Protein AF-0000000074025252 (afdb_homodimer)

Secondary structure (DSSP, 8-state):
--S-S-SSGGG--HHHHHHHHHHHHHHHTTHHHHHHHHHHHGGGS---SSS-HHHHHHHHHHHHHHTT--HHHHHHHHHTTGGGTT-GGGHHHHHHHHHTTTS-HHHHHHHHHHHHHHHHHHGGGTTS-TTGGGGGTT-TTHHHHHHHIIIIITT---TT-----HHHHHHHHHHHHTSPTT-HHHH-TT----S--/--S-S-SSGGG--HHHHHHHHHHHHHHHTTHHHHHHHHHHHGGGS---SSS-HHHHHHHHHHHHHHTT--HHHHHHHHHTTGGGTT-GGGHHHHHHHHHTTTS-HHHHHHHHH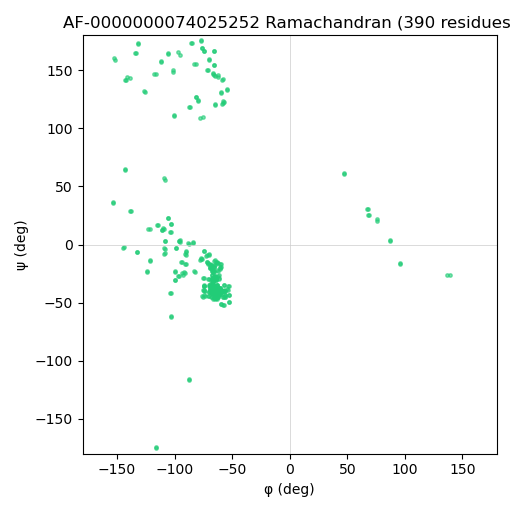HHHHHHHHHGGGTTS-TTGGGGGTT-TTHHHHHHHIIIIITT---TT-----HHHHHHHHHHHHTSPTT-HHHH-TT----S--

Radius of gyration: 21.14 Å; Cα contacts (8 Å, |Δi|>4): 633; chains: 2; bounding box: 45×58×48 Å

Structure (mmCIF, N/CA/C/O backbone):
data_AF-0000000074025252-model_v1
#
loop_
_entity.id
_entity.type
_entity.pdbx_description
1 polymer 'HD domain protein'
#
loop_
_atom_site.group_PDB
_atom_site.id
_atom_site.type_symbol
_atom_site.label_atom_id
_atom_site.label_alt_id
_atom_site.label_comp_id
_atom_site.label_asym_id
_atom_site.label_entity_id
_atom_site.label_seq_id
_atom_site.pdbx_PDB_ins_code
_atom_site.Cartn_x
_atom_site.Cartn_y
_atom_site.Cartn_z
_atom_site.occupancy
_atom_site.B_iso_or_equiv
_atom_site.auth_seq_id
_atom_site.auth_comp_id
_atom_site.auth_asym_id
_atom_site.auth_atom_id
_atom_site.pdbx_PDB_model_num
ATOM 1 N N . MET A 1 1 ? 23.281 16.719 16.094 1 82.62 1 MET A N 1
ATOM 2 C CA . MET A 1 1 ? 21.875 17.078 16.219 1 82.62 1 MET A CA 1
ATOM 3 C C . MET A 1 1 ? 21.031 15.836 16.516 1 82.62 1 MET A C 1
ATOM 5 O O . MET A 1 1 ? 21.266 14.766 15.945 1 82.62 1 MET A O 1
ATOM 9 N N . ASP A 1 2 ? 20.016 15.953 17.531 1 87.69 2 ASP A N 1
ATOM 10 C CA . ASP A 1 2 ? 19.219 14.797 17.922 1 87.69 2 ASP A CA 1
ATOM 11 C C . ASP A 1 2 ? 17.859 14.812 17.25 1 87.69 2 ASP A C 1
ATOM 13 O O . ASP A 1 2 ? 17.25 13.758 17.031 1 87.69 2 ASP A O 1
ATOM 17 N N . HIS A 1 3 ? 17.438 16.109 17.016 1 93.06 3 HIS A N 1
ATOM 18 C CA . HIS A 1 3 ? 16.188 16.312 16.297 1 93.06 3 HIS A CA 1
ATOM 19 C C . HIS A 1 3 ? 16.203 17.625 15.531 1 93.06 3 HIS A C 1
ATOM 21 O O . HIS A 1 3 ? 17 18.516 15.828 1 93.06 3 HIS A O 1
ATOM 27 N N . VAL A 1 4 ? 15.312 17.703 14.508 1 95.19 4 VAL A N 1
ATOM 28 C CA . VAL A 1 4 ? 15.195 18.953 13.758 1 95.19 4 VAL A CA 1
ATOM 29 C C . VAL A 1 4 ? 14.656 20.047 14.664 1 95.19 4 VAL A C 1
ATOM 31 O O . VAL A 1 4 ? 14.062 19.766 15.703 1 95.19 4 VAL A O 1
ATOM 34 N N . LYS A 1 5 ? 14.781 21.266 14.156 1 95.31 5 LYS A N 1
ATOM 35 C CA . LYS A 1 5 ? 14.406 22.422 14.969 1 95.31 5 LYS A CA 1
ATOM 36 C C . LYS A 1 5 ? 12.961 22.828 14.695 1 95.31 5 LYS A C 1
ATOM 38 O O . LYS A 1 5 ? 12.336 23.5 15.523 1 95.31 5 LYS A O 1
ATOM 43 N N . PHE A 1 6 ? 12.445 22.5 13.555 1 96.19 6 PHE A N 1
ATOM 44 C CA . PHE A 1 6 ? 11.188 23.078 13.109 1 96.19 6 PHE A CA 1
ATOM 45 C C . PHE A 1 6 ? 10 22.328 13.711 1 96.19 6 PHE A C 1
ATOM 47 O O . PHE A 1 6 ? 10.125 21.156 14.07 1 96.19 6 PHE A O 1
ATOM 54 N N . THR A 1 7 ? 8.844 23.031 13.82 1 96.88 7 THR A N 1
ATOM 55 C CA . THR A 1 7 ? 7.574 22.438 14.227 1 96.88 7 THR A CA 1
ATOM 56 C C . THR A 1 7 ? 6.613 22.359 13.039 1 96.88 7 THR A C 1
ATOM 58 O O . THR A 1 7 ? 5.512 21.828 13.164 1 96.88 7 THR A O 1
ATOM 61 N N . GLN A 1 8 ? 7.047 22.984 11.984 1 97.75 8 GLN A N 1
ATOM 62 C CA . GLN A 1 8 ? 6.348 22.906 10.711 1 97.75 8 GLN A CA 1
ATOM 63 C C . GLN A 1 8 ? 7.328 22.859 9.539 1 97.75 8 GLN A C 1
ATOM 65 O O . GLN A 1 8 ? 8.359 23.547 9.57 1 97.75 8 GLN A O 1
ATOM 70 N N . MET A 1 9 ? 7.023 22.062 8.508 1 96.94 9 MET A N 1
ATOM 71 C CA . MET A 1 9 ? 7.953 21.75 7.422 1 96.94 9 MET A CA 1
ATOM 72 C C . MET A 1 9 ? 8.453 23.031 6.746 1 96.94 9 MET A C 1
ATOM 74 O O . MET A 1 9 ? 9.633 23.141 6.418 1 96.94 9 MET A O 1
ATOM 78 N N . LYS A 1 10 ? 7.605 24 6.551 1 97.06 10 LYS A N 1
ATOM 79 C CA . LYS A 1 10 ? 7.945 25.172 5.746 1 97.06 10 LYS A CA 1
ATOM 80 C C . LYS A 1 10 ? 8.969 26.047 6.461 1 97.06 10 LYS A C 1
ATOM 82 O O . LYS A 1 10 ? 9.539 26.969 5.859 1 97.06 10 LYS A O 1
ATOM 87 N N . ASP A 1 11 ? 9.289 25.781 7.727 1 97.62 11 ASP A N 1
ATOM 88 C CA . ASP A 1 11 ? 10.273 26.531 8.492 1 97.62 11 ASP A CA 1
ATOM 89 C C . ASP A 1 11 ? 11.617 25.812 8.516 1 97.62 11 ASP A C 1
ATOM 91 O O . ASP A 1 11 ? 12.586 26.328 9.086 1 97.62 11 ASP A O 1
ATOM 95 N N . GLY A 1 12 ? 11.742 24.562 7.91 1 97.06 12 GLY A N 1
ATOM 96 C CA . GLY A 1 12 ? 12.992 23.828 7.906 1 97.06 12 GLY A CA 1
ATOM 97 C C . GLY A 1 12 ? 14.047 24.422 7.004 1 97.06 12 GLY A C 1
ATOM 98 O O . GLY A 1 12 ? 13.719 25.109 6.027 1 97.06 12 GLY A O 1
ATOM 99 N N . ASP A 1 13 ? 15.359 24.234 7.375 1 96.38 13 ASP A N 1
ATOM 100 C CA . ASP A 1 13 ? 16.453 24.703 6.531 1 96.38 13 ASP A CA 1
ATOM 101 C C . ASP A 1 13 ? 17.297 23.547 6.016 1 96.38 13 ASP A C 1
ATOM 103 O O . ASP A 1 13 ? 16.953 22.375 6.238 1 96.38 13 ASP A O 1
ATOM 107 N N . ALA A 1 14 ? 18.344 23.906 5.34 1 95.81 14 ALA A N 1
ATOM 108 C CA . ALA A 1 14 ? 19.172 22.906 4.672 1 95.81 14 ALA A CA 1
ATOM 109 C C . ALA A 1 14 ? 19.766 21.922 5.68 1 95.81 14 ALA A C 1
ATOM 111 O O . ALA A 1 14 ? 19.859 20.719 5.406 1 95.81 14 ALA A O 1
ATOM 112 N N . GLU A 1 15 ? 20.109 22.422 6.789 1 96.81 15 GLU A N 1
ATOM 113 C CA . GLU A 1 15 ? 20.703 21.562 7.816 1 96.81 15 GLU A CA 1
ATOM 114 C C . GLU A 1 15 ? 19.672 20.578 8.352 1 96.81 15 GLU A C 1
ATOM 116 O O . GLU A 1 15 ? 19.984 19.391 8.539 1 96.81 15 GLU A O 1
ATOM 121 N N . ASP A 1 16 ? 18.453 21.031 8.586 1 97.06 16 ASP A N 1
ATOM 122 C CA . ASP A 1 16 ? 17.375 20.156 9.062 1 97.06 16 ASP A CA 1
ATOM 123 C C . ASP A 1 16 ? 17.125 19 8.102 1 97.06 16 ASP A C 1
ATOM 125 O O . ASP A 1 16 ? 17.094 17.844 8.508 1 97.06 16 ASP A O 1
ATOM 129 N N . TYR A 1 17 ? 17.078 19.297 6.855 1 96.75 17 TYR A N 1
ATOM 130 C CA . TYR A 1 17 ? 16.672 18.297 5.887 1 96.75 17 TYR A CA 1
ATOM 131 C C . TYR A 1 17 ? 17.844 17.391 5.504 1 96.75 17 TYR A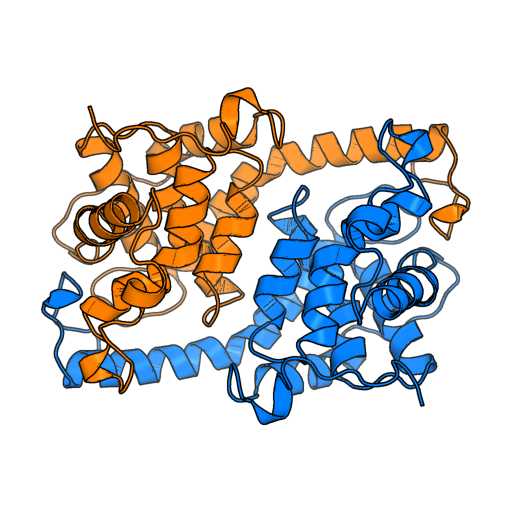 C 1
ATOM 133 O O . TYR A 1 17 ? 17.656 16.234 5.156 1 96.75 17 TYR A O 1
ATOM 141 N N . ALA A 1 18 ? 19.141 17.859 5.664 1 95.31 18 ALA A N 1
ATOM 142 C CA . ALA A 1 18 ? 20.281 16.969 5.543 1 95.31 18 ALA A CA 1
ATOM 143 C C . ALA A 1 18 ? 20.297 15.922 6.652 1 95.31 18 ALA A C 1
ATOM 145 O O . ALA A 1 18 ? 20.547 14.742 6.398 1 95.31 18 ALA A O 1
ATOM 146 N N . PHE A 1 19 ? 19.938 16.406 7.809 1 95.75 19 PHE A N 1
ATOM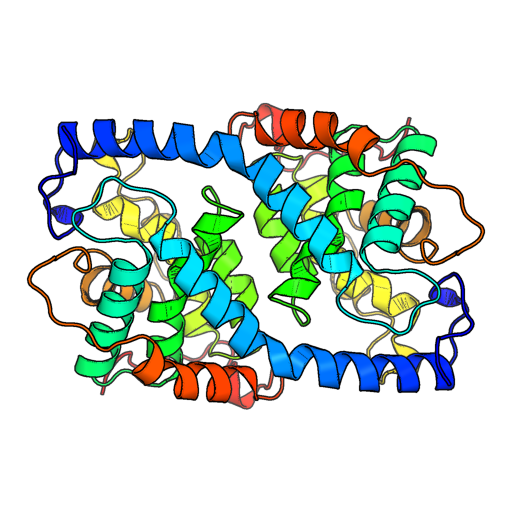 147 C CA . PHE A 1 19 ? 19.859 15.539 8.969 1 95.75 19 PHE A CA 1
ATOM 148 C C . PHE A 1 19 ? 18.766 14.484 8.773 1 95.75 19 PHE A C 1
ATOM 150 O O . PHE A 1 19 ? 19 13.297 8.984 1 95.75 19 PHE A O 1
ATOM 157 N N . LEU A 1 20 ? 17.531 14.867 8.32 1 94.25 20 LEU A N 1
ATOM 158 C CA . LEU A 1 20 ? 16.422 13.961 8.117 1 94.25 20 LEU A CA 1
ATOM 159 C C . LEU A 1 20 ? 16.719 12.969 6.992 1 94.25 20 LEU A C 1
ATOM 161 O O . LEU A 1 20 ? 16.359 11.797 7.078 1 94.25 20 LEU A O 1
ATOM 165 N N . THR A 1 21 ? 17.375 13.43 5.93 1 92.75 21 THR A N 1
ATOM 166 C CA . THR A 1 21 ? 17.719 12.57 4.797 1 92.75 21 THR A CA 1
ATOM 167 C C . THR A 1 21 ? 18.609 11.414 5.238 1 92.75 21 THR A C 1
ATOM 169 O O . THR A 1 21 ? 18.375 10.266 4.855 1 92.75 21 THR A O 1
ATOM 172 N N . GLU A 1 22 ? 19.5 11.703 6.105 1 91.69 22 GLU A N 1
ATOM 173 C CA . GLU A 1 22 ? 20.391 10.672 6.621 1 91.69 22 GLU A CA 1
ATOM 174 C C . GLU A 1 22 ? 19.625 9.648 7.461 1 91.69 22 GLU A C 1
ATOM 176 O O . GLU A 1 22 ? 19.859 8.445 7.344 1 91.69 22 GLU A O 1
ATOM 181 N N . HIS A 1 23 ? 18.703 10.109 8.242 1 90.81 23 HIS A N 1
ATOM 182 C CA . HIS A 1 23 ? 17.891 9.234 9.086 1 90.81 23 HIS A CA 1
ATOM 183 C C . HIS A 1 23 ? 16.969 8.367 8.25 1 90.81 23 HIS A C 1
ATOM 185 O O . HIS A 1 23 ? 16.797 7.176 8.523 1 90.81 23 HIS A O 1
ATOM 191 N N . GLU A 1 24 ? 16.438 8.961 7.227 1 89.31 24 GLU A N 1
ATOM 192 C CA . GLU A 1 24 ? 15.523 8.234 6.355 1 89.31 24 GLU A CA 1
ATOM 193 C C . GLU A 1 24 ? 16.25 7.129 5.594 1 89.31 24 GLU A C 1
ATOM 195 O O . GLU A 1 24 ? 15.719 6.023 5.445 1 89.31 24 GLU A O 1
ATOM 200 N N . ILE A 1 25 ? 17.453 7.41 5.195 1 88.25 25 ILE A N 1
ATOM 201 C CA . ILE A 1 25 ? 18.25 6.418 4.477 1 88.25 25 ILE A CA 1
ATOM 202 C C . ILE A 1 25 ? 18.531 5.23 5.387 1 88.25 25 ILE A C 1
ATOM 204 O O . ILE A 1 25 ? 18.375 4.074 4.984 1 88.25 25 ILE A O 1
ATOM 208 N N . ALA A 1 26 ? 18.859 5.477 6.613 1 88.62 26 ALA A N 1
ATOM 209 C CA . ALA A 1 26 ? 19.156 4.414 7.574 1 88.62 26 ALA A CA 1
ATOM 210 C C . ALA A 1 26 ? 17.906 3.572 7.855 1 88.62 26 ALA A C 1
ATOM 212 O O . ALA A 1 26 ? 17.984 2.344 7.914 1 88.62 26 ALA A O 1
ATOM 213 N N . TYR A 1 27 ? 16.812 4.238 7.941 1 88.69 27 TYR A N 1
ATOM 214 C CA . TYR A 1 27 ? 15.562 3.545 8.234 1 88.69 27 TYR A CA 1
ATOM 215 C C . TYR A 1 27 ? 15.133 2.67 7.066 1 88.69 27 TYR A C 1
ATOM 217 O O . TYR A 1 27 ? 14.664 1.547 7.262 1 88.69 27 TYR A O 1
ATOM 225 N N . THR A 1 28 ? 15.32 3.162 5.871 1 90.12 28 THR A N 1
ATOM 226 C CA . THR A 1 28 ? 14.828 2.477 4.68 1 90.12 28 THR A CA 1
ATOM 227 C C . THR A 1 28 ? 15.656 1.223 4.402 1 90.12 28 THR A C 1
ATOM 229 O O . THR A 1 28 ? 15.188 0.31 3.713 1 90.12 28 THR A O 1
ATOM 232 N N . LYS A 1 29 ? 16.859 1.056 5.016 1 89.69 29 LYS A N 1
ATOM 233 C CA . LYS A 1 29 ? 17.703 -0.128 4.855 1 89.69 29 LYS A CA 1
ATOM 234 C C . LYS A 1 29 ? 17.062 -1.347 5.516 1 89.69 29 LYS A C 1
ATOM 236 O O . LYS A 1 29 ? 17.406 -2.486 5.199 1 89.69 29 LYS A O 1
ATOM 241 N N . GLY A 1 30 ? 16.062 -1.05 6.418 1 93.44 30 GLY A N 1
ATOM 242 C CA . GLY A 1 30 ? 15.398 -2.133 7.129 1 93.44 30 GLY A CA 1
ATOM 243 C C . GLY A 1 30 ? 14.102 -2.572 6.477 1 93.44 30 GLY A C 1
ATOM 244 O O . GLY A 1 30 ? 13.438 -3.484 6.969 1 93.44 30 GLY A O 1
ATOM 245 N N . THR A 1 31 ? 13.734 -1.994 5.328 1 95.31 31 THR A N 1
ATOM 246 C CA . THR A 1 31 ? 12.445 -2.25 4.695 1 95.31 31 THR A CA 1
ATOM 247 C C . THR A 1 31 ? 12.32 -3.719 4.297 1 95.31 31 THR A C 1
ATOM 249 O O . THR A 1 31 ? 11.305 -4.355 4.57 1 95.31 31 THR A O 1
ATOM 252 N N . ALA A 1 32 ? 13.398 -4.27 3.748 1 97.62 32 ALA A N 1
ATOM 253 C CA . ALA A 1 32 ? 13.367 -5.664 3.311 1 97.62 32 ALA A CA 1
ATOM 254 C C . ALA A 1 32 ? 13.055 -6.598 4.477 1 97.62 32 ALA A C 1
ATOM 256 O O . ALA A 1 32 ? 12.195 -7.477 4.363 1 97.62 32 ALA A O 1
ATOM 257 N N . ASP A 1 33 ? 13.633 -6.312 5.621 1 97.19 33 ASP A N 1
ATOM 258 C CA . ASP A 1 33 ? 13.445 -7.188 6.777 1 97.19 33 ASP A CA 1
ATOM 259 C C . ASP A 1 33 ? 12.047 -7.012 7.379 1 97.19 33 ASP A C 1
ATOM 261 O O . ASP A 1 33 ? 11.445 -7.98 7.848 1 97.19 33 ASP A O 1
ATOM 265 N N . ARG A 1 34 ? 11.523 -5.844 7.379 1 95.31 34 ARG A N 1
ATOM 266 C CA . ARG A 1 34 ? 10.156 -5.629 7.84 1 95.31 34 ARG A CA 1
ATOM 267 C C . ARG A 1 34 ? 9.164 -6.352 6.941 1 95.31 34 ARG A C 1
ATOM 269 O O . ARG A 1 34 ? 8.195 -6.945 7.434 1 95.31 34 ARG A O 1
ATOM 276 N N . LEU A 1 35 ? 9.43 -6.34 5.613 1 97.38 35 LEU A N 1
ATOM 277 C CA . LEU A 1 35 ? 8.555 -7.02 4.668 1 97.38 35 LEU A CA 1
ATOM 278 C C . LEU A 1 35 ? 8.617 -8.531 4.859 1 97.38 35 LEU A C 1
ATOM 280 O O . LEU A 1 35 ? 7.586 -9.211 4.812 1 97.38 35 LEU A O 1
ATOM 284 N N . LEU A 1 36 ? 9.844 -9.031 5.125 1 97.81 36 LEU A N 1
ATOM 285 C CA . LEU A 1 36 ? 9.992 -10.461 5.375 1 97.81 36 LEU A CA 1
ATOM 286 C C . LEU A 1 36 ? 9.266 -10.867 6.652 1 97.81 36 LEU A C 1
ATOM 288 O O . LEU A 1 36 ? 8.609 -11.906 6.695 1 97.81 36 LEU A O 1
ATOM 292 N N . GLY A 1 37 ? 9.289 -9.984 7.664 1 96 37 GLY A N 1
ATOM 293 C CA . GLY A 1 37 ? 8.523 -10.227 8.875 1 96 37 GLY A CA 1
ATOM 294 C C . GLY A 1 37 ? 7.023 -10.219 8.633 1 96 37 GLY A C 1
ATOM 295 O O . GLY A 1 37 ? 6.301 -11.062 9.172 1 96 37 GLY A O 1
ATOM 296 N N . ALA A 1 38 ? 6.602 -9.305 7.824 1 94.56 38 ALA A N 1
ATOM 297 C CA . ALA A 1 38 ? 5.184 -9.219 7.488 1 94.56 38 ALA A CA 1
ATOM 298 C C . ALA A 1 38 ? 4.719 -10.477 6.75 1 94.56 38 ALA A C 1
ATOM 300 O O . ALA A 1 38 ? 3.611 -10.969 6.984 1 94.56 38 ALA A O 1
ATOM 301 N N . LEU A 1 39 ? 5.547 -11 5.863 1 95.75 39 LEU A N 1
ATOM 302 C CA . LEU A 1 39 ? 5.215 -12.219 5.137 1 95.75 39 LEU A CA 1
ATOM 303 C C . LEU A 1 39 ? 5.004 -13.383 6.098 1 95.75 39 LEU A C 1
ATOM 305 O O . LEU A 1 39 ? 4.082 -14.18 5.918 1 95.75 39 LEU A O 1
ATOM 309 N N . VAL A 1 40 ? 5.785 -13.43 7.129 1 94.62 40 VAL A N 1
ATOM 310 C CA . VAL A 1 40 ? 5.672 -14.5 8.117 1 94.62 40 VAL A CA 1
ATOM 311 C C . VAL A 1 40 ? 4.34 -14.383 8.859 1 94.62 40 VAL A C 1
ATOM 313 O O . VAL A 1 40 ? 3.711 -15.398 9.18 1 94.62 40 VAL A O 1
ATOM 316 N N . SER A 1 41 ? 3.85 -13.172 9.023 1 89.56 41 SER A N 1
ATOM 317 C CA . SER A 1 41 ? 2.582 -12.953 9.711 1 89.56 41 SER A CA 1
ATOM 318 C C . SER A 1 41 ? 1.408 -13.461 8.883 1 89.56 41 SER A C 1
ATOM 320 O O . SER A 1 41 ? 0.335 -13.734 9.422 1 89.56 41 SER A O 1
ATOM 322 N N . LEU A 1 42 ? 1.604 -13.617 7.566 1 88.12 42 LEU A N 1
ATOM 323 C CA . LEU A 1 42 ? 0.561 -14.141 6.695 1 88.12 42 LEU A CA 1
ATOM 324 C C . LEU A 1 42 ? 0.292 -15.617 7 1 88.12 42 LEU A C 1
ATOM 326 O O . LEU A 1 42 ? -0.77 -16.141 6.656 1 88.12 42 LEU A O 1
ATOM 330 N N . ASP A 1 43 ? 1.213 -16.219 7.656 1 87.19 43 ASP A N 1
ATOM 331 C CA . ASP A 1 43 ? 1.069 -17.641 7.965 1 87.19 43 ASP A CA 1
ATOM 332 C C . ASP A 1 43 ? -0.071 -17.875 8.953 1 87.19 43 ASP A C 1
ATOM 334 O O . ASP A 1 43 ? -0.741 -18.906 8.906 1 87.19 43 ASP A O 1
ATOM 338 N N . GLU A 1 44 ? -0.397 -16.875 9.789 1 81.56 44 GLU A N 1
ATOM 339 C CA . GLU A 1 44 ? -1.42 -17.016 10.82 1 81.56 44 GLU A CA 1
ATOM 340 C C . GLU A 1 44 ? -2.664 -16.203 10.477 1 81.56 44 GLU A C 1
ATOM 342 O O . GLU A 1 44 ? -3.572 -16.062 11.305 1 81.56 44 GLU A O 1
ATOM 347 N N . SER A 1 45 ? -2.697 -15.789 9.289 1 78.06 45 SER A N 1
ATOM 348 C CA . SER A 1 45 ? -3.787 -14.883 8.938 1 78.06 45 SER A CA 1
ATOM 349 C C . SER A 1 45 ? -5.027 -15.656 8.5 1 78.06 45 SER A C 1
ATOM 351 O O . SER A 1 45 ? -5.508 -16.531 9.234 1 78.06 45 SER A O 1
ATOM 353 N N . LEU A 1 46 ? -5.477 -15.523 7.289 1 75.25 46 LEU A N 1
ATOM 354 C CA . LEU A 1 46 ? -6.727 -16.078 6.797 1 75.25 46 LEU A CA 1
ATOM 355 C C . LEU A 1 46 ? -6.566 -17.562 6.461 1 75.25 46 LEU A C 1
ATOM 357 O O . LEU A 1 46 ? -5.652 -17.938 5.723 1 75.25 46 LEU A O 1
ATOM 361 N N . SER A 1 47 ? -7.465 -18.312 7.16 1 78.56 47 SER A N 1
ATOM 362 C CA . SER A 1 47 ? -7.5 -19.75 6.895 1 78.56 47 SER A CA 1
ATOM 363 C C . SER A 1 47 ? -8.578 -20.094 5.875 1 78.56 47 SER A C 1
ATOM 365 O O . SER A 1 47 ? -9.328 -19.219 5.434 1 78.56 47 SER A O 1
ATOM 367 N N . GLY A 1 48 ? -8.445 -21.328 5.309 1 89.75 48 GLY A N 1
ATOM 368 C CA . GLY A 1 48 ? -9.477 -21.828 4.41 1 89.75 48 GLY A CA 1
ATOM 369 C C . GLY A 1 48 ? -8.922 -22.562 3.205 1 89.75 48 GLY A C 1
ATOM 370 O O . GLY A 1 48 ? -9.609 -23.391 2.6 1 89.75 48 GLY A O 1
ATOM 371 N N . TYR A 1 49 ? -7.703 -22.203 2.836 1 93.75 49 TYR A N 1
ATOM 372 C CA . TYR A 1 49 ? -7.031 -22.938 1.771 1 93.75 49 TYR A CA 1
ATOM 373 C C . TYR A 1 49 ? -6.32 -24.156 2.322 1 93.75 49 TYR A C 1
ATOM 375 O O . TYR A 1 49 ? -6.266 -24.359 3.539 1 93.75 49 TYR A O 1
ATOM 383 N N . GLN A 1 50 ? -5.793 -24.953 1.459 1 95.19 50 GLN A N 1
ATOM 384 C CA . GLN A 1 50 ? -5.082 -26.172 1.872 1 95.19 50 GLN A CA 1
ATOM 385 C C . GLN A 1 50 ? -3.682 -25.828 2.379 1 95.19 50 GLN A C 1
ATOM 387 O O . GLN A 1 50 ? -3.006 -26.688 2.959 1 95.19 50 GLN A O 1
ATOM 392 N N . ILE A 1 51 ? -3.275 -24.609 2.111 1 95.94 51 ILE A N 1
ATOM 393 C CA . ILE A 1 51 ? -2 -24.078 2.58 1 95.94 51 ILE A CA 1
ATOM 394 C C . ILE A 1 51 ? -2.205 -22.688 3.16 1 95.94 51 ILE A C 1
ATOM 396 O O . ILE A 1 51 ? -3.27 -22.078 2.992 1 95.94 51 ILE A O 1
ATOM 400 N N . SER A 1 52 ? -1.195 -22.234 3.887 1 94.5 52 SER A N 1
ATOM 401 C CA . SER A 1 52 ? -1.262 -20.891 4.441 1 94.5 52 SER A CA 1
ATOM 402 C C . SER A 1 52 ? -1.002 -19.828 3.369 1 94.5 52 SER A C 1
ATOM 404 O O . SER A 1 52 ? -0.54 -20.156 2.271 1 94.5 52 SER A O 1
ATOM 406 N N . ARG A 1 53 ? -1.237 -18.609 3.67 1 95.12 53 ARG A N 1
ATOM 407 C CA . ARG A 1 53 ? -0.946 -17.516 2.754 1 95.12 53 ARG A CA 1
ATOM 408 C C . ARG A 1 53 ? 0.556 -17.375 2.537 1 95.12 53 ARG A C 1
ATOM 410 O O . ARG A 1 53 ? 0.998 -17 1.447 1 95.12 53 ARG A O 1
ATOM 417 N N . LEU A 1 54 ? 1.315 -17.625 3.598 1 96.81 54 LEU A N 1
ATOM 418 C CA . LEU A 1 54 ? 2.76 -17.672 3.398 1 96.81 54 LEU A CA 1
ATOM 419 C C . LEU A 1 54 ? 3.143 -18.797 2.438 1 96.81 54 LEU A C 1
ATOM 421 O O . LEU A 1 54 ? 3.936 -18.578 1.517 1 96.81 54 LEU A O 1
ATOM 425 N N . GLY A 1 55 ? 2.553 -19.969 2.635 1 97.38 55 GLY A N 1
ATOM 426 C CA . GLY A 1 55 ? 2.793 -21.078 1.715 1 97.38 55 GLY A CA 1
ATOM 427 C C . GLY A 1 55 ? 2.459 -20.734 0.275 1 97.38 55 GLY A C 1
ATOM 428 O O . GLY A 1 55 ? 3.213 -21.062 -0.64 1 97.38 55 GLY A O 1
ATOM 429 N N . HIS A 1 56 ? 1.308 -20.047 0.04 1 97.94 56 HIS A N 1
ATOM 430 C CA . HIS A 1 56 ? 0.901 -19.578 -1.281 1 97.94 56 HIS A CA 1
ATOM 431 C C . HIS A 1 56 ? 1.971 -18.688 -1.905 1 97.94 56 HIS A C 1
ATOM 433 O O . HIS A 1 56 ? 2.363 -1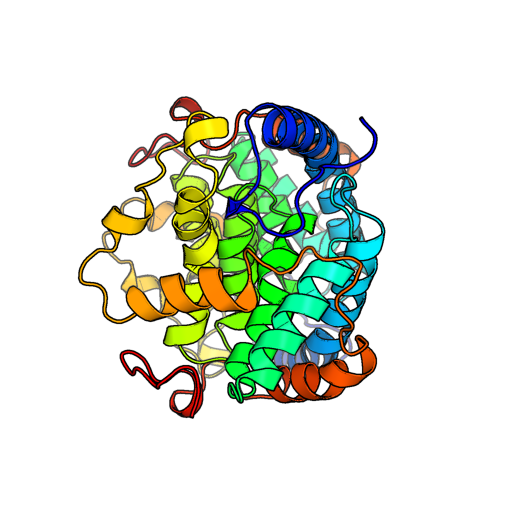8.891 -3.055 1 97.94 56 HIS A O 1
ATOM 439 N N . SER A 1 57 ? 2.521 -17.766 -1.136 1 98.44 57 SER A N 1
ATOM 440 C CA . SER A 1 57 ? 3.553 -16.844 -1.604 1 98.44 57 SER A CA 1
ATOM 441 C C . SER A 1 57 ? 4.836 -17.578 -1.961 1 98.44 57 SER A C 1
ATOM 443 O O . SER A 1 57 ? 5.449 -17.312 -2.994 1 98.44 57 SER A O 1
ATOM 445 N N . LEU A 1 58 ? 5.191 -18.531 -1.108 1 98.75 58 LEU A N 1
ATOM 446 C CA . LEU A 1 58 ? 6.422 -19.297 -1.321 1 98.75 58 LEU A CA 1
ATOM 447 C C . LEU A 1 58 ? 6.293 -20.203 -2.535 1 98.75 58 LEU A C 1
ATOM 449 O O . LEU A 1 58 ? 7.25 -20.359 -3.301 1 98.75 58 LEU A O 1
ATOM 453 N N . GLN A 1 59 ? 5.129 -20.797 -2.789 1 98.88 59 GLN A N 1
ATOM 454 C CA . GLN A 1 59 ? 4.906 -21.609 -3.982 1 98.88 59 GLN A CA 1
ATOM 455 C C . GLN A 1 59 ? 4.984 -20.766 -5.246 1 98.88 59 GLN A C 1
ATOM 457 O O . GLN A 1 59 ? 5.621 -21.156 -6.23 1 98.88 59 GLN A O 1
ATOM 462 N N . ALA A 1 60 ? 4.414 -19.578 -5.195 1 98.88 60 ALA A N 1
ATOM 463 C CA . ALA A 1 60 ? 4.426 -18.688 -6.355 1 98.88 60 ALA A CA 1
ATOM 464 C C . ALA A 1 60 ? 5.852 -18.281 -6.719 1 98.88 60 ALA A C 1
ATOM 466 O O . ALA A 1 60 ? 6.25 -18.359 -7.883 1 98.88 60 ALA A O 1
ATOM 467 N N . ALA A 1 61 ? 6.648 -17.922 -5.715 1 98.88 61 ALA A N 1
ATOM 468 C CA . ALA A 1 61 ? 8.031 -17.516 -5.945 1 98.88 61 ALA A CA 1
ATOM 469 C C . ALA A 1 61 ? 8.875 -18.688 -6.449 1 98.88 61 ALA A C 1
ATOM 471 O O . ALA A 1 61 ? 9.719 -18.516 -7.332 1 98.88 61 ALA A O 1
ATOM 472 N N . THR A 1 62 ? 8.625 -19.859 -5.895 1 98.94 62 THR A N 1
ATOM 473 C CA . THR A 1 62 ? 9.359 -21.047 -6.312 1 98.94 62 THR A CA 1
ATOM 474 C C . THR A 1 62 ? 9.055 -21.391 -7.77 1 98.94 62 THR A C 1
ATOM 476 O O . THR A 1 62 ? 9.969 -21.703 -8.539 1 98.94 62 THR A O 1
ATOM 479 N N . ARG A 1 63 ? 7.82 -21.281 -8.219 1 98.75 63 ARG A N 1
ATOM 480 C CA . ARG A 1 63 ? 7.438 -21.562 -9.602 1 98.75 63 ARG A CA 1
ATOM 481 C C . ARG A 1 63 ? 8.078 -20.562 -10.555 1 98.75 63 ARG A C 1
ATOM 483 O O . ARG A 1 63 ? 8.562 -20.938 -11.625 1 98.75 63 ARG A O 1
ATOM 490 N N . ALA A 1 64 ? 8.102 -19.297 -10.141 1 98.62 64 ALA A N 1
ATOM 491 C CA . ALA A 1 64 ? 8.758 -18.281 -10.961 1 98.62 64 ALA A CA 1
ATOM 492 C C . ALA A 1 64 ? 10.242 -18.594 -11.141 1 98.62 64 ALA A C 1
ATOM 494 O O . ALA A 1 64 ? 10.773 -18.516 -12.25 1 98.62 64 ALA A O 1
ATOM 495 N N . GLU A 1 65 ? 10.891 -19.016 -10.031 1 98.44 65 GLU A N 1
ATOM 496 C CA . GLU A 1 65 ? 12.312 -19.344 -10.094 1 98.44 65 GLU A CA 1
ATOM 497 C C . GLU A 1 65 ? 12.547 -20.562 -10.977 1 98.44 65 GLU A C 1
ATOM 499 O O . GLU A 1 65 ? 13.484 -20.594 -11.781 1 98.44 65 GLU A O 1
ATOM 504 N N . GLN A 1 66 ? 11.695 -21.547 -10.867 1 98.12 66 GLN A N 1
ATOM 505 C CA . GLN A 1 66 ? 11.828 -22.766 -11.648 1 98.12 66 GLN A CA 1
ATOM 506 C C . GLN A 1 66 ? 11.656 -22.484 -13.141 1 98.12 66 GLN A C 1
ATOM 508 O O . GLN A 1 66 ? 12.25 -23.172 -13.977 1 98.12 66 GLN A O 1
ATOM 513 N N . ASP A 1 67 ? 10.906 -21.453 -13.445 1 97.62 67 ASP A N 1
ATOM 514 C CA . ASP A 1 67 ? 10.711 -21.031 -14.836 1 97.62 67 ASP A CA 1
ATOM 515 C C . ASP A 1 67 ? 11.852 -20.141 -15.312 1 97.62 67 ASP A C 1
ATOM 517 O O . ASP A 1 67 ? 11.789 -19.578 -16.406 1 97.62 67 ASP A O 1
ATOM 521 N N . ASN A 1 68 ? 12.852 -19.906 -14.438 1 97.38 68 ASN A N 1
ATOM 522 C CA . ASN A 1 68 ? 14.031 -19.094 -14.719 1 97.38 68 ASN A CA 1
ATOM 523 C C . ASN A 1 68 ? 13.68 -17.625 -14.898 1 97.38 68 ASN A C 1
ATOM 525 O O . ASN A 1 68 ? 14.242 -16.938 -15.75 1 97.38 68 ASN A O 1
ATOM 529 N N . ALA A 1 69 ? 12.633 -17.203 -14.195 1 97.56 69 ALA A N 1
ATOM 530 C CA . ALA A 1 69 ? 12.328 -15.781 -14.188 1 97.56 69 ALA A CA 1
ATOM 531 C C . ALA A 1 69 ? 13.43 -14.984 -13.5 1 97.56 69 ALA A C 1
ATOM 533 O O . ALA A 1 69 ? 14.188 -15.531 -12.688 1 97.56 69 ALA A O 1
ATOM 534 N N . ASP A 1 70 ? 13.586 -13.703 -13.844 1 97.31 70 ASP A N 1
ATOM 535 C CA . ASP A 1 70 ? 14.617 -12.891 -13.203 1 97.31 70 ASP A CA 1
ATOM 536 C C . ASP A 1 70 ? 14.18 -12.461 -11.805 1 97.31 70 ASP A C 1
ATOM 538 O O . ASP A 1 70 ? 13.055 -12.727 -11.383 1 97.31 70 ASP A O 1
ATOM 542 N N . ILE A 1 71 ? 15 -11.797 -11.062 1 98.25 71 ILE A N 1
ATOM 543 C CA . ILE A 1 71 ? 14.844 -11.508 -9.641 1 98.25 71 ILE A CA 1
ATOM 544 C C . ILE A 1 71 ? 13.641 -10.594 -9.43 1 98.25 71 ILE A C 1
ATOM 546 O O . ILE A 1 71 ? 12.953 -10.695 -8.406 1 98.25 71 ILE A O 1
ATOM 550 N N . ASP A 1 72 ? 13.289 -9.727 -10.398 1 98.69 72 ASP A N 1
ATOM 551 C CA . ASP A 1 72 ? 12.125 -8.859 -10.258 1 98.69 72 ASP A CA 1
ATOM 552 C C . ASP A 1 72 ? 10.844 -9.68 -10.164 1 98.69 72 ASP A C 1
ATOM 554 O O . ASP A 1 72 ? 9.992 -9.422 -9.305 1 98.69 72 ASP A O 1
ATOM 558 N N . TRP A 1 73 ? 10.75 -10.727 -10.969 1 98.75 73 TRP A N 1
ATOM 559 C CA . TRP A 1 73 ? 9.57 -11.586 -10.992 1 98.75 73 TRP A CA 1
ATOM 560 C C . TRP A 1 73 ? 9.516 -12.469 -9.75 1 98.75 73 TRP A C 1
ATOM 562 O O . TRP A 1 73 ? 8.438 -12.68 -9.18 1 98.75 73 TRP A O 1
ATOM 572 N N . ILE A 1 74 ? 10.633 -12.969 -9.328 1 98.81 74 ILE A N 1
ATOM 573 C CA . ILE A 1 74 ? 10.664 -13.859 -8.172 1 98.81 74 ILE A CA 1
ATOM 574 C C . ILE A 1 74 ? 10.219 -13.102 -6.926 1 98.81 74 ILE A C 1
ATOM 576 O O . ILE A 1 74 ? 9.336 -13.562 -6.195 1 98.81 74 ILE A O 1
ATOM 580 N N . VAL A 1 75 ? 10.734 -11.898 -6.715 1 98.88 75 VAL A N 1
ATOM 581 C CA . VAL A 1 75 ? 10.398 -11.094 -5.551 1 98.88 75 VAL A CA 1
ATOM 582 C C . VAL A 1 75 ? 8.953 -10.609 -5.66 1 98.88 75 VAL A C 1
ATOM 584 O O . VAL A 1 75 ? 8.219 -10.602 -4.668 1 98.88 75 VAL A O 1
ATOM 587 N N . ALA A 1 76 ? 8.5 -10.312 -6.879 1 98.81 76 ALA A N 1
ATOM 588 C CA . ALA A 1 76 ? 7.117 -9.883 -7.09 1 98.81 76 ALA A CA 1
ATOM 589 C C . ALA A 1 76 ? 6.141 -11.023 -6.793 1 98.81 76 ALA A C 1
ATOM 591 O O . ALA A 1 76 ? 5.102 -10.805 -6.164 1 98.81 76 ALA A O 1
ATOM 592 N N . ALA A 1 77 ? 6.48 -12.195 -7.219 1 98.88 77 ALA A N 1
ATOM 593 C CA . ALA A 1 77 ? 5.633 -13.352 -6.941 1 98.88 77 ALA A CA 1
ATOM 594 C C . ALA A 1 77 ? 5.539 -13.617 -5.441 1 98.88 77 ALA A C 1
ATOM 596 O O . ALA A 1 77 ? 4.469 -13.945 -4.926 1 98.88 77 ALA A O 1
ATOM 597 N N . LEU A 1 78 ? 6.629 -13.43 -4.73 1 98.88 78 LEU A N 1
ATOM 598 C CA . LEU A 1 78 ? 6.676 -13.633 -3.285 1 98.88 78 LEU A CA 1
ATOM 599 C C . LEU A 1 78 ? 5.801 -12.617 -2.564 1 98.88 78 LEU A C 1
ATOM 601 O O . LEU A 1 78 ? 5.086 -12.961 -1.619 1 98.88 78 LEU A O 1
ATOM 605 N N . LEU A 1 79 ? 5.715 -11.359 -3.066 1 98.75 79 LEU A N 1
ATOM 606 C CA . LEU A 1 79 ? 5.133 -10.266 -2.303 1 98.75 79 LEU A CA 1
ATOM 607 C C . LEU A 1 79 ? 3.773 -9.867 -2.869 1 98.75 79 LEU A C 1
ATOM 609 O O . LEU A 1 79 ? 3.105 -8.977 -2.33 1 98.75 79 LEU A O 1
ATOM 613 N N . HIS A 1 80 ? 3.209 -10.531 -3.902 1 98.75 80 HIS A N 1
ATOM 614 C CA . HIS A 1 80 ? 2.084 -10.016 -4.676 1 98.75 80 HIS A CA 1
ATOM 615 C C . HIS A 1 80 ? 0.822 -9.93 -3.824 1 98.75 80 HIS A C 1
ATOM 617 O O . HIS A 1 80 ? -0.053 -9.102 -4.082 1 98.75 80 HIS A O 1
ATOM 623 N N . ASP A 1 81 ? 0.766 -10.742 -2.734 1 97.44 81 ASP A N 1
ATOM 624 C CA . ASP A 1 81 ? -0.45 -10.773 -1.927 1 97.44 81 ASP A CA 1
ATOM 625 C C . ASP A 1 81 ? -0.192 -10.234 -0.522 1 97.44 81 ASP A C 1
ATOM 627 O O . ASP A 1 81 ? -0.995 -10.453 0.388 1 97.44 81 ASP A O 1
ATOM 631 N N . ILE A 1 82 ? 0.918 -9.516 -0.314 1 96.25 82 ILE A N 1
ATOM 632 C CA . ILE A 1 82 ? 1.274 -9.031 1.015 1 96.25 82 ILE A CA 1
ATOM 633 C C . ILE A 1 82 ? 0.239 -8.016 1.487 1 96.25 82 ILE A C 1
ATOM 635 O O . ILE A 1 82 ? 0.064 -7.809 2.691 1 96.25 82 ILE A O 1
ATOM 639 N N . GLY A 1 83 ? -0.513 -7.449 0.577 1 95.12 83 GLY A N 1
ATOM 640 C CA . GLY A 1 83 ? -1.524 -6.453 0.897 1 95.12 83 GLY A CA 1
ATOM 641 C C . GLY A 1 83 ? -2.74 -7.043 1.587 1 95.12 83 GLY A C 1
ATOM 642 O O . GLY A 1 83 ? -3.559 -6.309 2.148 1 95.12 83 GLY A O 1
ATOM 643 N N . ASP A 1 84 ? -2.875 -8.352 1.678 1 93 84 ASP A N 1
ATOM 644 C CA . ASP A 1 84 ? -3.998 -8.992 2.352 1 93 84 ASP A CA 1
ATOM 645 C C . ASP A 1 84 ? -4.023 -8.641 3.838 1 93 84 ASP A C 1
ATOM 647 O O . ASP A 1 84 ? -5.066 -8.734 4.484 1 93 84 ASP A O 1
ATOM 651 N N . ILE A 1 85 ? -2.961 -8.141 4.305 1 90.19 85 ILE A N 1
ATOM 652 C CA . ILE A 1 85 ? -2.855 -7.824 5.723 1 90.19 85 ILE A CA 1
ATOM 653 C C . ILE A 1 85 ? -3.639 -6.547 6.027 1 90.19 85 ILE A C 1
ATOM 655 O O . ILE A 1 85 ? -4.473 -6.523 6.938 1 90.19 85 ILE A O 1
ATOM 659 N N . PHE A 1 86 ? -3.469 -5.508 5.129 1 93.75 86 PHE A N 1
ATOM 660 C CA . PHE A 1 86 ? -3.996 -4.195 5.488 1 93.75 86 PHE A CA 1
ATOM 661 C C . PHE A 1 86 ? -4.996 -3.713 4.445 1 93.75 86 PHE A C 1
ATOM 663 O O . PHE A 1 86 ? -5.766 -2.783 4.695 1 93.75 86 PHE A O 1
ATOM 670 N N . ALA A 1 87 ? -5.031 -4.383 3.25 1 96.06 87 ALA A N 1
ATOM 671 C CA . ALA A 1 87 ? -5.875 -3.916 2.154 1 96.06 87 ALA A CA 1
ATOM 672 C C . ALA A 1 87 ? -6.477 -5.09 1.389 1 96.06 87 ALA A C 1
ATOM 674 O O . ALA A 1 87 ? -6.312 -5.199 0.172 1 96.06 87 ALA A O 1
ATOM 675 N N . PRO A 1 88 ? -7.332 -5.871 2.045 1 94.12 88 PRO A N 1
ATOM 676 C CA . PRO A 1 88 ? -7.844 -7.086 1.403 1 94.12 88 PRO A CA 1
ATOM 677 C C . PRO A 1 88 ? -8.648 -6.789 0.141 1 94.12 88 PRO A C 1
ATOM 679 O O . PRO A 1 88 ? -8.633 -7.578 -0.806 1 94.12 88 PRO A O 1
ATOM 682 N N . TYR A 1 89 ? -9.289 -5.566 0.019 1 95.25 89 TYR A N 1
ATOM 683 C CA . TYR A 1 89 ? -10.141 -5.262 -1.121 1 95.25 89 TYR A CA 1
ATOM 684 C C . TYR A 1 89 ? -9.367 -4.504 -2.195 1 95.25 89 TYR A C 1
ATOM 686 O O . TYR A 1 89 ? -9.945 -4.074 -3.197 1 95.25 89 TYR A O 1
ATOM 694 N N . ASN A 1 90 ? -8.07 -4.34 -1.917 1 97.62 90 ASN A N 1
ATOM 695 C CA . ASN A 1 90 ? -7.176 -3.629 -2.826 1 97.62 90 ASN A CA 1
ATOM 696 C C . ASN A 1 90 ? -5.73 -4.094 -2.67 1 97.62 90 ASN A C 1
ATOM 698 O O . ASN A 1 90 ? -4.801 -3.289 -2.758 1 97.62 90 ASN A O 1
ATOM 702 N N . HIS A 1 91 ? -5.551 -5.406 -2.4 1 97.25 91 HIS A N 1
ATOM 703 C CA . HIS A 1 91 ? -4.246 -5.957 -2.045 1 97.25 91 HIS A CA 1
ATOM 704 C C . HIS A 1 91 ? -3.256 -5.816 -3.195 1 97.25 91 HIS A C 1
ATOM 706 O O . HIS A 1 91 ? -2.051 -5.688 -2.969 1 97.25 91 HIS A O 1
ATOM 712 N N . ASP A 1 92 ? -3.762 -5.852 -4.48 1 98.25 92 ASP A N 1
ATOM 713 C CA . ASP A 1 92 ? -2.896 -5.809 -5.656 1 98.25 92 ASP A CA 1
ATOM 714 C C . ASP A 1 92 ? -2.268 -4.426 -5.824 1 98.25 92 ASP A C 1
ATOM 716 O O . ASP A 1 92 ? -1.052 -4.309 -5.992 1 98.25 92 ASP A O 1
ATOM 720 N N . GLU A 1 93 ? -3.096 -3.346 -5.645 1 97.94 93 GLU A N 1
ATOM 721 C CA . GLU A 1 93 ? -2.541 -1.996 -5.684 1 97.94 93 GLU A CA 1
ATOM 722 C C . GLU A 1 93 ? -1.603 -1.751 -4.508 1 97.94 93 GLU A C 1
ATOM 724 O O . GLU A 1 93 ? -0.573 -1.089 -4.656 1 97.94 93 GLU A O 1
ATOM 729 N N . TYR A 1 94 ? -1.93 -2.314 -3.342 1 98.38 94 TYR A N 1
ATOM 730 C CA . TYR A 1 94 ? -1.103 -2.227 -2.143 1 98.38 94 TYR A CA 1
ATOM 731 C C . TYR A 1 94 ? 0.278 -2.822 -2.389 1 98.38 94 TYR A C 1
ATOM 733 O O . TYR A 1 94 ? 1.295 -2.152 -2.193 1 98.38 94 TYR A O 1
ATOM 741 N N . ALA A 1 95 ? 0.335 -3.994 -2.887 1 98.62 95 ALA A N 1
ATOM 742 C CA . ALA A 1 95 ? 1.598 -4.68 -3.15 1 98.62 95 ALA A CA 1
ATOM 743 C C . ALA A 1 95 ? 2.4 -3.959 -4.227 1 98.62 95 ALA A C 1
ATOM 745 O O . ALA A 1 95 ? 3.617 -3.803 -4.105 1 98.62 95 ALA A O 1
ATOM 746 N N . ALA A 1 96 ? 1.706 -3.459 -5.242 1 98.75 96 ALA A N 1
ATOM 747 C CA . ALA A 1 96 ? 2.371 -2.732 -6.32 1 98.75 96 ALA A CA 1
ATOM 748 C C . ALA A 1 96 ? 3.039 -1.464 -5.797 1 98.75 96 ALA A C 1
ATOM 750 O O . ALA A 1 96 ? 4.129 -1.099 -6.246 1 98.75 96 ALA A O 1
ATOM 751 N N . SER A 1 97 ? 2.395 -0.826 -4.801 1 98.38 97 SER A N 1
ATOM 752 C CA . SER A 1 97 ? 2.951 0.412 -4.266 1 98.38 97 SER A CA 1
ATOM 753 C C . SER A 1 97 ? 4.262 0.156 -3.525 1 98.38 97 SER A C 1
ATOM 755 O O . SER A 1 97 ? 5.148 1.01 -3.514 1 98.38 97 SER A O 1
ATOM 757 N N . ILE A 1 98 ? 4.453 -1.006 -2.963 1 98.44 98 ILE A N 1
ATOM 758 C CA . ILE A 1 98 ? 5.676 -1.395 -2.266 1 98.44 98 ILE A CA 1
ATOM 759 C C . ILE A 1 98 ? 6.785 -1.668 -3.279 1 98.44 98 ILE A C 1
ATOM 761 O O . ILE A 1 98 ? 7.93 -1.253 -3.082 1 98.44 98 ILE A O 1
ATOM 765 N N . LEU A 1 99 ? 6.488 -2.223 -4.461 1 98.81 99 LEU A N 1
ATOM 766 C CA . LEU A 1 99 ? 7.461 -2.736 -5.418 1 98.81 99 LEU A CA 1
ATOM 767 C C . LEU A 1 99 ? 7.867 -1.656 -6.414 1 98.81 99 LEU A C 1
ATOM 769 O O . LEU A 1 99 ? 8.984 -1.675 -6.938 1 98.81 99 LEU A O 1
ATOM 773 N N . ARG A 1 100 ? 7.062 -0.676 -6.637 1 98.69 100 ARG A N 1
ATOM 774 C CA . ARG A 1 100 ? 7.129 0.265 -7.746 1 98.69 100 ARG A CA 1
ATOM 775 C C . ARG A 1 100 ? 8.484 0.963 -7.793 1 98.69 100 ARG A C 1
ATOM 777 O O . ARG A 1 100 ? 9.094 1.085 -8.859 1 98.69 100 ARG A O 1
ATOM 784 N N . PRO A 1 101 ? 9.109 1.359 -6.648 1 98.31 101 PRO A N 1
ATOM 785 C CA . PRO A 1 101 ? 10.375 2.098 -6.738 1 98.31 101 PRO A CA 1
ATOM 786 C C . PRO A 1 101 ? 11.547 1.207 -7.125 1 98.31 101 PRO A C 1
ATOM 788 O O . PRO A 1 101 ? 12.625 1.71 -7.457 1 98.31 101 PRO A O 1
ATOM 791 N N . PHE A 1 102 ? 11.32 -0.209 -7.23 1 98.69 102 PHE A N 1
ATOM 792 C CA . PHE A 1 102 ? 12.531 -1.021 -7.172 1 98.69 102 PHE A CA 1
ATOM 793 C C . PHE A 1 102 ? 12.539 -2.062 -8.281 1 98.69 102 PHE A C 1
ATOM 795 O O . PHE A 1 102 ? 13.523 -2.783 -8.453 1 98.69 102 PHE A O 1
ATOM 802 N N . VAL A 1 103 ? 11.414 -2.18 -9.047 1 98.81 103 VAL A N 1
ATOM 803 C CA . VAL A 1 103 ? 11.367 -3.199 -10.094 1 98.81 103 VAL A CA 1
ATOM 804 C C . VAL A 1 103 ? 10.867 -2.582 -11.391 1 98.81 103 VAL A C 1
ATOM 806 O O . VAL A 1 103 ? 10.406 -1.437 -11.414 1 98.81 103 VAL A O 1
ATOM 809 N N . ARG A 1 104 ? 10.891 -3.338 -12.516 1 98.75 104 ARG A N 1
ATOM 810 C CA . ARG A 1 104 ? 10.453 -2.895 -13.836 1 98.75 104 ARG A CA 1
ATOM 811 C C . ARG A 1 104 ? 8.969 -2.537 -13.836 1 98.75 104 ARG A C 1
ATOM 813 O O . ARG A 1 104 ? 8.164 -3.217 -13.203 1 98.75 104 ARG A O 1
ATOM 820 N N . GLU A 1 105 ? 8.664 -1.533 -14.609 1 98.75 105 GLU A N 1
ATOM 821 C CA . GLU A 1 105 ? 7.27 -1.122 -14.758 1 98.75 105 GLU A CA 1
ATOM 822 C C . GLU A 1 105 ? 6.391 -2.299 -15.172 1 98.75 105 GLU A C 1
ATOM 824 O O . GLU A 1 105 ? 5.266 -2.436 -14.688 1 98.75 105 GLU A O 1
ATOM 829 N N . GLN A 1 106 ? 6.891 -3.148 -16.031 1 98.81 106 GLN A N 1
ATOM 830 C CA . GLN A 1 106 ? 6.203 -4.355 -16.469 1 98.81 106 GLN A CA 1
ATOM 831 C C . GLN A 1 106 ? 5.746 -5.195 -15.281 1 98.81 106 GLN A C 1
ATOM 833 O O . GLN A 1 106 ? 4.598 -5.641 -15.242 1 98.81 106 GLN A O 1
ATOM 838 N N . VAL A 1 107 ? 6.605 -5.34 -14.312 1 98.88 107 VAL A N 1
ATOM 839 C CA . VAL A 1 107 ? 6.371 -6.184 -13.141 1 98.88 107 VAL A CA 1
ATOM 840 C C . VAL A 1 107 ? 5.359 -5.516 -12.219 1 98.88 107 VAL A C 1
ATOM 842 O O . VAL A 1 107 ? 4.41 -6.16 -11.758 1 98.88 107 VAL A O 1
ATOM 845 N N . THR A 1 108 ? 5.543 -4.207 -12.016 1 98.81 108 THR A N 1
ATOM 846 C CA . THR A 1 108 ? 4.625 -3.459 -11.164 1 98.81 108 THR A CA 1
ATOM 847 C C . THR A 1 108 ? 3.213 -3.479 -11.742 1 98.81 108 THR A C 1
ATOM 849 O O . THR A 1 108 ? 2.24 -3.678 -11.008 1 98.81 108 THR A O 1
ATOM 852 N N . TRP A 1 109 ? 3.117 -3.324 -13.047 1 98.81 109 TRP A N 1
ATOM 853 C CA . TRP A 1 109 ? 1.811 -3.311 -13.695 1 98.81 109 TRP A CA 1
ATOM 854 C C . TRP A 1 109 ? 1.096 -4.645 -13.508 1 98.81 109 TRP A C 1
ATOM 856 O O . TRP A 1 109 ? -0.097 -4.68 -13.195 1 98.81 109 TRP A O 1
ATOM 866 N N . VAL A 1 110 ? 1.788 -5.719 -13.609 1 98.88 110 VAL A N 1
ATOM 867 C CA . VAL A 1 110 ? 1.222 -7.059 -13.484 1 98.88 110 VAL A CA 1
ATOM 868 C C . VAL A 1 110 ? 0.725 -7.273 -12.055 1 98.88 110 VAL A C 1
ATOM 870 O O . VAL A 1 110 ? -0.405 -7.719 -11.844 1 98.88 110 VAL A O 1
ATOM 873 N N . VAL A 1 111 ? 1.553 -6.898 -11.078 1 98.88 111 VAL A N 1
ATOM 874 C CA . VAL A 1 111 ? 1.15 -7.062 -9.688 1 98.88 111 VAL A CA 1
ATOM 875 C C . VAL A 1 111 ? -0.073 -6.199 -9.391 1 98.88 111 VAL A C 1
ATOM 877 O O . VAL A 1 111 ? -1.004 -6.637 -8.711 1 98.88 111 VAL A O 1
ATOM 880 N N . GLU A 1 112 ? -0.15 -5.043 -10.008 1 98.81 112 GLU A N 1
ATOM 881 C CA . GLU A 1 112 ? -1.24 -4.098 -9.773 1 98.81 112 GLU A CA 1
ATOM 882 C C . GLU A 1 112 ? -2.551 -4.617 -10.359 1 98.81 112 GLU A C 1
ATOM 884 O O . GLU A 1 112 ? -3.629 -4.328 -9.836 1 98.81 112 GLU A O 1
ATOM 889 N N . LYS A 1 113 ? -2.486 -5.41 -11.43 1 98.81 113 LYS A N 1
ATOM 890 C CA . LYS A 1 113 ? -3.701 -5.785 -12.141 1 98.81 113 LYS A CA 1
ATOM 891 C C . LYS A 1 113 ? -4.043 -7.254 -11.914 1 98.81 113 LYS A C 1
ATOM 893 O O . LYS A 1 113 ? -5.109 -7.723 -12.312 1 98.81 113 LYS A O 1
ATOM 898 N N . HIS A 1 114 ? -3.225 -8.023 -11.203 1 98.81 114 HIS A N 1
ATOM 899 C CA . HIS A 1 114 ? -3.391 -9.477 -11.172 1 98.81 114 HIS A CA 1
ATOM 900 C C . HIS A 1 114 ? -4.723 -9.859 -10.539 1 98.81 114 HIS A C 1
ATOM 902 O O . HIS A 1 114 ? -5.309 -10.891 -10.898 1 98.81 114 HIS A O 1
ATOM 908 N N . GLY A 1 115 ? -5.234 -9.023 -9.641 1 97.88 115 GLY A N 1
ATOM 909 C CA . GLY A 1 115 ? -6.531 -9.32 -9.055 1 97.88 115 GLY A CA 1
ATOM 910 C C . GLY A 1 115 ? -7.652 -9.359 -10.07 1 97.88 115 GLY A C 1
ATOM 911 O O . GLY A 1 115 ? -8.547 -10.203 -9.992 1 97.88 115 GLY A O 1
ATOM 912 N N . ASP A 1 116 ? -7.609 -8.461 -11.039 1 98.12 116 ASP A N 1
ATOM 913 C CA . ASP A 1 116 ? -8.609 -8.43 -12.109 1 98.12 116 ASP A CA 1
ATOM 914 C C . ASP A 1 116 ? -8.469 -9.641 -13.031 1 98.12 116 ASP A C 1
ATOM 916 O O . ASP A 1 116 ? -9.469 -10.188 -13.508 1 98.12 116 ASP A O 1
ATOM 920 N N . PHE A 1 117 ? -7.262 -10.055 -13.219 1 98.62 117 PHE A N 1
ATOM 921 C CA . PHE A 1 117 ? -7 -11.18 -14.109 1 98.62 117 PHE A CA 1
ATOM 922 C C . PHE A 1 117 ? -7.398 -12.5 -13.453 1 98.62 117 PHE A C 1
ATOM 924 O O . PHE A 1 117 ? -7.82 -13.438 -14.141 1 98.62 117 PHE A O 1
ATOM 931 N N . GLN A 1 118 ? -7.332 -12.57 -12.172 1 98 118 GLN A N 1
ATOM 932 C CA . GLN A 1 118 ? -7.664 -13.789 -11.43 1 98 118 GLN A CA 1
ATOM 933 C C . GLN A 1 118 ? -9.156 -14.094 -11.531 1 98 118 GLN A C 1
ATOM 935 O O . GLN A 1 118 ? -9.562 -15.25 -11.367 1 98 118 GLN A O 1
ATOM 940 N N . LEU A 1 119 ? -9.992 -13.094 -11.852 1 97.94 119 LEU A N 1
ATOM 941 C CA . LEU A 1 119 ? -11.438 -13.289 -11.914 1 97.94 119 LEU A CA 1
ATOM 942 C C . LEU A 1 119 ? -11.805 -14.258 -13.031 1 97.94 119 LEU A C 1
ATOM 944 O O . LEU A 1 119 ? -12.898 -14.828 -13.023 1 97.94 119 LEU A O 1
ATOM 948 N N . ALA A 1 120 ? -10.891 -14.469 -13.938 1 98.06 120 ALA A N 1
ATOM 949 C CA . ALA A 1 120 ? -11.117 -15.445 -15 1 98.06 120 ALA A CA 1
ATOM 950 C C . ALA A 1 120 ? -11.336 -16.844 -14.414 1 98.06 120 ALA A C 1
ATOM 952 O O . ALA A 1 120 ? -12.023 -17.672 -15.016 1 98.06 120 ALA A O 1
ATOM 953 N N . TYR A 1 121 ? -10.867 -17.062 -13.164 1 98 121 TYR A N 1
ATOM 954 C CA . TYR A 1 121 ? -10.883 -18.406 -12.602 1 98 121 TYR A CA 1
ATOM 955 C C . TYR A 1 121 ? -12.07 -18.594 -11.672 1 98 121 TYR A C 1
ATOM 957 O O . TYR A 1 121 ? -12.531 -19.719 -11.461 1 98 121 TYR A O 1
ATOM 965 N N . TYR A 1 122 ? -12.625 -17.469 -11.125 1 97.12 122 TYR A N 1
ATOM 966 C CA . TYR A 1 122 ? -13.625 -17.703 -10.094 1 97.12 122 TYR A CA 1
ATOM 967 C C . TYR A 1 122 ? -14.734 -16.656 -10.148 1 97.12 122 TYR A C 1
ATOM 969 O O . TYR A 1 122 ? -15.688 -16.719 -9.375 1 97.12 122 TYR A O 1
ATOM 977 N N . GLY A 1 123 ? -14.656 -15.695 -11.008 1 96.88 123 GLY A N 1
ATOM 978 C CA . GLY A 1 123 ? -15.641 -14.625 -11.07 1 96.88 123 GLY A CA 1
ATOM 979 C C . GLY A 1 123 ? -17.062 -15.133 -11.18 1 96.88 123 GLY A C 1
ATOM 980 O O . GLY A 1 123 ? -17.969 -14.602 -10.531 1 96.88 123 GLY A O 1
ATOM 981 N N . ASN A 1 124 ? -17.344 -16.203 -11.867 1 96.31 124 ASN A N 1
ATOM 982 C CA . ASN A 1 124 ? -18.656 -16.781 -12.07 1 96.31 124 ASN A CA 1
ATOM 983 C C . ASN A 1 124 ? -19.234 -17.344 -10.766 1 96.31 124 ASN A C 1
ATOM 985 O O . ASN A 1 124 ? -20.453 -17.453 -10.625 1 96.31 124 ASN A O 1
ATOM 989 N N . HIS A 1 125 ? -18.391 -17.656 -9.836 1 96.31 125 HIS A N 1
ATOM 990 C CA . HIS A 1 125 ? -18.844 -18.281 -8.602 1 96.31 125 HIS A CA 1
ATOM 991 C C . HIS A 1 125 ? -19.188 -17.234 -7.539 1 96.31 125 HIS A C 1
ATOM 993 O O . HIS A 1 125 ? -19.859 -17.547 -6.551 1 96.31 125 HIS A O 1
ATOM 999 N N . VAL A 1 126 ? -18.688 -15.977 -7.781 1 94.44 126 VAL A N 1
ATOM 1000 C CA . VAL A 1 126 ? -18.859 -15 -6.703 1 94.44 126 VAL A CA 1
ATOM 1001 C C . VAL A 1 126 ? -19.641 -13.797 -7.211 1 94.44 126 VAL A C 1
ATOM 1003 O O . VAL A 1 126 ? -19.625 -12.727 -6.586 1 94.44 126 VAL A O 1
ATOM 1006 N N . GLY A 1 127 ? -20.297 -13.891 -8.406 1 93.94 127 GLY A N 1
ATOM 1007 C CA . GLY A 1 127 ? -21.109 -12.82 -8.945 1 93.94 127 GLY A CA 1
ATOM 1008 C C . GLY A 1 127 ? -20.297 -11.68 -9.523 1 93.94 127 GLY A C 1
ATOM 1009 O O . GLY A 1 127 ? -20.75 -10.539 -9.555 1 93.94 127 GLY A O 1
ATOM 1010 N N . ALA A 1 128 ? -19.031 -11.969 -9.852 1 95.5 128 ALA A N 1
ATOM 1011 C CA . ALA A 1 128 ? -18.172 -10.977 -10.469 1 95.5 128 ALA A CA 1
ATOM 1012 C C . ALA A 1 128 ? -17.969 -11.266 -11.961 1 95.5 128 ALA A C 1
ATOM 1014 O O . ALA A 1 128 ? -18.312 -12.352 -12.43 1 95.5 128 ALA A O 1
ATOM 1015 N N . ASP A 1 129 ? -17.469 -10.266 -12.711 1 97 129 ASP A N 1
ATOM 1016 C CA . ASP A 1 129 ? -17.25 -10.391 -14.141 1 97 129 ASP A CA 1
ATOM 1017 C C . ASP A 1 129 ? -15.977 -11.188 -14.43 1 97 129 ASP A C 1
ATOM 1019 O O . ASP A 1 129 ? -14.867 -10.695 -14.219 1 97 129 ASP A O 1
ATOM 1023 N N . PRO A 1 130 ? -16.094 -12.391 -14.922 1 97.38 130 PRO A N 1
ATOM 1024 C CA . PRO A 1 130 ? -14.898 -13.188 -15.211 1 97.38 130 PRO A CA 1
ATOM 1025 C C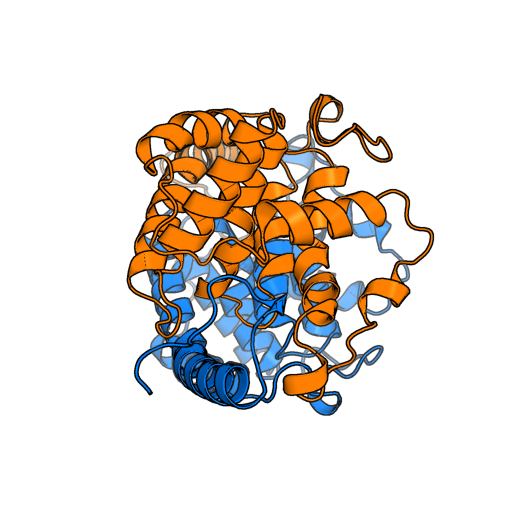 . PRO A 1 130 ? -14.039 -12.586 -16.328 1 97.38 130 PRO A C 1
ATOM 1027 O O . PRO A 1 130 ? -12.891 -12.992 -16.5 1 97.38 130 PRO A O 1
ATOM 1030 N N . ASP A 1 131 ? -14.617 -11.57 -17.094 1 97.81 131 ASP A N 1
ATOM 1031 C CA . ASP A 1 131 ? -13.898 -10.969 -18.219 1 97.81 131 ASP A CA 1
ATOM 1032 C C . ASP A 1 131 ? -13.398 -9.57 -17.875 1 97.81 131 ASP A C 1
ATOM 1034 O O . ASP A 1 131 ? -13.109 -8.766 -18.75 1 97.81 131 ASP A O 1
ATOM 1038 N N . LYS A 1 132 ? -13.25 -9.289 -16.562 1 97.69 132 LYS A N 1
ATOM 1039 C CA . LYS A 1 132 ? -12.805 -7.965 -16.125 1 97.69 132 LYS A CA 1
ATOM 1040 C C . LYS A 1 132 ? -11.461 -7.609 -16.75 1 97.69 132 LYS A C 1
ATOM 1042 O O . LYS A 1 132 ? -11.195 -6.445 -17.062 1 97.69 132 LYS A O 1
ATOM 1047 N N . ARG A 1 133 ? -10.539 -8.555 -16.969 1 98.38 133 ARG A N 1
ATOM 1048 C CA . ARG A 1 133 ? -9.211 -8.328 -17.531 1 98.38 133 ARG A CA 1
ATOM 1049 C C . ARG A 1 133 ? -9.289 -7.723 -18.922 1 98.38 133 ARG A C 1
ATOM 1051 O O . ARG A 1 133 ? -8.359 -7.047 -19.359 1 98.38 133 ARG A O 1
ATOM 1058 N N . ASN A 1 134 ? -10.445 -7.828 -19.625 1 98.06 134 ASN A N 1
ATOM 1059 C CA . ASN A 1 134 ? -10.586 -7.324 -20.984 1 98.06 134 ASN A CA 1
ATOM 1060 C C . ASN A 1 134 ? -10.609 -5.801 -21.016 1 98.06 134 ASN A C 1
ATOM 1062 O O . ASN A 1 134 ? -10.422 -5.199 -22.078 1 98.06 134 ASN A O 1
ATOM 1066 N N . THR A 1 135 ? -10.836 -5.184 -19.891 1 97.56 135 THR A N 1
ATOM 1067 C CA . THR A 1 135 ? -10.727 -3.732 -19.812 1 97.56 135 THR A CA 1
ATOM 1068 C C . THR A 1 135 ? -9.32 -3.271 -20.172 1 97.56 135 THR A C 1
ATOM 1070 O O . THR A 1 135 ? -9.125 -2.129 -20.594 1 97.56 135 THR A O 1
ATOM 1073 N N . TYR A 1 136 ? -8.352 -4.281 -20.141 1 98.38 136 TYR A N 1
ATOM 1074 C CA . TYR A 1 136 ? -6.961 -3.939 -20.422 1 98.38 136 TYR A CA 1
ATOM 1075 C C . TYR A 1 136 ? -6.512 -4.527 -21.75 1 98.38 136 TYR A C 1
ATOM 1077 O O . TYR A 1 136 ? -5.312 -4.602 -22.031 1 98.38 136 TYR A O 1
ATOM 1085 N N . ALA A 1 137 ? -7.43 -5 -22.547 1 97.62 137 ALA A N 1
ATOM 1086 C CA . ALA A 1 137 ? -7.09 -5.57 -23.844 1 97.62 137 ALA A CA 1
ATOM 1087 C C . ALA A 1 137 ? -6.273 -4.59 -24.688 1 97.62 137 ALA A C 1
ATOM 1089 O O . ALA A 1 137 ? -6.582 -3.396 -24.734 1 97.62 137 ALA A O 1
ATOM 1090 N N . GLY A 1 138 ? -5.184 -5 -25.312 1 97.62 138 GLY A N 1
ATOM 1091 C CA . GLY A 1 138 ? -4.328 -4.164 -26.125 1 97.62 138 GLY A CA 1
ATOM 1092 C C . GLY A 1 138 ? -3.129 -3.613 -25.375 1 97.62 138 GLY A C 1
ATOM 1093 O O . GLY A 1 138 ? -2.168 -3.139 -25.984 1 97.62 138 GLY A O 1
ATOM 1094 N N . HIS A 1 139 ? -3.186 -3.666 -24.047 1 97.94 139 HIS A N 1
ATOM 1095 C CA . HIS A 1 139 ? -2.035 -3.209 -23.281 1 97.94 139 HIS A CA 1
ATOM 1096 C C . HIS A 1 139 ? -0.821 -4.098 -23.531 1 97.94 139 HIS A C 1
ATOM 1098 O O . HIS A 1 139 ? -0.948 -5.324 -23.609 1 97.94 139 HIS A O 1
ATOM 1104 N N . PRO A 1 140 ? 0.332 -3.531 -23.531 1 97.75 140 PRO A N 1
ATOM 1105 C CA . PRO A 1 140 ? 1.534 -4.297 -23.875 1 97.75 140 PRO A CA 1
ATOM 1106 C C . PRO A 1 140 ? 1.836 -5.391 -22.844 1 97.75 140 PRO A C 1
ATOM 1108 O O . PRO A 1 140 ? 2.477 -6.391 -23.172 1 97.75 140 PRO A O 1
ATOM 1111 N N . TYR A 1 141 ? 1.344 -5.262 -21.594 1 98.5 141 TYR A N 1
ATOM 1112 C CA . TYR A 1 141 ? 1.693 -6.203 -20.531 1 98.5 141 TYR A CA 1
ATOM 1113 C C . TYR A 1 141 ? 0.545 -7.164 -20.25 1 98.5 141 TYR A C 1
ATOM 1115 O O . TYR A 1 141 ? 0.568 -7.902 -19.266 1 98.5 141 TYR A O 1
ATOM 1123 N N . PHE A 1 142 ? -0.527 -7.184 -21.141 1 98.5 142 PHE A N 1
ATOM 1124 C CA . PHE A 1 142 ? -1.721 -7.996 -20.938 1 98.5 142 PHE A CA 1
ATOM 1125 C C . PHE A 1 142 ? -1.357 -9.469 -20.812 1 98.5 142 PHE A C 1
ATOM 1127 O O . PHE A 1 142 ? -1.705 -10.117 -19.828 1 98.5 142 PHE A O 1
ATOM 1134 N N . ASP A 1 143 ? -0.589 -9.977 -21.797 1 98 143 ASP A N 1
ATOM 1135 C CA . ASP A 1 143 ? -0.25 -11.398 -21.812 1 98 143 ASP A CA 1
ATOM 1136 C C . ASP A 1 143 ? 0.672 -11.758 -20.656 1 98 143 ASP A C 1
ATOM 1138 O O . ASP A 1 143 ? 0.626 -12.883 -20.156 1 98 143 ASP A O 1
ATOM 1142 N N . ASP A 1 144 ? 1.511 -10.82 -20.203 1 98.56 144 ASP A N 1
ATOM 1143 C CA . ASP A 1 144 ? 2.381 -11.062 -19.062 1 98.56 144 ASP A CA 1
ATOM 1144 C C . ASP A 1 144 ? 1.562 -11.305 -17.797 1 98.56 144 ASP A C 1
ATOM 1146 O O . ASP A 1 144 ? 1.873 -12.211 -17.016 1 98.56 144 ASP A O 1
ATOM 1150 N N . CYS A 1 145 ? 0.522 -10.516 -17.625 1 98.75 145 CYS A N 1
ATOM 1151 C CA . CYS A 1 145 ? -0.33 -10.664 -16.453 1 98.75 145 CYS A CA 1
ATOM 1152 C C . CYS A 1 145 ? -1.09 -11.984 -16.5 1 98.75 145 CYS A C 1
ATOM 1154 O O . CYS A 1 145 ? -1.188 -12.68 -15.484 1 98.75 145 CYS A O 1
ATOM 1156 N N . ALA A 1 146 ? -1.584 -12.336 -17.672 1 98.38 146 ALA A N 1
ATOM 1157 C CA . ALA A 1 146 ? -2.26 -13.625 -17.844 1 98.38 146 ALA A CA 1
ATOM 1158 C C . ALA A 1 146 ? -1.322 -14.781 -17.516 1 98.38 146 ALA A C 1
ATOM 1160 O O . ALA A 1 146 ? -1.706 -15.727 -16.828 1 98.38 146 ALA A O 1
ATOM 1161 N N . THR A 1 147 ? -0.105 -14.688 -17.969 1 98.31 147 TH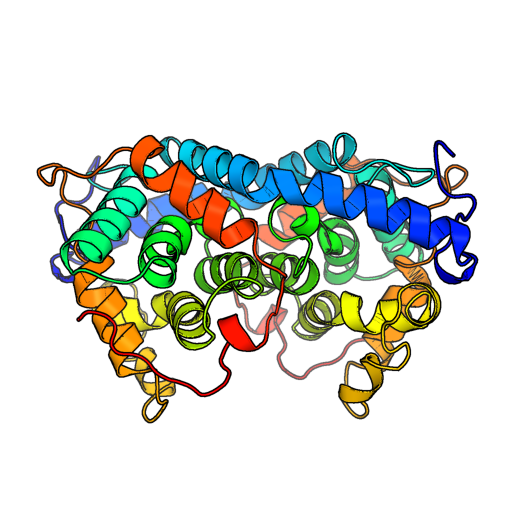R A N 1
ATOM 1162 C CA . THR A 1 147 ? 0.888 -15.727 -17.75 1 98.31 147 THR A CA 1
ATOM 1163 C C . THR A 1 147 ? 1.267 -15.812 -16.266 1 98.31 147 THR A C 1
ATOM 1165 O O . THR A 1 147 ? 1.324 -16.906 -15.703 1 98.31 147 THR A O 1
ATOM 1168 N N . PHE A 1 148 ? 1.5 -14.688 -15.633 1 98.69 148 PHE A N 1
ATOM 1169 C CA . PHE A 1 148 ? 1.8 -14.617 -14.211 1 98.69 148 PHE A CA 1
ATOM 1170 C C . PHE A 1 148 ? 0.736 -15.344 -13.398 1 98.69 148 PHE A C 1
ATOM 1172 O O . PHE A 1 148 ? 1.057 -16.203 -12.562 1 98.69 148 PHE A O 1
ATOM 1179 N N . CYS A 1 149 ? -0.538 -15.031 -13.672 1 98.75 149 CYS A N 1
ATOM 1180 C CA . CYS A 1 149 ? -1.649 -15.625 -12.938 1 98.75 149 CYS A CA 1
ATOM 1181 C C . CYS A 1 149 ? -1.751 -17.125 -13.203 1 98.75 149 CYS A C 1
ATOM 1183 O O . CYS A 1 149 ? -1.942 -17.906 -12.281 1 98.75 149 CYS A O 1
ATOM 1185 N N . GLU A 1 150 ? -1.54 -17.516 -14.453 1 98.31 150 GLU A N 1
ATOM 1186 C CA . GLU A 1 150 ? -1.727 -18.906 -14.844 1 98.31 150 GLU A CA 1
ATOM 1187 C C . GLU A 1 150 ? -0.577 -19.781 -14.352 1 98.31 150 GLU A C 1
ATOM 1189 O O . GLU A 1 150 ? -0.803 -20.859 -13.797 1 98.31 150 GLU A O 1
ATOM 1194 N N . ARG A 1 151 ? 0.62 -19.297 -14.398 1 98.06 151 ARG A N 1
ATOM 1195 C CA . ARG A 1 151 ? 1.774 -20.156 -14.195 1 98.06 151 ARG A CA 1
ATOM 1196 C C . ARG A 1 151 ? 2.264 -20.094 -12.75 1 98.06 151 ARG A C 1
ATOM 1198 O O . ARG A 1 151 ? 2.848 -21.062 -12.25 1 98.06 151 ARG A O 1
ATOM 1205 N N . TRP A 1 152 ? 2.004 -18.953 -12.109 1 98.56 152 TRP A N 1
ATOM 1206 C CA . TRP A 1 152 ? 2.664 -18.812 -10.82 1 98.56 152 TRP A CA 1
ATOM 1207 C C . TRP A 1 152 ? 1.645 -18.547 -9.711 1 98.56 152 TRP A C 1
ATOM 1209 O O . TRP A 1 152 ? 1.863 -18.922 -8.562 1 98.56 152 TRP A O 1
ATOM 1219 N N . ASP A 1 153 ? 0.476 -18.031 -9.984 1 98.69 153 ASP A N 1
ATOM 1220 C CA . ASP A 1 153 ? -0.433 -17.562 -8.945 1 98.69 153 ASP A CA 1
ATOM 1221 C C . ASP A 1 153 ? -1.564 -18.547 -8.703 1 98.69 153 ASP A C 1
ATOM 1223 O O . ASP A 1 153 ? -1.598 -19.219 -7.672 1 98.69 153 ASP A O 1
ATOM 1227 N N . GLN A 1 154 ? -2.445 -18.859 -9.672 1 98.5 154 GLN A N 1
ATOM 1228 C CA . GLN A 1 154 ? -3.689 -19.609 -9.477 1 98.5 154 GLN A CA 1
ATOM 1229 C C . GLN A 1 154 ? -3.414 -21.062 -9.125 1 98.5 154 GLN A C 1
ATOM 1231 O O . GLN A 1 154 ? -4.27 -21.734 -8.555 1 98.5 154 GLN A O 1
ATOM 1236 N N . ASN A 1 155 ? -2.178 -21.609 -9.414 1 98.31 155 ASN A N 1
ATOM 1237 C CA . ASN A 1 155 ? -1.866 -23.016 -9.172 1 98.31 155 ASN A CA 1
ATOM 1238 C C . ASN A 1 155 ? -1.013 -23.188 -7.918 1 98.31 155 ASN A C 1
ATOM 1240 O O . ASN A 1 155 ? -0.396 -24.234 -7.723 1 98.31 155 ASN A O 1
ATOM 1244 N N . SER A 1 156 ? -0.978 -22.141 -7.039 1 98.5 156 SER A N 1
ATOM 1245 C CA . SER A 1 156 ? -0.073 -22.156 -5.895 1 98.5 156 SER A CA 1
ATOM 1246 C C . SER A 1 156 ? -0.836 -22.328 -4.586 1 98.5 156 SER A C 1
ATOM 1248 O O . SER A 1 156 ? -0.64 -21.578 -3.635 1 98.5 156 SER A O 1
ATOM 1250 N N . PHE A 1 157 ? -1.615 -23.516 -4.59 1 98 157 PHE A N 1
ATOM 1251 C CA . PHE A 1 157 ? -2.363 -23.859 -3.385 1 98 157 PHE A CA 1
ATOM 1252 C C . PHE A 1 157 ? -2.27 -25.359 -3.096 1 98 157 PHE A C 1
ATOM 1254 O O . PHE A 1 157 ? -3.162 -25.922 -2.469 1 98 157 PHE A O 1
ATOM 1261 N N . ASP A 1 158 ? -1.155 -26 -3.516 1 98.19 158 ASP A N 1
ATOM 1262 C CA . ASP A 1 158 ? -0.999 -27.453 -3.459 1 98.19 158 ASP A CA 1
ATOM 1263 C C . ASP A 1 158 ? -0.151 -27.859 -2.258 1 98.19 158 ASP A C 1
ATOM 1265 O O . ASP A 1 158 ? 1.059 -27.625 -2.234 1 98.19 158 ASP A O 1
ATOM 1269 N N . PRO A 1 159 ? -0.767 -28.516 -1.24 1 97.12 159 PRO A N 1
ATOM 1270 C CA . PRO A 1 159 ? 0.018 -28.953 -0.083 1 97.12 159 PRO A CA 1
ATOM 1271 C C . PRO A 1 159 ? 1.087 -29.984 -0.448 1 97.12 159 PRO A C 1
ATOM 1273 O O . PRO A 1 159 ? 2.027 -30.203 0.32 1 97.12 159 PRO A O 1
ATOM 1276 N N . ALA A 1 160 ? 0.979 -30.578 -1.624 1 98 160 ALA A N 1
ATOM 1277 C CA . ALA A 1 160 ? 1.944 -31.578 -2.051 1 98 160 ALA A CA 1
ATOM 1278 C C . ALA A 1 160 ? 3.105 -30.953 -2.807 1 98 160 ALA A C 1
ATOM 1280 O O . ALA A 1 160 ? 4.098 -31.609 -3.113 1 98 160 ALA A O 1
ATOM 1281 N N . TYR A 1 161 ? 3 -29.672 -3.121 1 98 161 TYR A N 1
ATOM 1282 C CA . TYR A 1 161 ? 4.082 -28.984 -3.811 1 98 161 TYR A CA 1
ATOM 1283 C C . TYR A 1 161 ? 5.168 -28.547 -2.828 1 98 161 TYR A C 1
ATOM 1285 O O . TYR A 1 161 ? 4.887 -27.875 -1.843 1 98 161 TYR A O 1
ATOM 1293 N N . THR A 1 162 ? 6.449 -28.953 -3.141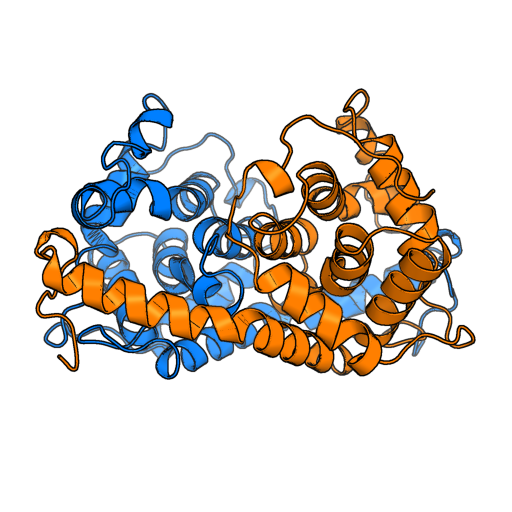 1 97.38 162 THR A N 1
ATOM 1294 C CA . THR A 1 162 ? 7.57 -28.531 -2.309 1 97.38 162 THR A CA 1
ATOM 1295 C C . THR A 1 162 ? 8.109 -27.172 -2.768 1 97.38 162 THR A C 1
ATOM 1297 O O . THR A 1 162 ? 8.477 -27.016 -3.934 1 97.38 162 THR A O 1
ATOM 1300 N N . HIS A 1 163 ? 8.031 -26.234 -1.878 1 98.19 163 HIS A N 1
ATOM 1301 C CA . HIS A 1 163 ? 8.562 -24.922 -2.197 1 98.19 163 HIS A CA 1
ATOM 1302 C C . HIS A 1 163 ? 9.797 -24.609 -1.361 1 98.19 163 HIS A C 1
ATOM 1304 O O . HIS A 1 163 ? 10.023 -25.219 -0.316 1 98.19 163 HIS A O 1
ATOM 1310 N N . LYS A 1 164 ? 10.656 -23.672 -1.827 1 98.56 164 LYS A N 1
ATOM 1311 C CA . LYS A 1 164 ? 11.789 -23.156 -1.061 1 98.56 164 LYS A CA 1
ATOM 1312 C C . LYS A 1 164 ? 11.32 -22.359 0.152 1 98.56 164 LYS A C 1
ATOM 1314 O O . LYS A 1 164 ? 10.227 -21.781 0.137 1 98.56 164 LYS A O 1
ATOM 1319 N N . PRO A 1 165 ? 12.109 -22.422 1.238 1 98.31 165 PRO A N 1
ATOM 1320 C CA . PRO A 1 165 ? 11.758 -21.656 2.436 1 98.31 165 PRO A CA 1
ATOM 1321 C C . PRO A 1 165 ? 12.023 -20.156 2.275 1 98.31 165 PRO A C 1
ATOM 1323 O O . PRO A 1 165 ? 12.688 -19.734 1.323 1 98.31 165 PRO A O 1
ATOM 1326 N N . ILE A 1 166 ? 11.5 -19.406 3.164 1 98.25 166 ILE A N 1
ATOM 1327 C CA . ILE A 1 166 ? 11.602 -17.953 3.084 1 98.25 166 ILE A CA 1
ATOM 1328 C C . ILE A 1 166 ? 13.062 -17.516 3.137 1 98.25 166 ILE A C 1
ATOM 1330 O O . ILE A 1 166 ? 13.453 -16.547 2.5 1 98.25 166 ILE A O 1
ATOM 1334 N N . GLU A 1 167 ? 13.945 -18.297 3.809 1 98.56 167 GLU A N 1
ATOM 1335 C CA . GLU A 1 167 ? 15.367 -17.984 3.93 1 98.56 167 GLU A CA 1
ATOM 1336 C C . GLU A 1 167 ? 16.062 -18.016 2.568 1 98.56 167 GLU A C 1
ATOM 1338 O O . GLU A 1 167 ? 17.016 -17.281 2.34 1 98.56 167 GLU A O 1
ATOM 1343 N N . HIS A 1 168 ? 15.523 -18.797 1.68 1 98.81 168 HIS A N 1
ATOM 1344 C CA . HIS A 1 168 ? 16.062 -18.875 0.328 1 98.81 168 HIS A CA 1
ATOM 1345 C C . HIS A 1 168 ? 15.844 -17.578 -0.437 1 98.81 168 HIS A C 1
ATOM 1347 O O . HIS A 1 168 ? 16.703 -17.141 -1.198 1 98.81 168 HIS A O 1
ATOM 1353 N N . PHE A 1 169 ? 14.703 -16.922 -0.194 1 98.81 169 PHE A N 1
ATOM 1354 C CA . PHE A 1 169 ? 14.312 -15.75 -0.968 1 98.81 169 PHE A CA 1
ATOM 1355 C C . PHE A 1 169 ? 14.758 -14.469 -0.275 1 98.81 169 PHE A C 1
ATOM 1357 O O . PHE A 1 169 ? 14.812 -13.406 -0.898 1 98.81 169 PHE A O 1
ATOM 1364 N N . ALA A 1 170 ? 15.141 -14.523 1.025 1 98.69 170 ALA A N 1
ATOM 1365 C CA . ALA A 1 170 ? 15.453 -13.352 1.835 1 98.69 170 ALA A CA 1
ATOM 1366 C C . ALA A 1 170 ? 16.578 -12.539 1.205 1 98.69 170 ALA A C 1
ATOM 1368 O O . ALA A 1 170 ? 16.484 -11.312 1.082 1 98.69 170 ALA A O 1
ATOM 1369 N N . PRO A 1 171 ? 17.672 -13.18 0.62 1 98.81 171 PRO A N 1
ATOM 1370 C CA . PRO A 1 171 ? 18.719 -12.375 -0.006 1 98.81 171 PRO A CA 1
ATOM 1371 C C . PRO A 1 171 ? 18.234 -11.641 -1.259 1 98.81 171 PRO A C 1
ATOM 1373 O O . PRO A 1 171 ? 18.703 -10.539 -1.547 1 98.81 171 PRO A O 1
ATOM 1376 N N . MET A 1 172 ? 17.281 -12.242 -1.998 1 98.81 172 MET A N 1
ATOM 1377 C CA . MET A 1 172 ? 16.75 -11.609 -3.197 1 98.81 172 MET A CA 1
ATOM 1378 C C . MET A 1 172 ? 15.93 -10.375 -2.84 1 98.81 172 MET A C 1
ATOM 1380 O O . MET A 1 172 ? 16.031 -9.336 -3.504 1 98.81 172 MET A O 1
ATOM 1384 N N . VAL A 1 173 ? 15.148 -10.5 -1.737 1 98.81 173 VAL A N 1
ATOM 1385 C CA . VAL A 1 173 ? 14.359 -9.367 -1.276 1 98.81 173 VAL A CA 1
ATOM 1386 C C . VAL A 1 173 ? 15.281 -8.234 -0.837 1 98.81 173 VAL A C 1
ATOM 1388 O O . VAL A 1 173 ? 15.078 -7.078 -1.216 1 98.81 173 VAL A O 1
ATOM 1391 N N . ARG A 1 174 ? 16.359 -8.562 -0.133 1 98.62 174 ARG A N 1
ATOM 1392 C CA . ARG A 1 174 ? 17.328 -7.555 0.323 1 98.62 174 ARG A CA 1
ATOM 1393 C C . ARG A 1 174 ? 18.031 -6.898 -0.856 1 98.62 174 ARG A C 1
ATOM 1395 O O . ARG A 1 174 ? 18.234 -5.684 -0.864 1 98.62 174 ARG A O 1
ATOM 1402 N N . ASP A 1 175 ? 18.344 -7.691 -1.917 1 98.62 175 ASP A N 1
ATOM 1403 C CA . ASP A 1 175 ? 19.016 -7.164 -3.105 1 98.62 175 ASP A CA 1
ATOM 1404 C C . ASP A 1 175 ? 18.109 -6.168 -3.838 1 98.62 175 ASP A C 1
ATOM 1406 O O . ASP A 1 175 ? 18.562 -5.082 -4.211 1 98.62 175 ASP A O 1
ATOM 1410 N N . VAL A 1 176 ? 16.859 -6.504 -4.004 1 98.69 176 VAL A N 1
ATOM 1411 C CA . VAL A 1 176 ? 15.922 -5.668 -4.738 1 98.69 176 VAL A CA 1
ATOM 1412 C C . VAL A 1 176 ? 15.695 -4.359 -3.986 1 98.69 176 VAL A C 1
ATOM 1414 O O . VAL A 1 176 ? 15.758 -3.277 -4.574 1 98.69 176 VAL A O 1
ATOM 1417 N N . PHE A 1 177 ? 15.586 -4.414 -2.672 1 98.25 177 PHE A N 1
ATOM 1418 C CA . PHE A 1 177 ? 15.219 -3.232 -1.903 1 98.25 177 PHE A CA 1
ATOM 1419 C C . PHE A 1 177 ? 16.453 -2.428 -1.52 1 98.25 177 PHE A C 1
ATOM 1421 O O . PHE A 1 177 ? 16.344 -1.373 -0.892 1 98.25 177 PHE A O 1
ATOM 1428 N N . ALA A 1 178 ? 17.656 -2.855 -1.926 1 97.38 178 ALA A N 1
ATOM 1429 C CA . ALA A 1 178 ? 18.891 -2.094 -1.737 1 97.38 178 ALA A CA 1
ATOM 1430 C C . ALA A 1 178 ? 19.156 -1.184 -2.932 1 97.38 178 ALA A C 1
ATOM 1432 O O . ALA A 1 178 ? 20.031 -0.32 -2.877 1 97.38 178 ALA A O 1
ATOM 1433 N N . ARG A 1 179 ? 18.328 -1.301 -3.998 1 97.75 179 ARG A N 1
ATOM 1434 C CA . ARG A 1 179 ? 18.531 -0.504 -5.203 1 97.75 179 ARG A CA 1
ATOM 1435 C C . ARG A 1 179 ? 18.203 0.963 -4.949 1 97.75 179 ARG A C 1
ATOM 1437 O O . ARG A 1 179 ? 17.484 1.289 -4.008 1 97.75 179 ARG A O 1
ATOM 1444 N N . GLU A 1 180 ? 18.75 1.829 -5.84 1 96.62 180 GLU A N 1
ATOM 1445 C CA . GLU A 1 180 ? 18.312 3.221 -5.863 1 96.62 180 GLU A CA 1
ATOM 1446 C C . GLU A 1 180 ? 16.844 3.326 -6.285 1 96.62 180 GLU A C 1
ATOM 1448 O O . GLU A 1 180 ? 16.484 2.875 -7.371 1 96.62 180 GLU A O 1
ATOM 1453 N N . PRO A 1 181 ? 16.031 3.891 -5.422 1 97.12 181 PRO A N 1
ATOM 1454 C CA . PRO A 1 181 ? 14.617 3.988 -5.797 1 97.12 181 PRO A CA 1
ATOM 1455 C C . PRO A 1 181 ? 14.398 4.797 -7.07 1 97.12 181 PRO A C 1
ATOM 1457 O O . PRO A 1 181 ? 15.039 5.836 -7.266 1 97.12 181 PRO A O 1
ATOM 1460 N N . TYR A 1 182 ? 13.602 4.238 -8.031 1 97.5 182 TYR A N 1
ATOM 1461 C CA . TYR A 1 182 ? 13.148 4.863 -9.266 1 97.5 182 TYR A CA 1
ATOM 1462 C C . TYR A 1 182 ? 14.312 5.082 -10.227 1 97.5 182 TYR A C 1
ATOM 1464 O O . TYR A 1 182 ? 14.289 6.012 -11.031 1 97.5 182 TYR A O 1
ATOM 1472 N N . ASP A 1 183 ? 15.344 4.258 -10.078 1 98.19 183 ASP A N 1
ATOM 1473 C CA . ASP A 1 183 ? 16.406 4.242 -11.07 1 98.19 183 ASP A CA 1
ATOM 1474 C C . ASP A 1 183 ? 15.867 3.902 -12.461 1 98.19 183 ASP A C 1
ATOM 1476 O O . ASP A 1 183 ? 15.32 2.816 -12.664 1 98.19 183 ASP A O 1
ATOM 1480 N N . PRO A 1 184 ? 16.062 4.797 -13.422 1 98.19 184 PRO A N 1
ATOM 1481 C CA . PRO A 1 184 ? 15.492 4.559 -14.75 1 98.19 184 PRO A CA 1
ATOM 1482 C C . PRO A 1 184 ? 16.047 3.309 -15.422 1 98.19 184 PRO A C 1
ATOM 1484 O O . PRO A 1 184 ? 15.367 2.688 -16.234 1 98.19 184 PRO A O 1
ATOM 1487 N N . THR A 1 185 ? 17.25 2.898 -14.984 1 98.25 185 THR A N 1
ATOM 1488 C CA . THR A 1 185 ? 17.859 1.709 -15.578 1 98.25 185 THR A CA 1
ATOM 1489 C C . THR A 1 185 ? 17.188 0.443 -15.031 1 98.25 185 THR A C 1
ATOM 1491 O O . THR A 1 185 ? 17.328 -0.634 -15.617 1 98.25 185 THR A O 1
ATOM 1494 N N . VAL A 1 186 ? 16.375 0.607 -13.945 1 98.44 186 VAL A N 1
ATOM 1495 C CA . VAL A 1 186 ? 15.656 -0.509 -13.359 1 98.44 186 VAL A CA 1
ATOM 1496 C C . VAL A 1 186 ? 14.188 -0.444 -13.766 1 98.44 186 VAL A C 1
ATOM 1498 O O . VAL A 1 186 ? 13.617 -1.439 -14.227 1 98.44 186 VAL A O 1
ATOM 1501 N N . ILE A 1 187 ? 13.602 0.762 -13.75 1 98.62 187 ILE A N 1
ATOM 1502 C CA . ILE A 1 187 ? 12.172 0.943 -13.977 1 98.62 187 ILE A CA 1
ATOM 1503 C C . ILE A 1 187 ? 11.844 0.657 -15.445 1 98.62 187 ILE A C 1
ATOM 1505 O O . ILE A 1 187 ? 10.789 0.106 -15.75 1 98.62 187 ILE A O 1
ATOM 1509 N N . ARG A 1 188 ? 12.695 1.111 -16.375 1 98.12 188 ARG A N 1
ATOM 1510 C CA . ARG A 1 188 ? 12.602 0.844 -17.797 1 98.12 188 ARG A CA 1
ATOM 1511 C C . ARG A 1 188 ? 11.18 1.055 -18.312 1 98.12 188 ARG A C 1
ATOM 1513 O O . ARG A 1 188 ? 10.602 0.163 -18.938 1 98.12 188 ARG A O 1
ATOM 1520 N N . THR A 1 189 ? 10.664 2.295 -18.188 1 97.69 189 THR A N 1
ATOM 1521 C CA . THR A 1 189 ? 9.297 2.68 -18.531 1 97.69 189 THR A CA 1
ATOM 1522 C C . THR A 1 189 ? 8.992 2.361 -19.984 1 97.69 189 THR A C 1
ATOM 1524 O O . THR A 1 189 ? 9.734 2.758 -20.891 1 97.69 189 THR A O 1
ATOM 1527 N N . GLY A 1 190 ? 7.98 1.588 -20.172 1 97 190 GLY A N 1
ATOM 1528 C CA . GLY A 1 190 ? 7.48 1.311 -21.516 1 97 190 GLY A CA 1
ATOM 1529 C C . GLY A 1 190 ? 8.18 0.141 -22.188 1 97 190 GLY A C 1
ATOM 1530 O O . GLY A 1 190 ? 7.891 -0.188 -23.328 1 97 190 GLY A O 1
ATOM 1531 N N . GLU A 1 191 ? 9.094 -0.518 -21.406 1 97.12 191 GLU A N 1
ATOM 1532 C CA . GLU A 1 191 ? 9.82 -1.653 -21.969 1 97.12 191 GLU A CA 1
ATOM 1533 C C . GLU A 1 191 ? 9.234 -2.977 -21.484 1 97.12 191 GLU A C 1
ATOM 1535 O O . GLU A 1 191 ? 8.648 -3.041 -20.406 1 97.12 191 GLU A O 1
ATOM 1540 N N . ARG A 1 192 ? 9.344 -3.975 -22.375 1 96.56 192 ARG A N 1
ATOM 1541 C CA . ARG A 1 192 ? 8.867 -5.32 -22.062 1 96.56 192 ARG A CA 1
ATOM 1542 C C . ARG A 1 192 ? 9.984 -6.348 -22.266 1 96.56 192 ARG A C 1
ATOM 1544 O O . ARG A 1 192 ? 10.672 -6.336 -23.281 1 96.56 192 ARG A O 1
ATOM 1551 N N . GLU A 1 193 ? 10.148 -7.184 -21.266 1 94.88 193 GLU A N 1
ATOM 1552 C CA . GLU A 1 193 ? 11.047 -8.328 -21.328 1 94.88 193 GLU A CA 1
ATOM 1553 C C . GLU A 1 193 ? 10.281 -9.641 -21.203 1 94.88 193 GLU A C 1
ATOM 1555 O O . GLU A 1 193 ? 9.234 -9.695 -20.547 1 94.88 193 GLU A O 1
ATOM 1560 N N . PRO A 1 194 ? 10.789 -10.68 -21.891 1 92.38 194 PRO A N 1
ATOM 1561 C CA . PRO A 1 194 ? 10.148 -11.977 -21.672 1 92.38 194 PRO A CA 1
ATOM 1562 C C . PRO A 1 194 ? 10.18 -12.414 -20.219 1 92.38 194 PRO A C 1
ATOM 1564 O O . PRO A 1 194 ? 11.148 -12.125 -19.5 1 92.38 194 PRO A O 1
ATOM 1567 N N . LEU A 1 195 ? 9.141 -13.016 -19.719 1 87.62 195 LEU A N 1
ATOM 1568 C CA . LEU A 1 195 ? 9.055 -13.477 -18.328 1 87.62 195 LEU A CA 1
ATOM 1569 C C . LEU A 1 195 ? 10.125 -14.523 -18.047 1 87.62 195 LEU A C 1
ATOM 1571 O O . LEU A 1 195 ? 10.633 -14.602 -16.922 1 87.62 195 LEU A O 1
ATOM 1575 N N . PHE A 1 196 ? 10.328 -15.398 -18.906 1 80 196 PHE A N 1
ATOM 1576 C CA . PHE A 1 196 ? 11.344 -16.438 -18.719 1 80 196 PHE A CA 1
ATOM 1577 C C . PHE A 1 196 ? 12.094 -16.688 -20.016 1 80 196 PHE A C 1
ATOM 1579 O O . PHE A 1 196 ? 11.625 -16.344 -21.094 1 80 196 PHE A O 1
ATOM 1586 N N . LEU A 1 197 ? 13.453 -16.953 -19.688 1 62.78 197 LEU A N 1
ATOM 1587 C CA . LEU A 1 197 ? 14.344 -17.234 -20.812 1 62.78 197 LEU A CA 1
ATOM 1588 C C . LEU A 1 197 ? 14 -18.578 -21.453 1 62.78 197 LEU A C 1
ATOM 1590 O O . LEU A 1 197 ? 13.547 -19.5 -20.766 1 62.78 197 LEU A O 1
ATOM 1594 N N . MET B 1 1 ? -17.234 -27.469 6.504 1 82.88 1 MET B N 1
ATOM 1595 C CA . MET B 1 1 ? -16 -27.547 5.742 1 82.88 1 MET B CA 1
ATOM 1596 C C . MET B 1 1 ? -14.891 -26.766 6.438 1 82.88 1 MET B C 1
ATOM 1598 O O . MET B 1 1 ? -15.125 -25.688 6.98 1 82.88 1 MET B O 1
ATOM 1602 N N . ASP B 1 2 ? -13.609 -27.375 6.504 1 87.75 2 ASP B N 1
ATOM 1603 C CA . ASP B 1 2 ? -12.508 -26.734 7.223 1 87.75 2 ASP B CA 1
ATOM 1604 C C . ASP B 1 2 ? -11.578 -26 6.262 1 87.75 2 ASP B C 1
ATOM 1606 O O . ASP B 1 2 ? -10.906 -25.031 6.652 1 87.75 2 ASP B O 1
ATOM 1610 N N . HIS B 1 3 ? -11.562 -26.625 5.023 1 93.06 3 HIS B N 1
ATOM 1611 C CA . HIS B 1 3 ? -10.797 -25.984 3.953 1 93.06 3 HIS B CA 1
ATOM 1612 C C . HIS B 1 3 ? -11.375 -26.328 2.584 1 93.06 3 HIS B C 1
ATOM 1614 O O . HIS B 1 3 ? -12.141 -27.297 2.449 1 93.06 3 HIS B O 1
ATOM 1620 N N . VAL B 1 4 ? -11.031 -25.5 1.572 1 95.31 4 VAL B N 1
ATOM 1621 C CA . VAL B 1 4 ? -11.477 -25.766 0.21 1 95.31 4 VAL B CA 1
ATOM 1622 C C . VAL B 1 4 ? -10.828 -27.047 -0.303 1 95.31 4 VAL B C 1
ATOM 1624 O O . VAL B 1 4 ? -9.812 -27.5 0.236 1 95.31 4 VAL B O 1
ATOM 1627 N N . LYS B 1 5 ? -11.359 -27.516 -1.374 1 95.44 5 LYS B N 1
ATOM 1628 C CA . LYS B 1 5 ? -10.906 -28.797 -1.907 1 95.44 5 LYS B CA 1
ATOM 1629 C C . LYS B 1 5 ? -9.805 -28.594 -2.947 1 95.44 5 LYS B C 1
ATOM 1631 O O . LYS B 1 5 ? -9.031 -29.516 -3.219 1 95.44 5 LYS B O 1
ATOM 1636 N N . PHE B 1 6 ? -9.773 -27.469 -3.586 1 96.31 6 PHE B N 1
ATOM 1637 C CA . PHE B 1 6 ? -8.938 -27.312 -4.773 1 96.31 6 PHE B CA 1
ATOM 1638 C C . PHE B 1 6 ? -7.496 -27.016 -4.387 1 96.31 6 PHE B C 1
ATOM 1640 O O . PHE B 1 6 ? -7.23 -26.516 -3.293 1 96.31 6 PHE B O 1
ATOM 1647 N N . THR B 1 7 ? -6.559 -27.359 -5.324 1 97.06 7 THR B N 1
ATOM 1648 C CA . THR B 1 7 ? -5.148 -27 -5.199 1 97.06 7 THR B CA 1
ATOM 1649 C C . THR B 1 7 ? -4.766 -25.922 -6.207 1 97.06 7 THR B C 1
ATOM 1651 O O . THR B 1 7 ? -3.625 -25.453 -6.219 1 97.06 7 THR B O 1
ATOM 1654 N N . GLN B 1 8 ? -5.703 -25.656 -7.059 1 97.75 8 GLN B N 1
ATOM 1655 C CA . GLN B 1 8 ? -5.586 -24.547 -8.008 1 97.75 8 GLN B CA 1
ATOM 1656 C C . GLN B 1 8 ? -6.938 -23.859 -8.227 1 97.75 8 GLN B C 1
ATOM 1658 O O . GLN B 1 8 ? -7.973 -24.531 -8.273 1 97.75 8 GLN B O 1
ATOM 1663 N N . MET B 1 9 ? -6.945 -22.531 -8.359 1 97 9 MET B N 1
ATOM 1664 C CA . MET B 1 9 ? -8.156 -21.703 -8.344 1 97 9 MET B CA 1
ATOM 1665 C C . MET B 1 9 ? -9.125 -22.172 -9.43 1 97 9 MET B C 1
ATOM 1667 O O . MET B 1 9 ? -10.336 -22.234 -9.203 1 97 9 MET B O 1
ATOM 1671 N N . LYS B 1 10 ? -8.625 -22.516 -10.594 1 97.19 10 LYS B N 1
ATOM 1672 C CA . LYS B 1 10 ? -9.492 -22.781 -11.742 1 97.19 10 LYS B CA 1
ATOM 1673 C C . LYS B 1 10 ? -10.281 -24.078 -11.547 1 97.19 10 LYS B C 1
ATOM 1675 O O . LYS B 1 10 ? -11.211 -24.359 -12.297 1 97.19 10 LYS B O 1
ATOM 1680 N N . ASP B 1 11 ? -9.984 -24.875 -10.508 1 97.69 11 ASP B N 1
ATOM 1681 C CA . ASP B 1 11 ? -10.695 -26.109 -10.219 1 97.69 11 ASP B CA 1
ATOM 1682 C C . ASP B 1 11 ? -11.742 -25.906 -9.125 1 97.69 11 ASP B C 1
ATOM 1684 O O . ASP B 1 11 ? -12.469 -26.828 -8.766 1 97.69 11 ASP B O 1
ATOM 1688 N N . GLY B 1 12 ? -11.867 -24.656 -8.508 1 97.12 12 GLY B N 1
ATOM 1689 C CA . GLY B 1 12 ? -12.836 -24.391 -7.457 1 97.12 12 GLY B CA 1
ATOM 1690 C C . GLY B 1 12 ? -14.266 -24.344 -7.957 1 97.12 12 GLY B C 1
ATOM 1691 O O . GLY B 1 12 ? -14.508 -24.016 -9.125 1 97.12 12 GLY B O 1
ATOM 1692 N N . ASP B 1 13 ? -15.242 -24.734 -7.062 1 96.38 13 ASP B N 1
ATOM 1693 C CA . ASP B 1 13 ? -16.656 -24.641 -7.418 1 96.38 13 ASP B CA 1
ATOM 1694 C C . ASP B 1 13 ? -17.391 -23.656 -6.523 1 96.38 13 ASP B C 1
ATOM 1696 O O . ASP B 1 13 ? -16.781 -22.969 -5.703 1 96.38 13 ASP B O 1
ATOM 1700 N N . ALA B 1 14 ? -18.672 -23.609 -6.695 1 95.88 14 ALA B N 1
ATOM 1701 C CA . ALA B 1 14 ? -19.5 -22.609 -6.008 1 95.88 14 ALA B CA 1
ATOM 1702 C C . ALA B 1 14 ? -19.422 -22.797 -4.496 1 95.88 14 ALA B C 1
ATOM 1704 O O . ALA B 1 14 ? -19.375 -21.812 -3.75 1 95.88 14 ALA B O 1
ATOM 1705 N N . GLU B 1 15 ? -19.375 -24 -4.098 1 96.81 15 GLU B N 1
ATOM 1706 C CA . GLU B 1 15 ? -19.312 -24.266 -2.666 1 96.81 15 GLU B CA 1
ATOM 1707 C C . GLU B 1 15 ? -17.984 -23.797 -2.074 1 96.81 15 GLU B C 1
ATOM 1709 O O . GLU B 1 15 ? -17.953 -23.203 -0.996 1 96.81 15 GLU B O 1
ATOM 1714 N N . ASP B 1 16 ? -16.875 -24.047 -2.783 1 97.06 16 ASP B N 1
ATOM 1715 C CA . ASP B 1 16 ? -15.562 -23.609 -2.342 1 97.06 16 ASP B CA 1
ATOM 1716 C C . ASP B 1 16 ? -15.516 -22.109 -2.152 1 97.06 16 ASP B C 1
ATOM 1718 O O . ASP B 1 16 ? -15.094 -21.609 -1.104 1 97.06 16 ASP B O 1
ATOM 1722 N N . TYR B 1 17 ? -16.047 -21.375 -3.09 1 96.75 17 TYR B N 1
ATOM 1723 C CA . TYR B 1 17 ? -15.891 -19.938 -3.076 1 96.75 17 TYR B CA 1
ATOM 1724 C C . TYR B 1 17 ? -16.922 -19.281 -2.164 1 96.75 17 TYR B C 1
ATOM 1726 O O . TYR B 1 17 ? -16.688 -18.203 -1.604 1 96.75 17 TYR B O 1
ATOM 1734 N N . ALA B 1 18 ? -18.094 -19.953 -1.872 1 95.31 18 ALA B N 1
ATOM 1735 C CA . ALA B 1 18 ? -19 -19.484 -0.826 1 95.31 18 ALA B CA 1
ATOM 1736 C C . ALA B 1 18 ? -18.344 -19.578 0.55 1 95.31 18 ALA B C 1
ATOM 1738 O O . ALA B 1 18 ? -18.453 -18.656 1.359 1 95.31 18 ALA B O 1
ATOM 1739 N N . PHE B 1 19 ? -17.656 -20.672 0.712 1 95.75 19 PHE B N 1
ATOM 1740 C CA . PHE B 1 19 ? -16.922 -20.906 1.954 1 95.75 19 PHE B CA 1
ATOM 1741 C C . PHE B 1 19 ? -15.836 -19.859 2.148 1 95.75 19 PHE B C 1
ATOM 1743 O O . PHE B 1 19 ? -15.727 -19.25 3.221 1 95.75 19 PHE B O 1
ATOM 1750 N N . LEU B 1 20 ? -15.016 -19.562 1.094 1 94.31 20 LEU B N 1
ATOM 1751 C CA . LEU B 1 20 ? -13.93 -18.594 1.172 1 94.31 20 LEU B CA 1
ATOM 1752 C C . LEU B 1 20 ? -14.469 -17.188 1.379 1 94.31 20 LEU B C 1
ATOM 1754 O O . LEU B 1 20 ? -13.883 -16.391 2.123 1 94.31 20 LEU B O 1
ATOM 1758 N N . THR B 1 21 ? -15.578 -16.844 0.728 1 92.75 21 THR B N 1
ATOM 1759 C CA . THR B 1 21 ? -16.188 -15.531 0.842 1 92.75 21 THR B CA 1
ATOM 1760 C C . THR B 1 21 ? -16.578 -15.234 2.289 1 92.75 21 THR B C 1
ATOM 1762 O O . THR B 1 21 ? -16.312 -14.148 2.803 1 92.75 21 THR B O 1
ATOM 1765 N N . GLU B 1 22 ? -17.094 -16.219 2.953 1 91.69 22 GLU B N 1
ATOM 1766 C CA . GLU B 1 22 ? -17.484 -16.062 4.352 1 91.69 22 GLU B CA 1
ATOM 1767 C C . GLU B 1 22 ? -16.266 -15.836 5.242 1 91.69 22 GLU B C 1
ATOM 1769 O O . GLU B 1 22 ? -16.281 -14.992 6.137 1 91.69 22 GLU B O 1
ATOM 1774 N N . HIS B 1 23 ? -15.195 -16.531 4.965 1 90.81 23 HIS B N 1
ATOM 1775 C CA . HIS B 1 23 ? -13.961 -16.406 5.734 1 90.81 23 HIS B CA 1
ATOM 1776 C C . HIS B 1 23 ? -13.312 -15.047 5.5 1 90.81 23 HIS B C 1
ATOM 1778 O O . HIS B 1 23 ? -12.828 -14.422 6.445 1 90.81 23 HIS B O 1
ATOM 1784 N N . GLU B 1 24 ? -13.383 -14.633 4.273 1 89.44 24 GLU B N 1
ATOM 1785 C CA . GLU B 1 24 ? -12.781 -13.352 3.924 1 89.44 24 GLU B CA 1
ATOM 1786 C C . GLU B 1 24 ? -13.523 -12.195 4.59 1 89.44 24 GLU B C 1
ATOM 1788 O O . GLU B 1 24 ? -12.906 -11.25 5.082 1 89.44 24 GLU B O 1
ATOM 1793 N N . ILE B 1 25 ? -14.82 -12.32 4.668 1 88.25 25 ILE B N 1
ATOM 1794 C CA . ILE B 1 25 ? -15.641 -11.281 5.297 1 88.25 25 ILE B CA 1
ATOM 1795 C C . ILE B 1 25 ? -15.297 -11.195 6.785 1 88.25 25 ILE B C 1
ATOM 1797 O O . ILE B 1 25 ? -15.094 -10.102 7.316 1 88.25 25 ILE B O 1
ATOM 1801 N N . ALA B 1 26 ? -15.141 -12.305 7.426 1 88.81 26 ALA B N 1
ATOM 1802 C CA . ALA B 1 26 ? -14.805 -12.336 8.852 1 88.81 26 ALA B CA 1
ATOM 1803 C C . ALA B 1 26 ? -13.422 -11.742 9.102 1 88.81 26 ALA B C 1
ATOM 1805 O O . ALA B 1 26 ? -13.227 -10.977 10.039 1 88.81 26 ALA B O 1
ATOM 1806 N N . TYR B 1 27 ? -12.531 -12.055 8.211 1 88.88 27 TYR B N 1
ATOM 1807 C CA . TYR B 1 27 ? -11.156 -11.57 8.359 1 88.88 27 TYR B CA 1
ATOM 1808 C C . TYR B 1 27 ? -11.086 -10.062 8.148 1 88.88 27 TYR B C 1
ATOM 1810 O O . TYR B 1 27 ? -10.375 -9.367 8.875 1 88.88 27 TYR B O 1
ATOM 1818 N N . THR B 1 28 ? -11.844 -9.578 7.191 1 90 28 THR B N 1
ATOM 1819 C CA . THR B 1 28 ? -11.758 -8.172 6.812 1 90 28 THR B CA 1
ATOM 1820 C C . THR B 1 28 ? -12.367 -7.285 7.895 1 90 28 THR B C 1
ATOM 1822 O O . THR B 1 28 ? -12.055 -6.094 7.973 1 90 28 THR B O 1
ATOM 1825 N N . LYS B 1 29 ? -13.156 -7.832 8.859 1 89.69 29 LYS B N 1
ATOM 1826 C CA . LYS B 1 29 ? -13.742 -7.082 9.961 1 89.69 29 LYS B CA 1
ATOM 1827 C C . LYS B 1 29 ? -12.672 -6.625 10.945 1 89.69 29 LYS B C 1
ATOM 1829 O O . LYS B 1 29 ? -12.891 -5.699 11.727 1 89.69 29 LYS B O 1
ATOM 1834 N N . GLY B 1 30 ? -11.469 -7.297 10.836 1 93.44 30 GLY B N 1
ATOM 1835 C CA . GLY B 1 30 ? -10.375 -6.969 11.742 1 93.44 30 GLY B CA 1
ATOM 1836 C C . GLY B 1 30 ? -9.406 -5.961 11.156 1 93.44 30 GLY B C 1
ATOM 1837 O O . GLY B 1 30 ? -8.43 -5.578 11.812 1 93.44 30 GLY B O 1
ATOM 1838 N N . THR B 1 31 ? -9.664 -5.457 9.938 1 95.31 31 THR B N 1
ATOM 1839 C CA . THR B 1 31 ? -8.727 -4.586 9.242 1 95.31 31 THR B CA 1
ATOM 1840 C C . THR B 1 31 ? -8.5 -3.295 10.023 1 95.31 31 THR B C 1
ATOM 1842 O O . THR B 1 31 ? -7.359 -2.873 10.219 1 95.31 31 THR B O 1
ATOM 1845 N N . ALA B 1 32 ? -9.586 -2.738 10.578 1 97.62 32 ALA B N 1
ATOM 1846 C CA . ALA B 1 32 ? -9.484 -1.489 11.328 1 97.62 32 ALA B CA 1
ATOM 1847 C C . ALA B 1 32 ? -8.547 -1.645 12.516 1 97.62 32 ALA B C 1
ATOM 1849 O O . ALA B 1 32 ? -7.656 -0.814 12.734 1 97.62 32 ALA B O 1
ATOM 1850 N N . ASP B 1 33 ? -8.633 -2.766 13.195 1 97.19 33 ASP B N 1
ATOM 1851 C CA . ASP B 1 33 ? -7.82 -2.979 14.391 1 97.19 33 ASP B CA 1
ATOM 1852 C C . ASP B 1 33 ? -6.367 -3.26 14.023 1 97.19 33 ASP B C 1
ATOM 1854 O O . ASP B 1 33 ? -5.449 -2.832 14.727 1 97.19 33 ASP B O 1
ATOM 1858 N N . ARG B 1 34 ? -6.125 -3.949 12.945 1 95.31 34 ARG B N 1
ATOM 1859 C CA . ARG B 1 34 ? -4.758 -4.164 12.484 1 95.31 34 ARG B CA 1
ATOM 1860 C C . ARG B 1 34 ? -4.098 -2.846 12.094 1 95.31 34 ARG B C 1
ATOM 1862 O O . ARG B 1 34 ? -2.926 -2.617 12.391 1 95.31 34 ARG B O 1
ATOM 1869 N N . LEU B 1 35 ? -4.891 -1.942 11.461 1 97.38 35 LEU B N 1
ATOM 1870 C CA . LEU B 1 35 ? -4.367 -0.642 11.055 1 97.38 35 LEU B CA 1
ATOM 1871 C C . LEU B 1 35 ? -4.055 0.219 12.273 1 97.38 35 LEU B C 1
ATOM 1873 O O . LEU B 1 35 ? -3.031 0.903 12.312 1 97.38 35 LEU B O 1
ATOM 1877 N N . LEU B 1 36 ? -4.941 0.128 13.297 1 97.81 36 LEU B N 1
ATOM 1878 C CA . LEU B 1 36 ? -4.699 0.872 14.531 1 97.81 36 LEU B CA 1
ATOM 1879 C C . LEU B 1 36 ? -3.443 0.363 15.234 1 97.81 36 LEU B C 1
ATOM 1881 O O . LEU B 1 36 ? -2.646 1.156 15.742 1 97.81 36 LEU B O 1
ATOM 1885 N N . GLY B 1 37 ? -3.217 -0.955 15.172 1 96.06 37 GLY B N 1
ATOM 1886 C CA . GLY B 1 37 ? -1.984 -1.517 15.703 1 96.06 37 GLY B CA 1
ATOM 1887 C C . GLY B 1 37 ? -0.748 -1.059 14.953 1 96.06 37 GLY B C 1
ATOM 1888 O O . GLY B 1 37 ? 0.274 -0.741 15.562 1 96.06 37 GLY B O 1
ATOM 1889 N N . ALA B 1 38 ? -0.866 -1.015 13.656 1 94.56 38 ALA B N 1
ATOM 1890 C CA . ALA B 1 38 ? 0.243 -0.554 12.828 1 94.56 38 ALA B CA 1
ATOM 1891 C C . ALA B 1 38 ? 0.584 0.903 13.125 1 94.56 38 ALA B C 1
ATOM 1893 O O . ALA B 1 38 ? 1.759 1.278 13.156 1 94.56 38 ALA B O 1
ATOM 1894 N N . LEU B 1 39 ? -0.435 1.722 13.352 1 95.75 39 LEU B N 1
ATOM 1895 C CA . LEU B 1 39 ? -0.213 3.123 13.688 1 95.75 39 LEU B CA 1
ATOM 1896 C C . LEU B 1 39 ? 0.591 3.252 14.977 1 95.75 39 LEU B C 1
ATOM 1898 O O . LEU B 1 39 ? 1.488 4.094 15.07 1 95.75 39 LEU B O 1
ATOM 1902 N N . VAL B 1 40 ? 0.343 2.404 15.906 1 94.75 40 VAL B N 1
ATOM 1903 C CA . VAL B 1 40 ? 1.055 2.432 17.172 1 94.75 40 VAL B CA 1
ATOM 1904 C C . VAL B 1 40 ? 2.523 2.076 16.953 1 94.75 40 VAL B C 1
ATOM 1906 O O . VAL B 1 40 ? 3.41 2.645 17.594 1 94.75 40 VAL B O 1
ATOM 1909 N N . SER B 1 41 ? 2.799 1.23 15.984 1 89.62 41 SER B N 1
ATOM 1910 C CA . SER B 1 41 ? 4.172 0.833 15.688 1 89.62 41 SER B CA 1
ATOM 1911 C C . SER B 1 41 ? 4.969 1.994 15.102 1 89.62 41 SER B C 1
ATOM 1913 O O . SER B 1 41 ? 6.199 2 15.164 1 89.62 41 SER B O 1
ATOM 1915 N N . LEU B 1 42 ? 4.289 3.006 14.562 1 88.44 42 LEU B N 1
ATOM 1916 C CA . LEU B 1 42 ? 4.953 4.184 14.016 1 88.44 42 LEU B CA 1
ATOM 1917 C C . LEU B 1 42 ? 5.594 5.008 15.133 1 88.44 42 LEU B C 1
ATOM 1919 O O . LEU B 1 42 ? 6.488 5.816 14.875 1 88.44 42 LEU B O 1
ATOM 1923 N N . ASP B 1 43 ? 5.168 4.766 16.312 1 87.5 43 ASP B N 1
ATOM 1924 C CA . ASP B 1 43 ? 5.691 5.527 17.438 1 87.5 43 ASP B CA 1
ATOM 1925 C C . ASP B 1 43 ? 7.164 5.203 17.688 1 87.5 43 ASP B C 1
ATOM 1927 O O . ASP B 1 43 ? 7.93 6.066 18.125 1 87.5 43 ASP B O 1
ATOM 1931 N N . GLU B 1 44 ? 7.613 4.012 17.297 1 81.62 44 GLU B N 1
ATOM 1932 C CA . GLU B 1 44 ? 8.984 3.576 17.547 1 81.62 44 GLU B CA 1
ATOM 1933 C C . GLU B 1 44 ? 9.781 3.506 16.25 1 81.62 44 GLU B C 1
ATOM 1935 O O . GLU B 1 44 ? 10.906 3.004 16.234 1 81.62 44 GLU B O 1
ATOM 1940 N N . SER B 1 45 ? 9.242 4.082 15.273 1 78.62 45 SER B N 1
ATOM 1941 C CA . SER B 1 45 ? 9.883 3.938 13.977 1 78.62 45 SER B CA 1
ATOM 1942 C C . SER B 1 45 ? 10.953 5.004 13.766 1 78.62 45 SER B C 1
ATOM 1944 O O . SER B 1 45 ? 11.859 5.148 14.586 1 78.62 45 SER B O 1
ATOM 1946 N N . LEU B 1 46 ? 10.797 5.875 12.812 1 76.06 46 LEU B N 1
ATOM 1947 C CA . LEU B 1 46 ? 11.805 6.852 12.414 1 76.06 46 LEU B CA 1
ATOM 1948 C C . LEU B 1 46 ? 11.805 8.039 13.367 1 76.06 46 LEU B C 1
ATOM 1950 O O . LEU B 1 46 ? 10.758 8.625 13.648 1 76.06 46 LEU B O 1
ATOM 1954 N N . SER B 1 47 ? 13.047 8.227 13.898 1 78.75 47 SER B N 1
ATOM 1955 C CA . SER B 1 47 ? 13.242 9.375 14.773 1 78.75 47 SER B CA 1
ATOM 1956 C C . SER B 1 47 ? 13.844 10.555 14.016 1 78.75 47 SER B C 1
ATOM 1958 O O . SER B 1 47 ? 14.117 10.453 12.82 1 78.75 47 SER B O 1
ATOM 1960 N N . GLY B 1 48 ? 13.773 11.742 14.672 1 89.94 48 GLY B N 1
ATOM 1961 C CA . GLY B 1 48 ? 14.422 12.914 14.109 1 89.94 48 GLY B CA 1
ATOM 1962 C C . GLY B 1 48 ? 13.562 14.164 14.188 1 89.94 48 GLY B C 1
ATOM 1963 O O . GLY B 1 48 ? 14.078 15.281 14.148 1 89.94 48 GLY B O 1
ATOM 1964 N N . TYR B 1 49 ? 12.258 13.945 14.211 1 93.69 49 TYR B N 1
ATOM 1965 C CA . TYR B 1 49 ? 11.359 15.078 14.422 1 93.69 49 TYR B CA 1
ATOM 1966 C C . TYR B 1 49 ? 11.188 15.367 15.906 1 93.69 49 TYR B C 1
ATOM 1968 O O . TYR B 1 49 ? 11.688 14.625 16.75 1 93.69 49 TYR B O 1
ATOM 1976 N N . GLN B 1 50 ? 10.516 16.422 16.219 1 95.12 50 GLN B N 1
ATOM 1977 C CA . GLN B 1 50 ? 10.281 16.797 17.609 1 95.12 50 GLN B CA 1
ATOM 1978 C C . GLN B 1 50 ? 9.18 15.938 18.234 1 95.12 50 GLN B C 1
ATOM 1980 O O . GLN B 1 50 ? 8.984 15.961 19.453 1 95.12 50 GLN B O 1
ATOM 1985 N N . ILE B 1 51 ? 8.484 15.234 17.391 1 95.81 51 ILE B N 1
ATOM 1986 C CA . ILE B 1 51 ? 7.445 14.297 17.797 1 95.81 51 ILE B CA 1
ATOM 1987 C C . ILE B 1 51 ? 7.602 12.984 17.031 1 95.81 51 ILE B C 1
ATOM 1989 O O . ILE B 1 51 ? 8.367 12.914 16.062 1 95.81 51 ILE B O 1
ATOM 1993 N N . SER B 1 52 ? 6.906 11.961 17.547 1 94.44 52 SER B N 1
ATOM 1994 C CA . SER B 1 52 ? 6.941 10.672 16.859 1 94.44 52 SER B CA 1
ATOM 1995 C C . SER B 1 52 ? 6.062 10.695 15.609 1 94.44 52 SER B C 1
ATOM 1997 O O . SER B 1 52 ? 5.258 11.609 15.422 1 94.44 52 SER B O 1
ATOM 1999 N N . ARG B 1 53 ? 6.164 9.695 14.797 1 95.06 53 ARG B N 1
ATOM 2000 C CA . ARG B 1 53 ? 5.316 9.562 13.617 1 95.06 53 ARG B CA 1
ATOM 2001 C C . ARG B 1 53 ? 3.859 9.336 14.008 1 95.06 53 ARG B C 1
ATOM 2003 O O . ARG B 1 53 ? 2.945 9.781 13.32 1 95.06 53 ARG B O 1
ATOM 2010 N N . LEU B 1 54 ? 3.666 8.594 15.102 1 96.75 54 LEU B N 1
ATOM 2011 C CA . LEU B 1 54 ? 2.307 8.492 15.617 1 96.75 54 LEU B CA 1
ATOM 2012 C C . LEU B 1 54 ? 1.782 9.859 16.047 1 96.75 54 LEU B C 1
ATOM 2014 O O . LEU B 1 54 ? 0.655 10.234 15.711 1 96.75 54 LEU B O 1
ATOM 2018 N N . GLY B 1 55 ? 2.621 10.609 16.766 1 97.38 55 GLY B N 1
ATOM 2019 C CA . GLY B 1 55 ? 2.236 11.961 17.141 1 97.38 55 GLY B CA 1
ATOM 2020 C C . GLY B 1 55 ? 1.869 12.828 15.953 1 97.38 55 GLY B C 1
ATOM 2021 O O . GLY B 1 55 ? 0.886 13.578 16 1 97.38 55 GLY B O 1
ATOM 2022 N N . HIS B 1 56 ? 2.664 12.758 14.844 1 97.94 56 HIS B N 1
ATOM 2023 C CA . HIS B 1 56 ? 2.389 13.477 13.602 1 97.94 56 HIS B CA 1
ATOM 2024 C C . HIS B 1 56 ? 1.008 13.125 13.062 1 97.94 56 HIS B C 1
ATOM 2026 O O . HIS B 1 56 ? 0.219 14.016 12.734 1 97.94 56 HIS B O 1
ATOM 2032 N N . SER B 1 57 ? 0.652 11.852 13.047 1 98.38 57 SER B N 1
ATOM 2033 C CA . SER B 1 57 ? -0.634 11.375 12.555 1 98.38 57 SER B CA 1
ATOM 2034 C C . SER B 1 57 ? -1.783 11.875 13.414 1 98.38 57 SER B C 1
ATOM 2036 O O . SER B 1 57 ? -2.809 12.32 12.898 1 98.38 57 SER B O 1
ATOM 2038 N N . LEU B 1 58 ? -1.574 11.836 14.719 1 98.75 58 LEU B N 1
ATOM 2039 C CA . LEU B 1 58 ? -2.615 12.258 15.648 1 98.75 58 LEU B CA 1
ATOM 2040 C C . LEU B 1 58 ? -2.834 13.766 15.578 1 98.75 58 LEU B C 1
ATOM 2042 O O . LEU B 1 58 ? -3.971 14.234 15.664 1 98.75 58 LEU B O 1
ATOM 2046 N N . GLN B 1 59 ? -1.779 14.562 15.391 1 98.88 59 GLN B N 1
ATOM 2047 C CA . GLN B 1 59 ? -1.925 16 15.211 1 98.88 59 GLN B CA 1
ATOM 2048 C C . GLN B 1 59 ? -2.682 16.328 13.922 1 98.88 59 GLN B C 1
ATOM 2050 O O . GLN B 1 59 ? -3.578 17.172 13.922 1 98.88 59 GLN B O 1
ATOM 2055 N N . ALA B 1 60 ? -2.383 15.609 12.859 1 98.88 60 ALA B N 1
ATOM 2056 C CA . ALA B 1 60 ? -3.041 15.844 11.578 1 98.88 60 ALA B CA 1
ATOM 2057 C C . ALA B 1 60 ? -4.539 15.562 11.672 1 98.88 60 ALA B C 1
ATOM 2059 O O . ALA B 1 60 ? -5.359 16.375 11.242 1 98.88 60 ALA B O 1
ATOM 2060 N N . ALA B 1 61 ? -4.91 14.445 12.297 1 98.88 61 ALA B N 1
ATOM 2061 C CA . ALA B 1 61 ? -6.312 14.07 12.445 1 98.88 61 ALA B CA 1
ATOM 2062 C C . ALA B 1 61 ? -7.051 15.047 13.352 1 98.88 61 ALA B C 1
ATOM 2064 O O . ALA B 1 61 ? -8.203 15.406 13.086 1 98.88 61 ALA B O 1
ATOM 2065 N N . THR B 1 62 ? -6.383 15.477 14.414 1 98.94 62 THR B N 1
ATOM 2066 C CA . THR B 1 62 ? -6.988 16.438 15.336 1 98.94 62 THR B CA 1
ATOM 2067 C C . THR B 1 62 ? -7.262 17.766 14.641 1 98.94 62 THR B C 1
ATOM 2069 O O . THR B 1 62 ? -8.328 18.344 14.805 1 98.94 62 THR B O 1
ATOM 2072 N N . ARG B 1 63 ? -6.363 18.25 13.805 1 98.75 63 ARG B N 1
ATOM 2073 C CA . ARG B 1 63 ? -6.543 19.5 13.078 1 98.75 63 ARG B CA 1
ATOM 2074 C C . ARG B 1 63 ? -7.695 19.391 12.086 1 98.75 63 ARG B C 1
ATOM 2076 O O . ARG B 1 63 ? -8.5 20.312 11.953 1 98.75 63 ARG B O 1
ATOM 2083 N N . ALA B 1 64 ? -7.801 18.234 11.422 1 98.62 64 ALA B N 1
ATOM 2084 C CA . ALA B 1 64 ? -8.914 18.016 10.508 1 98.62 64 ALA B CA 1
ATOM 2085 C C . ALA B 1 64 ? -10.25 18.078 11.25 1 98.62 64 ALA B C 1
ATOM 2087 O O . ALA B 1 64 ? -11.195 18.719 10.789 1 98.62 64 ALA B O 1
ATOM 2088 N N . GLU B 1 65 ? -10.297 17.438 12.422 1 98.44 65 GLU B N 1
ATOM 2089 C CA . GLU B 1 65 ? -11.523 17.422 13.211 1 98.44 65 GLU B CA 1
ATOM 2090 C C . GLU B 1 65 ? -11.875 18.828 13.695 1 98.44 65 GLU B C 1
ATOM 2092 O O . GLU B 1 65 ? -13.039 19.25 13.648 1 98.44 65 GLU B O 1
ATOM 2097 N N . GLN B 1 66 ? -10.891 19.562 14.109 1 98.12 66 GLN B N 1
ATOM 2098 C CA . GLN B 1 66 ? -11.109 20.922 14.602 1 98.12 66 GLN B CA 1
ATOM 2099 C C . GLN B 1 66 ? -11.625 21.844 13.5 1 98.12 66 GLN B C 1
ATOM 2101 O O . GLN B 1 66 ? -12.375 22.781 13.766 1 98.12 66 GLN B O 1
ATOM 2106 N N . ASP B 1 67 ? -11.281 21.5 12.266 1 97.69 67 ASP B N 1
ATOM 2107 C CA . ASP B 1 67 ? -11.766 22.25 11.117 1 97.69 67 ASP B CA 1
ATOM 2108 C C . ASP B 1 67 ? -13.148 21.781 10.68 1 97.69 67 ASP B C 1
ATOM 2110 O O . ASP B 1 67 ? -13.656 22.203 9.641 1 97.69 67 ASP B O 1
ATOM 2114 N N . ASN B 1 68 ? -13.711 20.812 11.414 1 97.38 68 ASN B N 1
ATOM 2115 C CA . ASN B 1 68 ? -15.031 20.25 11.164 1 97.38 68 ASN B CA 1
ATOM 2116 C C . ASN B 1 68 ? -15.07 19.453 9.859 1 97.38 68 ASN B C 1
ATOM 2118 O O . ASN B 1 68 ? -16.062 19.5 9.125 1 97.38 68 ASN B O 1
ATOM 2122 N N . ALA B 1 69 ? -13.938 18.875 9.531 1 97.62 69 ALA B N 1
ATOM 2123 C CA . ALA B 1 69 ? -13.93 17.969 8.383 1 97.62 69 ALA B CA 1
ATOM 2124 C C . ALA B 1 69 ? -14.781 16.734 8.656 1 97.62 69 ALA B C 1
ATOM 2126 O O . ALA B 1 69 ? -15.016 16.375 9.812 1 97.62 69 ALA B O 1
ATOM 2127 N N . ASP B 1 70 ? -15.297 16.094 7.598 1 97.31 70 ASP B N 1
ATOM 2128 C CA . ASP B 1 70 ? -16.109 14.891 7.789 1 97.31 70 ASP B CA 1
ATOM 2129 C C . ASP B 1 70 ? -15.219 13.688 8.086 1 97.31 70 ASP B C 1
ATOM 2131 O O . ASP B 1 70 ? -13.984 13.789 8.047 1 97.31 70 ASP B O 1
ATOM 2135 N N . ILE B 1 71 ? -15.773 12.555 8.375 1 98.25 71 ILE B N 1
ATOM 2136 C CA . ILE B 1 71 ? -15.102 11.375 8.891 1 98.25 71 ILE B CA 1
ATOM 2137 C C . ILE B 1 71 ? -14.109 10.852 7.855 1 98.25 71 ILE B C 1
ATOM 2139 O O . ILE B 1 71 ? -13.055 10.312 8.211 1 98.25 71 ILE B O 1
ATOM 2143 N N . ASP B 1 72 ? -14.352 11.047 6.539 1 98.69 72 ASP B N 1
ATOM 2144 C CA . ASP B 1 72 ? -13.422 10.602 5.508 1 98.69 72 ASP B CA 1
ATOM 2145 C C . ASP B 1 72 ? -12.078 11.328 5.625 1 98.69 72 ASP B C 1
ATOM 2147 O O . ASP B 1 72 ? -11.023 10.703 5.57 1 98.69 72 ASP B O 1
ATOM 2151 N N . TRP B 1 73 ? -12.141 12.609 5.906 1 98.75 73 TRP B N 1
ATOM 2152 C CA . TRP B 1 73 ? -10.938 13.43 6.023 1 98.75 73 TRP B CA 1
ATOM 2153 C C . TRP B 1 73 ? -10.203 13.141 7.324 1 98.75 73 TRP B C 1
ATOM 2155 O O . TRP B 1 73 ? -8.977 13.07 7.352 1 98.75 73 TRP B O 1
ATOM 2165 N N . ILE B 1 74 ? -10.922 12.953 8.375 1 98.81 74 ILE B N 1
ATOM 2166 C CA . ILE B 1 74 ? -10.305 12.719 9.672 1 98.81 74 ILE B CA 1
ATOM 2167 C C . ILE B 1 74 ? -9.523 11.398 9.641 1 98.81 74 ILE B C 1
ATOM 2169 O O . ILE B 1 74 ? -8.352 11.352 10.016 1 98.81 74 ILE B O 1
ATOM 2173 N N . VAL B 1 75 ? -10.125 10.359 9.102 1 98.88 75 VAL B N 1
ATOM 2174 C CA . VAL B 1 75 ? -9.492 9.047 9.031 1 98.88 75 VAL B CA 1
ATOM 2175 C C . VAL B 1 75 ? -8.336 9.078 8.031 1 98.88 75 VAL B C 1
ATOM 2177 O O . VAL B 1 75 ? -7.277 8.5 8.273 1 98.88 75 VAL B O 1
ATOM 2180 N N . ALA B 1 76 ? -8.484 9.836 6.949 1 98.81 76 ALA B N 1
ATOM 2181 C CA . ALA B 1 76 ? -7.426 9.977 5.953 1 98.81 76 ALA B CA 1
ATOM 2182 C C . ALA B 1 76 ? -6.219 10.703 6.535 1 98.81 76 ALA B C 1
ATOM 2184 O O . ALA B 1 76 ? -5.074 10.312 6.301 1 98.81 76 ALA B O 1
ATOM 2185 N N . ALA B 1 77 ? -6.469 11.742 7.281 1 98.88 77 ALA B N 1
ATOM 2186 C CA . ALA B 1 77 ? -5.383 12.484 7.922 1 98.88 77 ALA B CA 1
ATOM 2187 C C . ALA B 1 77 ? -4.629 11.602 8.914 1 98.88 77 ALA B C 1
ATOM 2189 O O . ALA B 1 77 ? -3.398 11.664 8.992 1 98.88 77 ALA B O 1
ATOM 2190 N N . LEU B 1 78 ? -5.332 10.758 9.625 1 98.88 78 LEU B N 1
ATOM 2191 C CA . LEU B 1 78 ? -4.738 9.844 10.594 1 98.88 78 LEU B CA 1
ATOM 2192 C C . LEU B 1 78 ? -3.85 8.812 9.906 1 98.88 78 LEU B C 1
ATOM 2194 O O . LEU B 1 78 ? -2.76 8.508 10.391 1 98.88 78 LEU B O 1
ATOM 2198 N N . LEU B 1 79 ? -4.219 8.359 8.688 1 98.75 79 LEU B N 1
ATOM 2199 C CA . LEU B 1 79 ? -3.596 7.188 8.086 1 98.75 79 LEU B CA 1
ATOM 2200 C C . LEU B 1 79 ? -2.695 7.59 6.922 1 98.75 79 LEU B C 1
ATOM 2202 O O . LEU B 1 79 ? -2.049 6.738 6.305 1 98.75 79 LEU B O 1
ATOM 2206 N N . HIS B 1 80 ? -2.48 8.883 6.582 1 98.75 80 HIS B N 1
ATOM 2207 C CA . HIS B 1 80 ? -1.898 9.305 5.312 1 98.75 80 HIS B CA 1
ATOM 2208 C C . HIS B 1 80 ? -0.438 8.883 5.207 1 98.75 80 HIS B C 1
ATOM 2210 O O . HIS B 1 80 ? 0.077 8.688 4.102 1 98.75 80 HIS B O 1
ATOM 2216 N N . ASP B 1 81 ? 0.23 8.656 6.367 1 97.44 81 ASP B N 1
ATOM 2217 C CA . ASP B 1 81 ? 1.653 8.336 6.34 1 97.44 81 ASP B CA 1
ATOM 2218 C C . ASP B 1 81 ? 1.904 6.914 6.844 1 97.44 81 ASP B C 1
ATOM 2220 O O . ASP B 1 81 ? 3.037 6.559 7.176 1 97.44 81 ASP B O 1
ATOM 2224 N N . ILE B 1 82 ? 0.872 6.07 6.902 1 96.25 82 ILE B N 1
ATOM 2225 C CA . ILE B 1 82 ? 1.014 4.719 7.441 1 96.25 82 ILE B CA 1
ATOM 2226 C C . ILE B 1 82 ? 1.938 3.9 6.547 1 96.25 82 ILE B C 1
ATOM 2228 O O . ILE B 1 82 ? 2.557 2.934 6.996 1 96.25 82 ILE B O 1
ATOM 2232 N N . GLY B 1 83 ? 2.131 4.324 5.316 1 95 83 GLY B N 1
ATOM 2233 C CA . GLY B 1 83 ? 2.977 3.627 4.359 1 95 83 GLY B CA 1
ATOM 2234 C C . GLY B 1 83 ? 4.457 3.758 4.664 1 95 83 GLY B C 1
ATOM 2235 O O . GLY B 1 83 ? 5.277 3.021 4.113 1 95 83 GLY B O 1
ATOM 2236 N N . ASP B 1 84 ? 4.863 4.602 5.594 1 92.94 84 ASP B N 1
ATOM 2237 C CA . ASP B 1 84 ? 6.266 4.762 5.969 1 92.94 84 ASP B CA 1
ATOM 2238 C C . ASP B 1 84 ? 6.832 3.463 6.531 1 92.94 84 ASP B C 1
ATOM 2240 O O . ASP B 1 84 ? 8.047 3.256 6.527 1 92.94 84 ASP B O 1
ATOM 2244 N N . ILE B 1 85 ? 5.977 2.588 6.875 1 90.19 85 ILE B N 1
ATOM 2245 C CA . ILE B 1 85 ? 6.406 1.333 7.484 1 90.19 85 ILE B CA 1
ATOM 2246 C C . ILE B 1 85 ? 6.984 0.411 6.41 1 90.19 85 ILE B C 1
ATOM 2248 O O . ILE B 1 85 ? 8.094 -0.103 6.559 1 90.19 85 ILE B O 1
ATOM 2252 N N . PHE B 1 86 ? 6.258 0.321 5.23 1 93.75 86 PHE B N 1
ATOM 2253 C CA . PHE B 1 86 ? 6.621 -0.712 4.266 1 93.75 86 PHE B CA 1
ATOM 2254 C C . PHE B 1 86 ? 6.984 -0.094 2.922 1 93.75 86 PHE B C 1
ATOM 2256 O O . PHE B 1 86 ? 7.59 -0.752 2.072 1 93.75 86 PHE B O 1
ATOM 2263 N N . ALA B 1 87 ? 6.66 1.214 2.73 1 96.06 87 ALA B N 1
ATOM 2264 C CA . ALA B 1 87 ? 6.863 1.853 1.434 1 96.06 87 ALA B CA 1
ATOM 2265 C C . ALA B 1 87 ? 7.309 3.303 1.601 1 96.06 87 ALA B C 1
ATOM 2267 O O . ALA B 1 87 ? 6.68 4.219 1.062 1 96.06 87 ALA B O 1
ATOM 2268 N N . PRO B 1 88 ? 8.484 3.529 2.186 1 94.19 88 PRO B N 1
ATOM 2269 C CA . PRO B 1 88 ? 8.906 4.898 2.486 1 94.19 88 PRO B CA 1
ATOM 2270 C C . PRO B 1 88 ? 9.047 5.762 1.235 1 94.19 88 PRO B C 1
ATOM 2272 O O . PRO B 1 88 ? 8.789 6.969 1.282 1 94.19 88 PRO B O 1
ATOM 2275 N N . TYR B 1 89 ? 9.328 5.16 0.021 1 95.25 89 TYR B N 1
ATOM 2276 C CA . TYR B 1 89 ? 9.562 5.941 -1.191 1 95.25 89 TYR B CA 1
ATOM 2277 C C . TYR B 1 89 ? 8.281 6.055 -2.016 1 95.25 89 TYR B C 1
ATOM 2279 O O . TYR B 1 89 ? 8.297 6.602 -3.121 1 95.25 89 TYR B O 1
ATOM 2287 N N . ASN B 1 90 ? 7.215 5.492 -1.443 1 97.62 90 ASN B N 1
ATOM 2288 C CA . ASN B 1 90 ? 5.906 5.504 -2.09 1 97.62 90 ASN B CA 1
ATOM 2289 C C . ASN B 1 90 ? 4.777 5.422 -1.067 1 97.62 90 ASN B C 1
ATOM 2291 O O . ASN B 1 90 ? 3.76 4.77 -1.31 1 97.62 90 ASN B O 1
ATOM 2295 N N . HIS B 1 91 ? 4.977 6.078 0.093 1 97.31 91 HIS B N 1
ATOM 2296 C CA . HIS B 1 91 ? 4.074 5.941 1.229 1 97.31 91 HIS B CA 1
ATOM 2297 C C . HIS B 1 91 ? 2.688 6.484 0.898 1 97.31 91 HIS B C 1
ATOM 2299 O O . HIS B 1 91 ? 1.686 6.008 1.436 1 97.31 91 HIS B O 1
ATOM 2305 N N . ASP B 1 92 ? 2.604 7.527 -0.003 1 98.25 92 ASP B N 1
ATOM 2306 C CA . ASP B 1 92 ? 1.338 8.18 -0.332 1 98.25 92 ASP B CA 1
ATOM 2307 C C . ASP B 1 92 ? 0.444 7.25 -1.154 1 98.25 92 ASP B C 1
ATOM 2309 O O . ASP B 1 92 ? -0.729 7.059 -0.826 1 98.25 92 ASP B O 1
ATOM 2313 N N . GLU B 1 93 ? 1.047 6.559 -2.174 1 97.94 93 GLU B N 1
ATOM 2314 C CA . GLU B 1 93 ? 0.277 5.578 -2.936 1 97.94 93 GLU B CA 1
ATOM 2315 C C . GLU B 1 93 ? -0.117 4.387 -2.064 1 97.94 93 GLU B C 1
ATOM 2317 O O . GLU B 1 93 ? -1.221 3.855 -2.193 1 97.94 93 GLU B O 1
ATOM 2322 N N . TYR B 1 94 ? 0.772 3.992 -1.151 1 98.31 94 TYR B N 1
ATOM 2323 C CA . TYR B 1 94 ? 0.517 2.914 -0.203 1 98.31 94 TYR B CA 1
ATOM 2324 C C . TYR B 1 94 ? -0.698 3.227 0.663 1 98.31 94 TYR B C 1
ATOM 2326 O O . TYR B 1 94 ? -1.65 2.443 0.712 1 98.31 94 TYR B O 1
ATOM 2334 N N . ALA B 1 95 ? -0.734 4.355 1.259 1 98.62 95 ALA B N 1
ATOM 2335 C CA . ALA B 1 95 ? -1.836 4.758 2.127 1 98.62 95 ALA B CA 1
ATOM 2336 C C . ALA B 1 95 ? -3.135 4.895 1.339 1 98.62 95 ALA B C 1
ATOM 2338 O O . ALA B 1 95 ? -4.195 4.465 1.799 1 98.62 95 ALA B O 1
ATOM 2339 N N . ALA B 1 96 ? -3.045 5.426 0.125 1 98.75 96 ALA B N 1
ATOM 2340 C CA . ALA B 1 96 ? -4.223 5.586 -0.723 1 98.75 96 ALA B CA 1
ATOM 2341 C C . ALA B 1 96 ? -4.84 4.23 -1.065 1 98.75 96 ALA B C 1
ATOM 2343 O O . ALA B 1 96 ? -6.066 4.098 -1.122 1 98.75 96 ALA B O 1
ATOM 2344 N N . SER B 1 97 ? -3.965 3.219 -1.245 1 98.38 97 SER B N 1
ATOM 2345 C CA . SER B 1 97 ? -4.473 1.898 -1.604 1 98.38 97 SER B CA 1
ATOM 2346 C C . SER B 1 97 ? -5.285 1.291 -0.464 1 98.38 97 SER B C 1
ATOM 2348 O O . SER B 1 97 ? -6.234 0.544 -0.702 1 98.38 97 SER B O 1
ATOM 2350 N N . ILE B 1 98 ? -5.004 1.625 0.777 1 98.44 98 ILE B N 1
ATOM 2351 C CA . ILE B 1 98 ? -5.727 1.148 1.951 1 98.44 98 ILE B CA 1
ATOM 2352 C C . ILE B 1 98 ? -7.082 1.845 2.041 1 98.44 98 ILE B C 1
ATOM 2354 O O . ILE B 1 98 ? -8.102 1.205 2.326 1 98.44 98 ILE B O 1
ATOM 2358 N N . LEU B 1 99 ? -7.207 3.115 1.658 1 98.81 99 LEU B N 1
ATOM 2359 C CA . LEU B 1 99 ? -8.375 3.959 1.896 1 98.81 99 LEU B CA 1
ATOM 2360 C C . LEU B 1 99 ? -9.352 3.871 0.731 1 98.81 99 LEU B C 1
ATOM 2362 O O . LEU B 1 99 ? -10.562 4.043 0.916 1 98.81 99 LEU B O 1
ATOM 2366 N N . ARG B 1 100 ? -8.922 3.529 -0.43 1 98.69 100 ARG B N 1
ATOM 2367 C CA . ARG B 1 100 ? -9.625 3.688 -1.7 1 98.69 100 ARG B CA 1
ATOM 2368 C C . ARG B 1 100 ? -10.977 2.988 -1.668 1 98.69 100 ARG B C 1
ATOM 2370 O O . ARG B 1 100 ? -11.984 3.555 -2.1 1 98.69 100 ARG B O 1
ATOM 2377 N N . PRO B 1 101 ? -11.133 1.787 -1.058 1 98.31 101 PRO B N 1
ATOM 2378 C CA . PRO B 1 101 ? -12.43 1.111 -1.114 1 98.31 101 PRO B CA 1
ATOM 2379 C C . PRO B 1 101 ? -13.469 1.758 -0.203 1 98.31 101 PRO B C 1
ATOM 2381 O O . PRO B 1 101 ? -14.664 1.452 -0.306 1 98.31 101 PRO B O 1
ATOM 2384 N N . PHE B 1 102 ? -13.047 2.818 0.667 1 98.69 102 PHE B N 1
ATOM 2385 C CA . PHE B 1 102 ? -13.945 3.086 1.785 1 98.69 102 PHE B CA 1
ATOM 2386 C C . PHE B 1 102 ? -14.219 4.578 1.914 1 98.69 102 PHE B C 1
ATOM 2388 O O . PHE B 1 102 ? -15.031 4.996 2.74 1 98.69 102 PHE B O 1
ATOM 2395 N N . VAL B 1 103 ? -13.523 5.406 1.109 1 98.81 103 VAL B N 1
ATOM 2396 C CA . VAL B 1 103 ? -13.719 6.848 1.238 1 98.81 103 VAL B CA 1
ATOM 2397 C C . VAL B 1 103 ? -13.93 7.465 -0.142 1 98.81 103 VAL B C 1
ATOM 2399 O O . VAL B 1 103 ? -13.75 6.797 -1.163 1 98.81 103 VAL B O 1
ATOM 2402 N N . ARG B 1 104 ? -14.273 8.758 -0.219 1 98.75 104 ARG B N 1
ATOM 2403 C CA . ARG B 1 104 ? -14.523 9.492 -1.457 1 98.75 104 ARG B CA 1
ATOM 2404 C C . ARG B 1 104 ? -13.273 9.531 -2.328 1 98.75 104 ARG B C 1
ATOM 2406 O O . ARG B 1 104 ? -12.156 9.68 -1.818 1 98.75 104 ARG B O 1
ATOM 2413 N N . GLU B 1 105 ? -13.508 9.492 -3.604 1 98.75 105 GLU B N 1
ATOM 2414 C CA . GLU B 1 105 ? -12.414 9.594 -4.562 1 98.75 105 GLU B CA 1
ATOM 2415 C C . GLU B 1 105 ? -11.578 10.844 -4.309 1 98.75 105 GLU B C 1
ATOM 2417 O O . GLU B 1 105 ? -10.352 10.812 -4.41 1 98.75 105 GLU B O 1
ATOM 2422 N N . GLN B 1 106 ? -12.211 11.938 -3.959 1 98.81 106 GLN B N 1
ATOM 2423 C CA . GLN B 1 106 ? -11.555 13.195 -3.621 1 98.81 106 GLN B CA 1
ATOM 2424 C C . GLN B 1 106 ? -10.492 12.992 -2.545 1 98.81 106 GLN B C 1
ATOM 2426 O O . GLN B 1 106 ? -9.367 13.477 -2.676 1 98.81 106 GLN B O 1
ATOM 2431 N N . VAL B 1 107 ? -10.82 12.211 -1.543 1 98.88 107 VAL B N 1
ATOM 2432 C CA . VAL B 1 107 ? -9.969 11.984 -0.381 1 98.88 107 VAL B CA 1
ATOM 2433 C C . VAL B 1 107 ? -8.805 11.07 -0.762 1 98.88 107 VAL B C 1
ATOM 2435 O O . VAL B 1 107 ? -7.648 11.352 -0.438 1 98.88 107 VAL B O 1
ATOM 2438 N N . THR B 1 108 ? -9.133 10.031 -1.521 1 98.81 108 THR B N 1
ATOM 2439 C CA . THR B 1 108 ? -8.109 9.094 -1.963 1 98.81 108 THR B CA 1
ATOM 2440 C C . THR B 1 108 ? -7.086 9.797 -2.855 1 98.81 108 THR B C 1
ATOM 2442 O O . THR B 1 108 ? -5.879 9.594 -2.707 1 98.81 108 THR B O 1
ATOM 2445 N N . TRP B 1 109 ? -7.562 10.656 -3.736 1 98.81 109 TRP B N 1
ATOM 2446 C CA . TRP B 1 109 ? -6.672 11.367 -4.648 1 98.81 109 TRP B CA 1
ATOM 2447 C C . TRP B 1 109 ? -5.707 12.258 -3.881 1 98.81 109 TRP B C 1
ATOM 2449 O O . TRP B 1 109 ? -4.508 12.281 -4.176 1 98.81 109 TRP B O 1
ATOM 2459 N N . VAL B 1 110 ? -6.156 12.906 -2.879 1 98.88 110 VAL B N 1
ATOM 2460 C CA . VAL B 1 110 ? -5.348 13.82 -2.078 1 98.88 110 VAL B CA 1
ATOM 2461 C C . VAL B 1 110 ? -4.27 13.031 -1.331 1 98.88 110 VAL B C 1
ATOM 2463 O O . VAL B 1 110 ? -3.094 13.398 -1.362 1 98.88 110 VAL B O 1
ATOM 2466 N N . VAL B 1 111 ? -4.672 11.922 -0.711 1 98.88 111 VAL B N 1
ATOM 2467 C CA . VAL B 1 111 ? -3.705 11.117 0.019 1 98.88 111 VAL B CA 1
ATOM 2468 C C . VAL B 1 111 ? -2.662 10.562 -0.948 1 98.88 111 VAL B C 1
ATOM 2470 O O . VAL B 1 111 ? -1.468 10.539 -0.638 1 98.88 111 VAL B O 1
ATOM 2473 N N . GLU B 1 112 ? -3.07 10.242 -2.15 1 98.81 112 GLU B N 1
ATOM 2474 C CA . GLU B 1 112 ? -2.188 9.648 -3.152 1 98.81 112 GLU B CA 1
ATOM 2475 C C . GLU B 1 112 ? -1.164 10.672 -3.65 1 98.81 112 GLU B C 1
ATOM 2477 O O . GLU B 1 112 ? -0.043 10.305 -4.008 1 98.81 112 GLU B O 1
ATOM 2482 N N . LYS B 1 113 ? -1.499 11.961 -3.66 1 98.81 113 LYS B N 1
ATOM 2483 C CA . LYS B 1 113 ? -0.641 12.953 -4.293 1 98.81 113 LYS B CA 1
ATOM 2484 C C . LYS B 1 113 ? 0.038 13.844 -3.254 1 98.81 113 LYS B C 1
ATOM 2486 O O . LYS B 1 113 ? 0.912 14.641 -3.588 1 98.81 113 LYS B O 1
ATOM 2491 N N . HIS B 1 114 ? -0.242 13.68 -1.965 1 98.81 114 HIS B N 1
ATOM 2492 C CA . HIS B 1 114 ? 0.195 14.656 -0.976 1 98.81 114 HIS B CA 1
ATOM 2493 C C . HIS B 1 114 ? 1.716 14.719 -0.897 1 98.81 114 HIS B C 1
ATOM 2495 O O . HIS B 1 114 ? 2.283 15.773 -0.607 1 98.81 114 HIS B O 1
ATOM 2501 N N . GLY B 1 115 ? 2.389 13.617 -1.202 1 97.88 115 GLY B N 1
ATOM 2502 C CA . GLY B 1 115 ? 3.842 13.641 -1.2 1 97.88 115 GLY B CA 1
ATOM 2503 C C . GLY B 1 115 ? 4.426 14.609 -2.209 1 97.88 115 GLY B C 1
ATOM 2504 O O . GLY B 1 115 ? 5.418 15.289 -1.927 1 97.88 115 GLY B O 1
ATOM 2505 N N . ASP B 1 116 ? 3.83 14.703 -3.383 1 98.12 116 ASP B N 1
ATOM 2506 C CA . ASP B 1 116 ? 4.273 15.633 -4.414 1 98.12 116 ASP B CA 1
ATOM 2507 C C . ASP B 1 116 ? 3.996 17.078 -4.008 1 98.12 116 ASP B C 1
ATOM 2509 O O . ASP B 1 116 ? 4.789 17.969 -4.305 1 98.12 116 ASP B O 1
ATOM 2513 N N . PHE B 1 117 ? 2.93 17.25 -3.318 1 98.62 117 PHE B N 1
ATOM 2514 C CA . PHE B 1 117 ? 2.541 18.594 -2.906 1 98.62 117 PHE B CA 1
ATOM 2515 C C . PHE B 1 117 ? 3.416 19.094 -1.758 1 98.62 117 PHE B C 1
ATOM 2517 O O . PHE B 1 117 ? 3.693 20.281 -1.646 1 98.62 117 PHE B O 1
ATOM 2524 N N . GLN B 1 118 ? 3.902 18.203 -0.957 1 98 118 GLN B N 1
ATOM 2525 C CA . GLN B 1 118 ? 4.738 18.547 0.188 1 98 118 GLN B CA 1
ATOM 2526 C C . GLN B 1 118 ? 6.082 19.109 -0.262 1 98 118 GLN B C 1
ATOM 2528 O O . GLN B 1 118 ? 6.738 19.844 0.485 1 98 118 GLN B O 1
ATOM 2533 N N . LEU B 1 119 ? 6.488 18.844 -1.521 1 97.94 119 LEU B N 1
ATOM 2534 C CA . LEU B 1 119 ? 7.785 19.297 -2.016 1 97.94 119 LEU B CA 1
ATOM 2535 C C . LEU B 1 119 ? 7.84 20.828 -2.092 1 97.94 119 LEU B C 1
ATOM 2537 O O . LEU B 1 119 ? 8.922 21.406 -2.139 1 97.94 119 LEU B O 1
ATOM 2541 N N . ALA B 1 120 ? 6.703 21.438 -2.072 1 98.06 120 ALA B N 1
ATOM 2542 C CA . ALA B 1 120 ? 6.656 22.891 -2.051 1 98.06 120 ALA B CA 1
ATOM 2543 C C . ALA B 1 120 ? 7.355 23.453 -0.814 1 98.06 120 ALA B C 1
ATOM 2545 O O . ALA B 1 120 ? 7.871 24.562 -0.835 1 98.06 120 ALA B O 1
ATOM 2546 N N . TYR B 1 121 ? 7.504 22.594 0.236 1 97.94 121 TYR B N 1
ATOM 2547 C CA . TYR B 1 121 ? 8 23.094 1.512 1 97.94 121 TYR B CA 1
ATOM 2548 C C . TYR B 1 121 ? 9.484 22.797 1.676 1 97.94 121 TYR B C 1
ATOM 2550 O O . TYR B 1 121 ? 10.195 23.5 2.406 1 97.94 121 TYR B O 1
ATOM 2558 N N . TYR B 1 122 ? 9.984 21.75 0.94 1 97.06 122 TYR B N 1
ATOM 2559 C CA . TYR B 1 122 ? 11.352 21.359 1.279 1 97.06 122 TYR B CA 1
ATOM 2560 C C . TYR B 1 122 ? 12.117 20.922 0.038 1 97.06 122 TYR B C 1
ATOM 2562 O O . TYR B 1 122 ? 13.297 20.578 0.119 1 97.06 122 TYR B O 1
ATOM 2570 N N . GLY B 1 123 ? 11.523 20.891 -1.104 1 96.94 123 GLY B N 1
ATOM 2571 C CA . GLY B 1 123 ? 12.172 20.406 -2.316 1 96.94 123 GLY B CA 1
ATOM 2572 C C . GLY B 1 123 ? 13.492 21.109 -2.596 1 96.94 123 GLY B C 1
ATOM 2573 O O . GLY B 1 123 ? 14.461 20.453 -2.988 1 96.94 123 GLY B O 1
ATOM 2574 N N . ASN B 1 124 ? 13.641 22.375 -2.324 1 96.31 124 ASN B N 1
ATOM 2575 C CA . ASN B 1 124 ? 14.844 23.156 -2.561 1 96.31 124 ASN B CA 1
ATOM 2576 C C . ASN B 1 124 ? 16 22.703 -1.67 1 96.31 124 ASN B C 1
ATOM 2578 O O . ASN B 1 124 ? 17.172 22.906 -2.006 1 96.31 124 ASN B O 1
ATOM 2582 N N . HIS B 1 125 ? 15.695 22.078 -0.596 1 96.25 125 HIS B N 1
ATOM 2583 C CA . HIS B 1 125 ? 16.719 21.703 0.371 1 96.25 125 HIS B CA 1
ATOM 2584 C C . HIS B 1 125 ? 17.266 20.312 0.073 1 96.25 125 HIS B C 1
ATOM 2586 O O . HIS B 1 125 ? 18.328 19.938 0.574 1 96.25 125 HIS B O 1
ATOM 2592 N N . VAL B 1 126 ? 16.5 19.547 -0.763 1 94.44 126 VAL B N 1
ATOM 2593 C CA . VAL B 1 126 ? 16.906 18.156 -0.924 1 94.44 126 VAL B CA 1
ATOM 2594 C C . VAL B 1 126 ? 17.156 17.859 -2.398 1 94.44 126 VAL B C 1
ATOM 2596 O O . VAL B 1 126 ? 17.203 16.688 -2.807 1 94.44 126 VAL B O 1
ATOM 2599 N N . GLY B 1 127 ? 17.25 18.891 -3.26 1 94.06 127 GLY B N 1
ATOM 2600 C CA . GLY B 1 127 ? 17.562 18.734 -4.672 1 94.06 127 GLY B CA 1
ATOM 2601 C C . GLY B 1 127 ? 16.391 18.219 -5.48 1 94.06 127 GLY B C 1
ATOM 2602 O O . GLY B 1 127 ? 16.562 17.547 -6.504 1 94.06 127 GLY B O 1
ATOM 2603 N N . ALA B 1 128 ? 15.18 18.406 -4.949 1 95.44 128 ALA B N 1
ATOM 2604 C CA . ALA B 1 128 ? 13.961 18.016 -5.656 1 95.44 128 ALA B CA 1
ATOM 2605 C C . ALA B 1 128 ? 13.227 19.234 -6.195 1 95.44 128 ALA B C 1
ATOM 2607 O O . ALA B 1 128 ? 13.523 20.375 -5.805 1 95.44 128 ALA B O 1
ATOM 2608 N N . ASP B 1 129 ? 12.305 19 -7.133 1 97.06 129 ASP B N 1
ATOM 2609 C CA . ASP B 1 129 ? 11.523 20.062 -7.746 1 97.06 129 ASP B CA 1
ATOM 2610 C C . ASP B 1 129 ? 10.43 20.562 -6.805 1 97.06 129 ASP B C 1
ATOM 2612 O O . ASP B 1 129 ? 9.438 19.875 -6.578 1 97.06 129 ASP B O 1
ATOM 2616 N N . PRO B 1 130 ? 10.547 21.75 -6.281 1 97.38 130 PRO B N 1
ATOM 2617 C CA . PRO B 1 130 ? 9.516 22.266 -5.371 1 97.38 130 PRO B CA 1
ATOM 2618 C C . PRO B 1 130 ? 8.172 22.484 -6.066 1 97.38 130 PRO B C 1
ATOM 2620 O O . PRO B 1 130 ? 7.152 22.672 -5.402 1 97.38 130 PRO B O 1
ATOM 2623 N N . ASP B 1 131 ? 8.172 22.469 -7.453 1 97.75 131 ASP B N 1
ATOM 2624 C CA . ASP B 1 131 ? 6.953 22.734 -8.219 1 97.75 131 ASP B CA 1
ATOM 2625 C C . ASP B 1 131 ? 6.387 21.453 -8.812 1 97.75 131 ASP B C 1
ATOM 2627 O O . ASP B 1 131 ? 5.613 21.5 -9.773 1 97.75 131 ASP B O 1
ATOM 2631 N N . LYS B 1 132 ? 6.727 20.312 -8.227 1 97.69 132 LYS B N 1
ATOM 2632 C CA . LYS B 1 132 ? 6.262 19.016 -8.742 1 97.69 132 LYS B CA 1
ATOM 2633 C C . LYS B 1 132 ? 4.734 18.969 -8.789 1 97.69 132 LYS B C 1
ATOM 2635 O O . LYS B 1 132 ? 4.16 18.359 -9.688 1 97.69 132 LYS B O 1
ATOM 2640 N N . ARG B 1 133 ? 3.998 19.578 -7.871 1 98.38 133 ARG B N 1
ATOM 2641 C CA . ARG B 1 133 ? 2.541 19.562 -7.793 1 98.38 133 ARG B CA 1
ATOM 2642 C C . ARG B 1 133 ? 1.921 20.172 -9.047 1 98.38 133 ARG B C 1
ATOM 2644 O O . ARG B 1 133 ? 0.781 19.859 -9.398 1 98.38 133 ARG B O 1
ATOM 2651 N N . ASN B 1 134 ? 2.676 20.969 -9.836 1 98.06 134 ASN B N 1
ATOM 2652 C CA . ASN B 1 134 ? 2.135 21.625 -11.016 1 98.06 134 ASN B CA 1
ATOM 2653 C C . ASN B 1 134 ? 1.854 20.641 -12.141 1 98.06 134 ASN B C 1
ATOM 2655 O O . ASN B 1 134 ? 1.14 20.969 -13.094 1 98.06 134 ASN B O 1
ATOM 2659 N N . THR B 1 135 ? 2.408 19.453 -12.039 1 97.56 135 THR B N 1
ATOM 2660 C CA . THR B 1 135 ? 2.074 18.406 -12.992 1 97.56 135 THR B CA 1
ATOM 2661 C C . THR B 1 135 ? 0.583 18.094 -12.945 1 97.56 135 THR B C 1
ATOM 2663 O O . THR B 1 135 ? 0.021 17.578 -13.922 1 97.56 135 THR B O 1
ATOM 2666 N N . TYR B 1 136 ? -0.083 18.562 -11.812 1 98.38 136 TYR B N 1
ATOM 2667 C CA . TYR B 1 136 ? -1.5 18.266 -11.641 1 98.38 136 TYR B CA 1
ATOM 2668 C C . TYR B 1 136 ? -2.344 19.516 -11.773 1 98.38 136 TYR B C 1
ATOM 2670 O O . TYR B 1 136 ? -3.514 19.547 -11.383 1 98.38 136 TYR B O 1
ATOM 2678 N N . ALA B 1 137 ? -1.769 20.578 -12.258 1 97.62 137 ALA B N 1
ATOM 2679 C CA . ALA B 1 137 ? -2.504 21.828 -12.43 1 97.62 137 ALA B CA 1
ATOM 2680 C C . ALA B 1 137 ? -3.764 21.609 -13.266 1 97.62 137 ALA B C 1
ATOM 2682 O O . ALA B 1 137 ? -3.734 20.891 -14.273 1 97.62 137 ALA B O 1
ATOM 2683 N N . GLY B 1 138 ? -4.906 22.125 -12.867 1 97.62 138 GLY B N 1
ATOM 2684 C CA . GLY B 1 138 ? -6.168 21.984 -13.57 1 97.62 138 GLY B CA 1
ATOM 2685 C C . GLY B 1 138 ? -7.027 20.844 -13.047 1 97.62 138 GLY B C 1
ATOM 2686 O O . GLY B 1 138 ? -8.227 20.781 -13.336 1 97.62 138 GLY B O 1
ATOM 2687 N N . HIS B 1 139 ? -6.445 19.953 -12.289 1 97.88 139 HIS B N 1
ATOM 2688 C CA . HIS B 1 139 ? -7.234 18.875 -11.711 1 97.88 139 HIS B CA 1
ATOM 2689 C C . HIS B 1 139 ? -8.25 19.422 -10.703 1 97.88 139 HIS B C 1
ATOM 2691 O O . HIS B 1 139 ? -7.934 20.312 -9.922 1 97.88 139 HIS B O 1
ATOM 2697 N N . PRO B 1 140 ? -9.383 18.812 -10.633 1 97.69 140 PRO B N 1
ATOM 2698 C CA . PRO B 1 140 ? -10.445 19.344 -9.766 1 97.69 140 PRO B CA 1
ATOM 2699 C C . PRO B 1 140 ? -10.086 19.281 -8.289 1 97.69 140 PRO B C 1
ATOM 2701 O O . PRO B 1 140 ? -10.602 20.062 -7.488 1 97.69 140 PRO B O 1
ATOM 2704 N N . TYR B 1 141 ? -9.164 18.375 -7.871 1 98.5 141 TYR B N 1
ATOM 2705 C CA . TYR B 1 141 ? -8.859 18.188 -6.461 1 98.5 141 TYR B CA 1
ATOM 2706 C C . TYR B 1 141 ? -7.539 18.859 -6.094 1 98.5 141 TYR B C 1
ATOM 2708 O O . TYR B 1 141 ? -7.008 18.625 -5.004 1 98.5 141 TYR B O 1
ATOM 2716 N N . PHE B 1 142 ? -6.949 19.703 -7.016 1 98.5 142 PHE B N 1
ATOM 2717 C CA . PHE B 1 142 ? -5.648 20.328 -6.816 1 98.5 142 PHE B CA 1
ATOM 2718 C C . PHE B 1 142 ? -5.641 21.156 -5.539 1 98.5 142 PHE B C 1
ATOM 2720 O O . PHE B 1 142 ? -4.797 20.953 -4.66 1 98.5 142 PHE B O 1
ATOM 2727 N N . ASP B 1 143 ? -6.637 22.047 -5.41 1 98 143 ASP B N 1
ATOM 2728 C CA . ASP B 1 143 ? -6.676 22.953 -4.266 1 98 143 ASP B CA 1
ATOM 2729 C C . ASP B 1 143 ? -6.945 22.203 -2.971 1 98 143 ASP B C 1
ATOM 2731 O O . ASP B 1 143 ? -6.48 22.594 -1.901 1 98 143 ASP B O 1
ATOM 2735 N N . ASP B 1 144 ? -7.684 21.094 -3.039 1 98.56 144 ASP B N 1
ATOM 2736 C CA . ASP B 1 144 ? -7.938 20.266 -1.86 1 98.56 144 ASP B CA 1
ATOM 2737 C C . ASP B 1 144 ? -6.637 19.672 -1.313 1 98.56 144 ASP B C 1
ATOM 2739 O O . ASP B 1 144 ? -6.422 19.656 -0.101 1 98.56 144 ASP B O 1
ATOM 2743 N N . CYS B 1 145 ? -5.789 19.234 -2.223 1 98.75 145 CYS B N 1
ATOM 2744 C CA . CYS B 1 145 ? -4.516 18.656 -1.812 1 98.75 145 CYS B CA 1
ATOM 2745 C C . CYS B 1 145 ? -3.604 19.703 -1.201 1 98.75 145 CYS B C 1
ATOM 2747 O O . CYS B 1 145 ? -2.965 19.469 -0.176 1 98.75 145 CYS B O 1
ATOM 2749 N N . ALA B 1 146 ? -3.584 20.891 -1.818 1 98.38 146 ALA B N 1
ATOM 2750 C CA . ALA B 1 146 ? -2.807 22 -1.271 1 98.38 146 ALA B CA 1
ATOM 2751 C C . ALA B 1 146 ? -3.289 22.359 0.129 1 98.38 146 ALA B C 1
ATOM 2753 O O . ALA B 1 146 ? -2.479 22.578 1.036 1 98.38 146 ALA B O 1
ATOM 2754 N N . THR B 1 147 ? -4.578 22.391 0.309 1 98.31 147 THR B N 1
ATOM 2755 C CA . THR B 1 147 ? -5.172 22.75 1.594 1 98.31 147 THR B CA 1
ATOM 2756 C C . THR B 1 147 ? -4.883 21.672 2.635 1 98.31 147 THR B C 1
ATOM 2758 O O . THR B 1 147 ? -4.492 21.969 3.762 1 98.31 147 THR B O 1
ATOM 2761 N N . PHE B 1 148 ? -5.039 20.406 2.297 1 98.69 148 PHE B N 1
ATOM 2762 C CA . PHE B 1 148 ? -4.73 19.281 3.168 1 98.69 148 PHE B CA 1
ATOM 2763 C C . PHE B 1 148 ? -3.307 19.391 3.703 1 98.69 148 PHE B C 1
ATOM 2765 O O . PHE B 1 148 ? -3.086 19.297 4.914 1 98.69 148 PHE B O 1
ATOM 2772 N N . CYS B 1 149 ? -2.334 19.625 2.789 1 98.75 149 CYS B N 1
ATOM 2773 C CA . CYS B 1 149 ? -0.927 19.688 3.164 1 98.75 149 CYS B CA 1
ATOM 2774 C C . CYS B 1 149 ? -0.663 20.906 4.047 1 98.75 149 CYS B C 1
ATOM 2776 O O . CYS B 1 149 ? 0.044 20.812 5.051 1 98.75 149 CYS B O 1
ATOM 2778 N N . GLU B 1 150 ? -1.28 22.031 3.723 1 98.31 150 GLU B N 1
ATOM 2779 C CA . GLU B 1 150 ? -1.011 23.281 4.43 1 98.31 150 GLU B CA 1
ATOM 2780 C C . GLU B 1 150 ? -1.665 23.281 5.809 1 98.31 150 GLU B C 1
ATOM 2782 O O . GLU B 1 150 ? -1.031 23.656 6.801 1 98.31 150 GLU B O 1
ATOM 2787 N N . ARG B 1 151 ? -2.85 22.766 5.922 1 98.06 151 ARG B N 1
ATOM 2788 C CA . ARG B 1 151 ? -3.631 22.984 7.133 1 98.06 151 ARG B CA 1
ATOM 2789 C C . ARG B 1 151 ? -3.479 21.812 8.102 1 98.06 151 ARG B C 1
ATOM 2791 O O . ARG B 1 151 ? -3.607 21.969 9.312 1 98.06 151 ARG B O 1
ATOM 2798 N N . TRP B 1 152 ? -3.199 20.625 7.543 1 98.56 152 TRP B N 1
ATOM 2799 C CA . TRP B 1 152 ? -3.281 19.469 8.43 1 98.56 152 TRP B CA 1
ATOM 2800 C C . TRP B 1 152 ? -1.965 18.688 8.438 1 98.56 152 TRP B C 1
ATOM 2802 O O . TRP B 1 152 ? -1.615 18.062 9.438 1 98.56 152 TRP B O 1
ATOM 2812 N N . ASP B 1 153 ? -1.127 18.781 7.426 1 98.69 153 ASP B N 1
ATOM 2813 C CA . ASP B 1 153 ? 0.022 17.891 7.281 1 98.69 153 ASP B CA 1
ATOM 2814 C C . ASP B 1 153 ? 1.317 18.594 7.668 1 98.69 153 ASP B C 1
ATOM 2816 O O . ASP B 1 153 ? 1.904 18.312 8.711 1 98.69 153 ASP B O 1
ATOM 2820 N N . GLN B 1 154 ? 1.766 19.688 7 1 98.44 154 GLN B N 1
ATOM 2821 C CA . GLN B 1 154 ? 3.094 20.281 7.125 1 98.44 154 GLN B CA 1
ATOM 2822 C C . GLN B 1 154 ? 3.271 20.938 8.484 1 98.44 154 GLN B C 1
ATOM 2824 O O . GLN B 1 154 ? 4.398 21.156 8.938 1 98.44 154 GLN B O 1
ATOM 2829 N N . ASN B 1 155 ? 2.16 21.266 9.227 1 98.25 155 ASN B N 1
ATOM 2830 C CA . ASN B 1 155 ? 2.248 21.969 10.5 1 98.25 155 ASN B CA 1
ATOM 2831 C C . ASN B 1 155 ? 2.039 21.016 11.68 1 98.25 155 ASN B C 1
ATOM 2833 O O . ASN B 1 155 ? 1.773 21.469 12.797 1 98.25 155 ASN B O 1
ATOM 2837 N N . SER B 1 156 ? 2.168 19.688 11.445 1 98.5 156 SER B N 1
ATOM 2838 C CA . SER B 1 156 ? 1.836 18.688 12.461 1 98.5 156 SER B CA 1
ATOM 2839 C C . SER B 1 156 ? 3.09 18.031 13.016 1 98.5 156 SER B C 1
ATOM 2841 O O . SER B 1 156 ? 3.166 16.797 13.094 1 98.5 156 SER B O 1
ATOM 2843 N N . PHE B 1 157 ? 4.012 18.969 13.531 1 98 157 PHE B N 1
ATOM 2844 C CA . PHE B 1 157 ? 5.238 18.469 14.141 1 98 157 PHE B CA 1
ATOM 2845 C C . PHE B 1 157 ? 5.555 19.25 15.414 1 98 157 PHE B C 1
ATOM 2847 O O . PHE B 1 157 ? 6.715 19.344 15.82 1 98 157 PHE B O 1
ATOM 2854 N N . ASP B 1 158 ? 4.516 19.781 16.109 1 98.12 158 ASP B N 1
ATOM 2855 C CA . ASP B 1 158 ? 4.672 20.672 17.234 1 98.12 158 ASP B CA 1
ATOM 2856 C C . ASP B 1 158 ? 4.492 19.922 18.562 1 98.12 158 ASP B C 1
ATOM 2858 O O . ASP B 1 158 ? 3.381 19.516 18.906 1 98.12 158 ASP B O 1
ATOM 2862 N N . PRO B 1 159 ? 5.574 19.766 19.344 1 97.06 159 PRO B N 1
ATOM 2863 C CA . PRO B 1 159 ? 5.438 19.078 20.625 1 97.06 159 PRO B CA 1
ATOM 2864 C C . PRO B 1 159 ? 4.527 19.812 21.609 1 97.06 159 PRO B C 1
ATOM 2866 O O . PRO B 1 159 ? 4.055 19.234 22.578 1 97.06 159 PRO B O 1
ATOM 2869 N N . ALA B 1 160 ? 4.246 21.062 21.328 1 98 160 ALA B N 1
ATOM 2870 C CA . ALA B 1 160 ? 3.402 21.859 22.219 1 98 160 ALA B CA 1
ATOM 2871 C C . ALA B 1 160 ? 1.933 21.75 21.812 1 98 160 ALA B C 1
ATOM 2873 O O . ALA B 1 160 ? 1.05 22.219 22.547 1 98 160 ALA B O 1
ATOM 2874 N N . TYR B 1 161 ? 1.665 21.141 20.688 1 98 161 TYR B N 1
ATOM 2875 C CA . TYR B 1 161 ? 0.284 20.969 20.25 1 98 161 TYR B CA 1
ATOM 2876 C C . TYR B 1 161 ? -0.355 19.766 20.953 1 98 161 TYR B C 1
ATOM 2878 O O . TYR B 1 161 ? 0.178 18.656 20.906 1 98 161 TYR B O 1
ATOM 2886 N N . THR B 1 162 ? -1.561 20.016 21.594 1 97.31 162 THR B N 1
ATOM 2887 C CA . THR B 1 162 ? -2.295 18.922 22.219 1 97.31 162 THR B CA 1
ATOM 2888 C C . THR B 1 162 ? -3.219 18.234 21.219 1 97.31 162 THR B C 1
ATOM 2890 O O . THR B 1 162 ? -4.062 18.891 20.594 1 97.31 162 THR B O 1
ATOM 2893 N N . HIS B 1 163 ? -2.963 16.984 21.016 1 98.12 163 HIS B N 1
ATOM 2894 C CA . HIS B 1 163 ? -3.814 16.219 20.109 1 98.12 163 HIS B CA 1
ATOM 2895 C C . HIS B 1 163 ? -4.629 15.172 20.859 1 98.12 163 HIS B C 1
ATOM 2897 O O . HIS B 1 163 ? -4.277 14.797 21.969 1 98.12 163 HIS B O 1
ATOM 2903 N N . LYS B 1 164 ? -5.797 14.711 20.266 1 98.56 164 LYS B N 1
ATOM 2904 C CA . LYS B 1 164 ? -6.582 13.594 20.797 1 98.56 164 LYS B CA 1
ATOM 2905 C C . LYS B 1 164 ? -5.809 12.281 20.703 1 98.56 164 LYS B C 1
ATOM 2907 O O . LYS B 1 164 ? -4.953 12.125 19.844 1 98.56 164 LYS B O 1
ATOM 2912 N N . PRO B 1 165 ? -6.062 11.414 21.688 1 98.31 165 PRO B N 1
ATOM 2913 C CA . PRO B 1 165 ? -5.395 10.109 21.656 1 98.31 165 PRO B CA 1
ATOM 2914 C C . PRO B 1 165 ? -5.973 9.172 20.609 1 98.31 165 PRO B C 1
ATOM 2916 O O . PRO B 1 165 ? -7.039 9.453 20.047 1 98.31 165 PRO B O 1
ATOM 2919 N N . ILE B 1 166 ? -5.285 8.133 20.344 1 98.25 166 ILE B N 1
ATOM 2920 C CA . ILE B 1 166 ? -5.676 7.195 19.297 1 98.25 166 ILE B CA 1
ATOM 2921 C C . ILE B 1 166 ? -7.039 6.594 19.625 1 98.25 166 ILE B C 1
ATOM 2923 O O . ILE B 1 166 ? -7.836 6.32 18.719 1 98.25 166 ILE B O 1
ATOM 2927 N N . GLU B 1 167 ? -7.402 6.465 20.906 1 98.56 167 GLU B N 1
ATOM 2928 C CA . GLU B 1 167 ? -8.672 5.895 21.344 1 98.56 167 GLU B CA 1
ATOM 2929 C C . GLU B 1 167 ? -9.852 6.758 20.891 1 98.56 167 GLU B C 1
ATOM 2931 O O . GLU B 1 167 ? -10.938 6.246 20.641 1 98.56 167 GLU B O 1
ATOM 2936 N N . HIS B 1 168 ? -9.602 7.996 20.75 1 98.81 168 HIS B N 1
ATOM 2937 C CA . HIS B 1 168 ? -10.633 8.922 20.281 1 98.81 168 HIS B CA 1
ATOM 2938 C C . HIS B 1 168 ? -11 8.641 18.828 1 98.81 168 HIS B C 1
ATOM 2940 O O . HIS B 1 168 ? -12.172 8.734 18.438 1 98.81 168 HIS B O 1
ATOM 2946 N N . PHE B 1 169 ? -10 8.266 18.016 1 98.81 169 PHE B N 1
ATOM 2947 C CA . PHE B 1 169 ? -10.195 8.117 16.578 1 98.81 169 PHE B CA 1
ATOM 2948 C C . PHE B 1 169 ? -10.547 6.676 16.219 1 98.81 169 PHE B C 1
ATOM 2950 O O . PHE B 1 169 ? -11.055 6.402 15.133 1 98.81 169 PHE B O 1
ATOM 2957 N N . ALA B 1 170 ? -10.336 5.711 17.141 1 98.69 170 ALA B N 1
ATOM 2958 C CA . ALA B 1 170 ? -10.5 4.285 16.875 1 98.69 170 ALA B CA 1
ATOM 2959 C C . ALA B 1 170 ? -11.922 3.975 16.406 1 98.69 170 ALA B C 1
ATOM 2961 O O . ALA B 1 170 ? -12.109 3.264 15.414 1 98.69 170 ALA B O 1
ATOM 2962 N N . PRO B 1 171 ? -13.008 4.621 17 1 98.81 171 PRO B N 1
ATOM 2963 C CA . PRO B 1 171 ? -14.352 4.328 16.5 1 98.81 171 PRO B CA 1
ATOM 2964 C C . PRO B 1 171 ? -14.586 4.828 15.078 1 98.81 171 PRO B C 1
ATOM 2966 O O . PRO B 1 171 ? -15.32 4.203 14.312 1 98.81 171 PRO B O 1
ATOM 2969 N N . MET B 1 172 ? -13.953 5.934 14.703 1 98.81 172 MET B N 1
ATOM 2970 C CA . MET B 1 172 ? -14.094 6.477 13.352 1 98.81 172 MET B CA 1
ATOM 2971 C C . MET B 1 172 ? -13.445 5.551 12.328 1 98.81 172 MET B C 1
ATOM 2973 O O . MET B 1 172 ? -14.008 5.316 11.258 1 98.81 172 MET B O 1
ATOM 2977 N N . VAL B 1 173 ? -12.258 5.008 12.719 1 98.81 173 VAL B N 1
ATOM 2978 C CA . VAL B 1 173 ? -11.578 4.07 11.828 1 98.81 173 VAL B CA 1
ATOM 2979 C C . VAL B 1 173 ? -12.43 2.82 11.641 1 98.81 173 VAL B C 1
ATOM 2981 O O . VAL B 1 173 ? -12.625 2.357 10.516 1 98.81 173 VAL B O 1
ATOM 2984 N N . ARG B 1 174 ? -13.031 2.336 12.719 1 98.62 174 ARG B N 1
ATOM 2985 C CA . ARG B 1 174 ? -13.883 1.151 12.641 1 98.62 174 ARG B CA 1
ATOM 2986 C C . ARG B 1 174 ? -15.125 1.424 11.805 1 98.62 174 ARG B C 1
ATOM 2988 O O . ARG B 1 174 ? -15.547 0.578 11.008 1 98.62 174 ARG B O 1
ATOM 2995 N N . ASP B 1 175 ? -15.703 2.656 11.922 1 98.62 175 ASP B N 1
ATOM 2996 C CA . ASP B 1 175 ? -16.891 3.027 11.148 1 98.62 175 ASP B CA 1
ATOM 2997 C C . ASP B 1 175 ? -16.578 3.061 9.656 1 98.62 175 ASP B C 1
ATOM 2999 O O . ASP B 1 175 ? -17.344 2.518 8.852 1 98.62 175 ASP B O 1
ATOM 3003 N N . VAL B 1 176 ? -15.477 3.648 9.281 1 98.69 176 VAL B N 1
ATOM 3004 C CA . VAL B 1 176 ? -15.102 3.799 7.879 1 98.69 176 VAL B CA 1
ATOM 3005 C C . VAL B 1 176 ? -14.836 2.426 7.266 1 98.69 176 VAL B C 1
ATOM 3007 O O . VAL B 1 176 ? -15.352 2.111 6.191 1 98.69 176 VAL B O 1
ATOM 3010 N N . PHE B 1 177 ? -14.172 1.546 7.996 1 98.25 177 PHE B N 1
ATOM 3011 C CA . PHE B 1 177 ? -13.75 0.273 7.426 1 98.25 177 PHE B CA 1
ATOM 3012 C C . PHE B 1 177 ? -14.844 -0.777 7.574 1 98.25 177 PHE B C 1
ATOM 3014 O O . PHE B 1 177 ? -14.68 -1.914 7.125 1 98.25 177 PHE B O 1
ATOM 3021 N N . ALA B 1 178 ? -15.992 -0.418 8.164 1 97.38 178 ALA B N 1
ATOM 3022 C CA . ALA B 1 178 ? -17.156 -1.298 8.227 1 97.38 178 ALA B CA 1
ATOM 3023 C C . ALA B 1 178 ? -18.062 -1.103 7.02 1 97.38 178 ALA B C 1
ATOM 3025 O O . ALA B 1 178 ? -18.984 -1.888 6.793 1 97.38 178 ALA B O 1
ATOM 3026 N N . ARG B 1 179 ? -17.766 -0.12 6.168 1 97.75 179 ARG B N 1
ATOM 3027 C CA . ARG B 1 179 ? -18.578 0.176 5 1 97.75 179 ARG B CA 1
ATOM 3028 C C . ARG B 1 179 ? -18.453 -0.926 3.953 1 97.75 179 ARG B C 1
ATOM 3030 O O . ARG B 1 179 ? -17.484 -1.684 3.949 1 97.75 179 ARG B O 1
ATOM 3037 N N . GLU B 1 180 ? -19.484 -0.964 3.066 1 96.56 180 GLU B N 1
ATOM 3038 C CA . GLU B 1 180 ? -19.359 -1.792 1.871 1 96.56 180 GLU B CA 1
ATOM 3039 C C . GLU B 1 180 ? -18.25 -1.277 0.952 1 96.56 180 GLU B C 1
ATOM 3041 O O . GLU B 1 180 ? -18.297 -0.126 0.513 1 96.56 180 GLU B O 1
ATOM 3046 N N . PRO B 1 181 ? -17.266 -2.115 0.696 1 97.12 181 PRO B N 1
ATOM 3047 C CA . PRO B 1 181 ? -16.188 -1.64 -0.171 1 97.12 181 PRO B CA 1
ATOM 3048 C C . PRO B 1 181 ? -16.672 -1.229 -1.557 1 97.12 181 PRO B C 1
ATOM 3050 O O . PRO B 1 181 ? -17.531 -1.91 -2.141 1 97.12 181 PRO B O 1
ATOM 3053 N N . TYR B 1 182 ? -16.266 -0.026 -2.018 1 97.44 182 TYR B N 1
ATOM 3054 C CA . TYR B 1 182 ? -16.5 0.524 -3.348 1 97.44 182 TYR B CA 1
ATOM 3055 C C . TYR B 1 182 ? -17.969 0.842 -3.559 1 97.44 182 TYR B C 1
ATOM 3057 O O . TYR B 1 182 ? -18.469 0.795 -4.688 1 97.44 182 TYR B O 1
ATOM 3065 N N . ASP B 1 183 ? -18.672 1.081 -2.439 1 98.19 183 ASP B N 1
ATOM 3066 C CA . ASP B 1 183 ? -20.031 1.602 -2.541 1 98.19 183 ASP B CA 1
ATOM 3067 C C . ASP B 1 183 ? -20.047 2.926 -3.299 1 98.19 183 ASP B C 1
ATOM 3069 O O . ASP B 1 183 ? -19.453 3.91 -2.863 1 98.19 183 ASP B O 1
ATOM 3073 N N . PRO B 1 184 ? -20.812 2.955 -4.41 1 98.19 184 PRO B N 1
ATOM 3074 C CA . PRO B 1 184 ? -20.797 4.172 -5.219 1 98.19 184 PRO B CA 1
ATOM 3075 C C . PRO B 1 184 ? -21.344 5.387 -4.469 1 98.19 184 PRO B C 1
ATOM 3077 O O . PRO B 1 184 ? -20.953 6.523 -4.762 1 98.19 184 PRO B O 1
ATOM 3080 N N . THR B 1 185 ? -22.156 5.125 -3.424 1 98.25 185 THR B N 1
ATOM 3081 C CA . THR B 1 185 ? -22.703 6.23 -2.654 1 98.25 185 THR B CA 1
ATOM 3082 C C . THR B 1 185 ? -21.656 6.816 -1.715 1 98.25 185 THR B C 1
ATOM 3084 O O . THR B 1 185 ? -21.828 7.934 -1.214 1 98.25 185 THR B O 1
ATOM 3087 N N . VAL B 1 186 ? -20.516 6.082 -1.562 1 98.44 186 VAL B N 1
ATOM 3088 C CA . VAL B 1 186 ? -19.406 6.551 -0.732 1 98.44 186 VAL B CA 1
ATOM 3089 C C . VAL B 1 186 ? -18.281 7.082 -1.618 1 98.44 186 VAL B C 1
ATOM 3091 O O . VAL B 1 186 ? -17.781 8.188 -1.395 1 98.44 186 VAL B O 1
ATOM 3094 N N . ILE B 1 187 ? -18 6.367 -2.721 1 98.62 187 ILE B N 1
ATOM 3095 C CA . ILE B 1 187 ? -16.859 6.688 -3.574 1 98.62 187 ILE B CA 1
ATOM 3096 C C . ILE B 1 187 ? -17.109 7.996 -4.316 1 98.62 187 ILE B C 1
ATOM 3098 O O . ILE B 1 187 ? -16.203 8.789 -4.531 1 98.62 187 ILE B O 1
ATOM 3102 N N . ARG B 1 188 ? -18.344 8.195 -4.805 1 98.12 188 ARG B N 1
ATOM 3103 C CA . ARG B 1 188 ? -18.797 9.422 -5.441 1 98.12 188 ARG B CA 1
ATOM 3104 C C . ARG B 1 188 ? -17.797 9.922 -6.465 1 98.12 188 ARG B C 1
ATOM 3106 O O . ARG B 1 188 ? -17.359 11.078 -6.41 1 98.12 188 ARG B O 1
ATOM 3113 N N . THR B 1 189 ? -17.516 9.094 -7.508 1 97.69 189 THR B N 1
ATOM 3114 C CA . THR B 1 189 ? -16.5 9.336 -8.539 1 97.69 189 THR B CA 1
ATOM 3115 C C . THR B 1 189 ? -16.781 10.656 -9.258 1 97.69 189 THR B C 1
ATOM 3117 O O . THR B 1 189 ? -17.891 10.891 -9.734 1 97.69 189 THR B O 1
ATOM 3120 N N . GLY B 1 190 ? -15.812 11.492 -9.234 1 96.88 190 GLY B N 1
ATOM 3121 C CA . GLY B 1 190 ? -15.875 12.734 -9.992 1 96.88 190 GLY B CA 1
ATOM 3122 C C . GLY B 1 190 ? -16.547 13.859 -9.234 1 96.88 190 GLY B C 1
ATOM 3123 O O . GLY B 1 190 ? -16.688 14.969 -9.758 1 96.88 190 GLY B O 1
ATOM 3124 N N . GLU B 1 191 ? -16.922 13.578 -7.961 1 97.19 191 GLU B N 1
ATOM 3125 C CA . GLU B 1 191 ? -17.594 14.609 -7.16 1 97.19 191 GLU B CA 1
ATOM 3126 C C . GLU B 1 191 ? -16.609 15.258 -6.184 1 97.19 191 GLU B C 1
ATOM 3128 O O . GLU B 1 191 ? -15.617 14.641 -5.793 1 97.19 191 GLU B O 1
ATOM 3133 N N . ARG B 1 192 ? -16.906 16.516 -5.91 1 96.5 192 ARG B N 1
ATOM 3134 C CA . ARG B 1 192 ? -16.094 17.281 -4.969 1 96.5 192 ARG B CA 1
ATOM 3135 C C . ARG B 1 192 ? -16.969 17.891 -3.875 1 96.5 192 ARG B C 1
ATOM 3137 O O . ARG B 1 192 ? -18.016 18.484 -4.164 1 96.5 192 ARG B O 1
ATOM 3144 N N . GLU B 1 193 ? -16.531 17.719 -2.643 1 94.75 193 GLU B N 1
ATOM 3145 C CA . GLU B 1 193 ? -17.141 18.359 -1.483 1 94.75 193 GLU B CA 1
ATOM 3146 C C . GLU B 1 193 ? -16.141 19.297 -0.792 1 94.75 193 GLU B C 1
ATOM 3148 O O . GLU B 1 193 ? -14.938 19.047 -0.817 1 94.75 193 GLU B O 1
ATOM 3153 N N . PRO B 1 194 ? -16.688 20.391 -0.229 1 92.31 194 PRO B N 1
ATOM 3154 C CA . PRO B 1 194 ? -15.773 21.219 0.562 1 92.31 194 PRO B CA 1
ATOM 3155 C C . PRO B 1 194 ? -15.117 20.453 1.708 1 92.31 194 PRO B C 1
ATOM 3157 O O . PRO B 1 194 ? -15.742 19.562 2.301 1 92.31 194 PRO B O 1
ATOM 3160 N N . LEU B 1 195 ? -13.883 20.703 1.998 1 87.75 195 LEU B N 1
ATOM 3161 C CA . LEU B 1 195 ? -13.156 20.031 3.07 1 87.75 195 LEU B CA 1
ATOM 3162 C C . LEU B 1 195 ? -13.789 20.328 4.426 1 87.75 195 LEU B C 1
ATOM 3164 O O . LEU B 1 195 ? -13.773 19.469 5.32 1 87.75 195 LEU B O 1
ATOM 3168 N N . PHE B 1 196 ? -14.156 21.469 4.633 1 80 196 PHE B N 1
ATOM 3169 C CA . PHE B 1 196 ? -14.789 21.844 5.891 1 80 196 PHE B CA 1
ATOM 3170 C C . PHE B 1 196 ? -15.922 22.828 5.656 1 80 196 PHE B C 1
ATOM 3172 O O . PHE B 1 196 ? -16 23.453 4.594 1 80 196 PHE B O 1
ATOM 3179 N N . LEU B 1 197 ? -16.953 22.531 6.594 1 63.16 197 LEU B N 1
ATOM 3180 C CA . LEU B 1 197 ? -18.141 23.391 6.527 1 63.16 197 LEU B CA 1
ATOM 3181 C C . LEU B 1 197 ? -17.797 24.812 6.98 1 63.16 197 LEU B C 1
ATOM 3183 O O . LEU B 1 197 ? -16.938 25 7.836 1 63.16 197 LEU B O 1
#

Nearest PDB structures (foldseek):
  4mln-assembly1_A  TM=8.213E-01  e=2.573E-06  uncultured bacterium HF130_AEPn_1
  4mln-assembly2_B  TM=7.489E-01  e=1.997E-06  uncultured bacterium HF130_AEPn_1
  8fef-assembly1_J  TM=1.859E-01  e=3.500E+00  Mycolicibacterium smegmatis MC2 155
  4mln-assembly1_A  TM=8.214E-01  e=1.920E-06 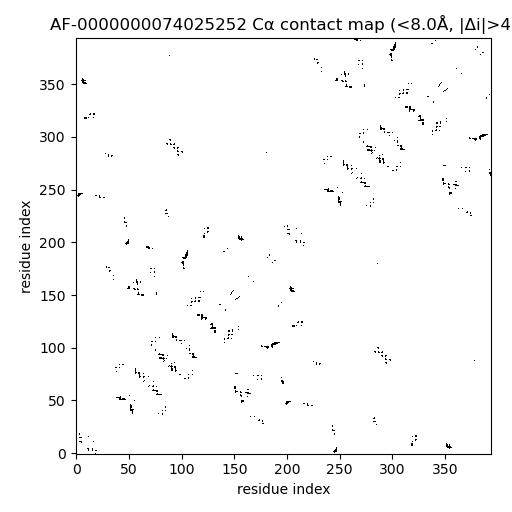 uncultured bacterium HF130_AEPn_1
  4mln-assembly2_B  TM=7.490E-01  e=1.485E-06  uncultured bacterium HF130_AEPn_1

InterPro domains:
  IPR006674 HD domain [PF01966] (53-118)
  IPR052567 Organophosphonate Dioxygenase [PTHR40202] (48-181)

Organism: NCBI:txid1655543

Sequence (394 aa):
MDHVKFTQMKDGDAEDYAFLTEHEIAYTKGTADRLLGALVSLDESLSGYQISRLGHSLQAATRAEQDNADIDWIVAALLHDIGDIFAPYNHDEYAASILRPFVREQVTWVVEKHGDFQLAYYGNHVGADPDKRNTYAGHPYFDDCATFCERWDQNSFDPAYTHKPIEHFAPMVRDVFAREPYDPTVIRTGEREPLFLMDHVKFTQMKDGDAEDYAFLTEHEIAYTKGTADRLLGALVSLDESLSGYQISRLGHSLQAATRAEQDNADIDWIVAALLHDIGDIFAPYNHDEYAASILRPFVREQVTWVVEKHGDFQLAYYGNHVGADPDKRNTYAGHPYFDDCATFCERWDQNSFDPAYTHKPIEHFAPMVRDVFAREPYDPTVIRTGEREPLFL

Foldseek 3Di:
DPAFDDPDPVPGDPVRVVVVVVVVVVVLLCVLVVLLVLLVVQQPPDDDFLHTSSQLLQQLLQLLVVLVFDLLRSVCSNQLQSQCVPNVPQSLLVSLVSQQQFAEQLSSVLSRCLVQQLLLPCVVPPVHDNCSLCVCPPPPSSVVSNCSCVRRHVPRRDPPDDGDDSVVSSVSSSVRSVDGTNPCVGHVPPDDDDRHD/DPAFDDPDPVPGDPVRVVVVVVVVVVVLLCVLVVLLVLLVVQQPPDDDFLHTSSQLLQQLLQLLVVLVFDLLRSVCSNQLQSQCVPNVPQSLLVSLVSQQQQAEQLSSVLSRCLVQQLLLPCVVPVVHDNCSLCVCPPPPSSVVSNCSCVRRHVPRRDPPDDGDDSVVSSVSSSVRSVDGTNPCVGHVPPDDDDRHD

Solvent-accessible surface area (backbone atoms only — not comparable to full-atom values): 20433 Å² total; per-residue (Å²): 136,82,48,42,86,44,38,29,49,73,68,51,50,53,68,40,49,53,54,47,51,53,46,50,54,62,55,52,72,46,32,42,59,52,51,54,52,52,45,57,52,33,51,74,51,74,73,37,56,59,42,37,51,33,52,29,21,31,33,11,19,39,43,29,47,74,51,51,29,53,70,62,51,24,48,44,38,43,41,38,63,62,14,54,71,70,15,69,94,31,14,22,47,27,24,19,30,53,42,47,44,54,31,32,43,55,58,30,52,28,36,41,43,39,65,44,51,50,21,61,44,47,12,80,55,71,83,43,62,40,63,50,44,59,83,44,65,88,45,91,55,45,66,57,30,53,45,47,39,62,68,23,48,43,57,25,31,43,74,83,60,87,52,62,58,69,76,71,50,48,62,56,40,44,56,42,61,66,49,66,72,62,35,63,91,51,25,40,80,93,49,86,75,78,68,46,120,135,82,48,41,87,44,38,29,47,70,68,49,52,53,68,41,48,52,54,48,50,55,45,49,54,60,57,52,70,45,33,42,59,52,50,54,51,52,44,59,53,32,51,75,52,74,74,37,55,60,42,38,50,34,52,29,21,32,33,11,19,38,43,30,46,75,49,52,29,52,71,60,52,25,49,43,39,43,41,37,64,62,14,54,71,70,16,69,93,31,14,21,47,28,26,18,29,53,44,47,44,54,29,32,43,55,56,30,52,29,37,38,44,38,64,45,50,51,20,61,45,46,12,79,54,71,81,44,64,39,62,52,46,59,83,45,65,88,46,92,55,45,66,57,30,54,46,46,40,62,70,24,48,44,56,26,32,42,75,84,62,88,52,61,57,70,77,73,49,46,62,58,39,43,54,44,61,67,50,64,72,62,36,64,90,51,26,39,80,92,50,85,76,80,70,45,119

pLDDT: mean 96.12, std 4.64, range [62.78, 98.94]